Protein AF-A0A388T8H1-F1 (afdb_monomer)

Structure (mmCIF, N/CA/C/O backbone):
data_AF-A0A388T8H1-F1
#
_entry.id   AF-A0A388T8H1-F1
#
loop_
_atom_site.group_PDB
_atom_site.id
_atom_site.type_symbol
_atom_site.label_atom_id
_atom_site.label_alt_id
_atom_site.label_comp_id
_atom_site.label_asym_id
_atom_site.label_entity_id
_atom_site.label_seq_id
_atom_site.pdbx_PDB_ins_code
_atom_site.Cartn_x
_atom_site.Cartn_y
_atom_site.Cartn_z
_atom_site.occupancy
_atom_site.B_iso_or_equiv
_atom_site.auth_seq_id
_atom_site.auth_comp_id
_atom_site.auth_asym_id
_atom_site.auth_atom_id
_atom_site.pdbx_PDB_model_num
ATOM 1 N N . MET A 1 1 ? 10.779 12.209 -87.177 1.00 34.69 1 MET A N 1
ATOM 2 C CA . MET A 1 1 ? 11.789 13.194 -86.723 1.00 34.69 1 MET A CA 1
ATOM 3 C C . MET A 1 1 ? 11.288 13.786 -85.402 1.00 34.69 1 MET A C 1
ATOM 5 O O . MET A 1 1 ? 10.236 14.394 -85.428 1.00 34.69 1 MET A O 1
ATO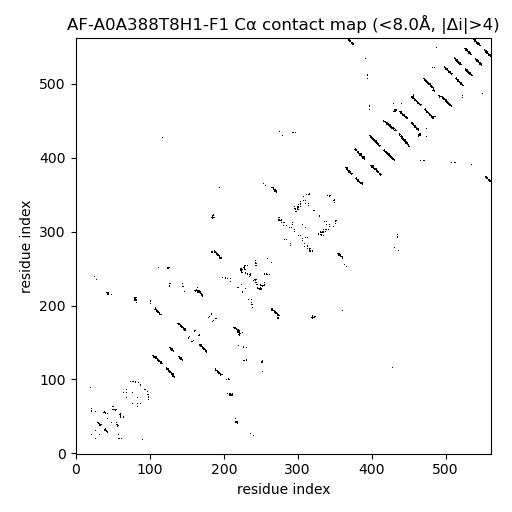M 9 N N . ILE A 1 2 ? 11.777 13.328 -84.233 1.00 32.75 2 ILE A N 1
ATOM 10 C CA . ILE A 1 2 ? 12.895 13.930 -83.448 1.00 32.75 2 ILE A CA 1
ATOM 11 C C . ILE A 1 2 ? 12.396 15.250 -82.798 1.00 32.75 2 ILE A C 1
ATOM 13 O O . ILE A 1 2 ? 12.097 16.163 -83.545 1.00 32.75 2 ILE A O 1
ATOM 17 N N . LYS A 1 3 ? 12.249 15.467 -81.476 1.00 34.34 3 LYS A N 1
ATOM 18 C CA . LYS A 1 3 ? 13.078 15.120 -80.301 1.00 34.34 3 LYS A CA 1
ATOM 19 C C . LYS A 1 3 ? 12.311 15.401 -78.977 1.00 34.34 3 LYS A C 1
ATOM 21 O O . LYS A 1 3 ? 11.650 16.422 -78.870 1.00 34.34 3 LYS A O 1
ATOM 26 N N . LYS A 1 4 ? 12.498 14.507 -77.993 1.00 38.97 4 LYS A N 1
ATOM 27 C CA . LYS A 1 4 ? 12.669 14.684 -76.525 1.00 38.97 4 LYS A CA 1
ATOM 28 C C . LYS A 1 4 ? 12.276 16.026 -75.871 1.00 38.97 4 LYS A C 1
ATOM 30 O O . LYS A 1 4 ? 12.909 17.019 -76.192 1.00 38.97 4 LYS A O 1
ATOM 35 N N . VAL A 1 5 ? 11.488 15.964 -74.785 1.00 34.62 5 VAL A N 1
ATOM 36 C CA . VAL A 1 5 ? 11.959 16.192 -73.393 1.00 34.62 5 VAL A CA 1
ATOM 37 C C . VAL A 1 5 ? 11.102 15.353 -72.430 1.00 34.62 5 VAL A C 1
ATOM 39 O O . VAL A 1 5 ? 9.900 15.557 -72.305 1.00 34.62 5 VAL A O 1
ATOM 42 N N . LEU A 1 6 ? 11.753 14.387 -71.777 1.00 33.75 6 LEU A N 1
ATOM 43 C CA . LEU A 1 6 ? 11.274 13.650 -70.608 1.00 33.75 6 LEU A CA 1
ATOM 44 C C . LEU A 1 6 ? 11.559 14.518 -69.372 1.00 33.75 6 LEU A C 1
ATOM 46 O O . LEU A 1 6 ? 12.721 14.829 -69.116 1.00 33.75 6 LEU A O 1
ATOM 50 N N . GLY A 1 7 ? 10.531 14.873 -68.606 1.00 30.88 7 GLY A N 1
ATOM 51 C CA . GLY A 1 7 ? 10.666 15.335 -67.226 1.00 30.88 7 GLY A CA 1
ATOM 52 C C . GLY A 1 7 ? 10.281 14.189 -66.300 1.00 30.88 7 GLY A C 1
ATOM 53 O O . GLY A 1 7 ? 9.100 13.960 -66.063 1.00 30.88 7 GLY A O 1
ATOM 54 N N . VAL A 1 8 ? 11.272 13.429 -65.835 1.00 34.78 8 VAL A N 1
ATOM 55 C CA . VAL A 1 8 ? 11.090 12.415 -64.792 1.00 34.78 8 VAL A CA 1
ATOM 56 C C . VAL A 1 8 ? 10.895 13.156 -63.472 1.00 34.78 8 VAL A C 1
ATOM 58 O O . VAL A 1 8 ? 11.839 13.724 -62.929 1.00 34.78 8 VAL A O 1
ATOM 61 N N . LEU A 1 9 ? 9.663 13.155 -62.967 1.00 33.41 9 LEU A N 1
ATOM 62 C CA . LEU A 1 9 ? 9.372 13.416 -61.563 1.00 33.41 9 LEU A CA 1
ATOM 63 C C . LEU A 1 9 ? 9.931 12.235 -60.763 1.00 33.41 9 LEU A C 1
ATOM 65 O O . LEU A 1 9 ? 9.296 11.192 -60.622 1.00 33.41 9 LEU A O 1
ATOM 69 N N . LEU A 1 10 ? 11.164 12.394 -60.285 1.00 32.91 10 LEU A N 1
ATOM 70 C CA . LEU A 1 10 ? 11.691 11.613 -59.176 1.00 32.91 10 LEU A CA 1
ATOM 71 C C . LEU A 1 10 ? 10.841 11.969 -57.952 1.00 32.91 10 LEU A C 1
ATOM 73 O O . LEU A 1 10 ? 11.050 12.992 -57.303 1.00 32.91 10 LEU A O 1
ATOM 77 N N . LEU A 1 11 ? 9.852 11.124 -57.665 1.00 33.97 11 LEU A N 1
ATOM 78 C CA . LEU A 1 11 ? 9.272 10.989 -56.335 1.00 33.97 11 LEU A CA 1
ATOM 79 C C . LEU A 1 11 ? 10.392 10.497 -55.412 1.00 33.97 11 LEU A C 1
ATOM 81 O O . LEU A 1 11 ? 10.571 9.302 -55.195 1.00 33.97 11 LEU A O 1
ATOM 85 N N . LEU A 1 12 ? 11.182 11.439 -54.902 1.00 32.88 12 LEU A N 1
ATOM 86 C CA . LEU A 1 12 ? 11.924 11.262 -53.665 1.00 32.88 12 LEU A CA 1
ATOM 87 C C . LEU A 1 12 ? 10.876 11.123 -52.562 1.00 32.88 12 LEU A C 1
ATOM 89 O O . LEU A 1 12 ? 10.413 12.102 -51.980 1.00 32.88 12 LEU A O 1
ATOM 93 N N . SER A 1 13 ? 10.482 9.882 -52.296 1.00 31.69 13 SER A N 1
ATOM 94 C CA . SER A 1 13 ? 10.004 9.476 -50.987 1.00 31.69 13 SER A CA 1
ATOM 95 C C . SER A 1 13 ? 11.140 9.741 -50.001 1.00 31.69 13 SER A C 1
ATOM 97 O O . SER A 1 13 ? 11.982 8.879 -49.753 1.00 31.69 13 SER A O 1
ATOM 99 N N . ILE A 1 14 ? 11.194 10.967 -49.482 1.00 36.44 14 ILE A N 1
ATOM 100 C CA . ILE A 1 14 ? 11.886 11.273 -48.236 1.00 36.44 14 ILE A CA 1
ATOM 101 C C . ILE A 1 14 ? 11.075 10.535 -47.173 1.00 36.44 14 ILE A C 1
ATOM 103 O O . ILE A 1 14 ? 10.123 11.065 -46.605 1.00 36.44 14 ILE A O 1
ATOM 107 N N . GLY A 1 15 ? 11.390 9.254 -46.982 1.00 34.88 15 GLY A N 1
ATOM 108 C CA . GLY A 1 15 ? 11.069 8.590 -45.737 1.00 34.88 15 GLY A CA 1
ATOM 109 C C . GLY A 1 15 ? 11.783 9.395 -44.666 1.00 34.88 15 GLY A C 1
ATOM 110 O O . GLY A 1 15 ? 13.010 9.464 -44.671 1.00 34.88 15 GLY A O 1
ATOM 111 N N . PHE A 1 16 ? 11.028 10.074 -43.808 1.00 39.09 16 PHE A N 1
ATOM 112 C CA . PHE A 1 16 ? 11.575 10.525 -42.541 1.00 39.09 16 PHE A CA 1
ATOM 113 C C . PHE A 1 16 ? 12.152 9.271 -41.884 1.00 39.09 16 PHE A C 1
ATOM 115 O O . PHE A 1 16 ? 11.393 8.370 -41.528 1.00 39.09 16 PHE A O 1
ATOM 122 N N . ALA A 1 17 ? 13.480 9.165 -41.821 1.00 42.38 17 ALA A N 1
ATOM 123 C CA . ALA A 1 17 ? 14.118 8.178 -40.975 1.00 42.38 17 ALA A CA 1
ATOM 124 C C . ALA A 1 17 ? 13.603 8.483 -39.569 1.00 42.38 17 ALA A C 1
ATOM 126 O O . ALA A 1 17 ? 13.869 9.550 -39.020 1.00 42.38 17 ALA A O 1
ATOM 127 N N . GLN A 1 18 ? 12.728 7.625 -39.054 1.00 54.91 18 GLN A N 1
ATOM 128 C CA . GLN A 1 18 ? 12.356 7.706 -37.658 1.00 54.91 18 GLN A CA 1
ATOM 129 C C . GLN A 1 18 ? 13.629 7.359 -36.903 1.00 54.91 18 GLN A C 1
ATOM 131 O O . GLN A 1 18 ? 14.135 6.248 -37.030 1.00 54.91 18 GLN A O 1
ATOM 136 N N . ASP A 1 19 ? 14.165 8.327 -36.172 1.00 78.00 19 ASP A N 1
ATOM 137 C CA . ASP A 1 19 ? 15.279 8.115 -35.264 1.00 78.00 19 ASP A CA 1
ATOM 138 C C . ASP A 1 19 ? 14.849 7.066 -34.221 1.00 78.00 19 ASP A C 1
ATOM 140 O O . ASP A 1 19 ? 14.201 7.391 -33.222 1.00 78.00 19 ASP A O 1
ATOM 144 N N . TYR A 1 20 ? 15.142 5.783 -34.475 1.00 90.31 20 TYR A N 1
ATOM 145 C CA . TYR A 1 20 ? 14.679 4.650 -33.659 1.00 90.31 20 TYR A CA 1
ATOM 146 C C . TYR A 1 20 ? 15.120 4.765 -32.195 1.00 90.31 20 TYR A C 1
ATOM 148 O O . TYR A 1 20 ? 14.454 4.232 -31.305 1.00 90.31 20 TYR A O 1
ATOM 156 N N . TRP A 1 21 ? 16.205 5.501 -31.950 1.00 92.00 21 TRP A N 1
ATOM 157 C CA . TRP A 1 21 ? 16.749 5.834 -30.637 1.00 92.00 21 TRP A CA 1
ATOM 158 C C . TRP A 1 21 ? 15.950 6.895 -29.859 1.00 92.00 21 TRP A C 1
ATOM 160 O O . TRP A 1 21 ? 16.191 7.088 -28.670 1.00 92.00 21 TRP A O 1
ATOM 170 N N . PHE A 1 22 ? 14.974 7.569 -30.471 1.00 93.19 22 PHE A N 1
ATOM 171 C CA . PHE A 1 22 ? 14.019 8.442 -29.772 1.00 93.19 22 PHE A CA 1
ATOM 172 C C . PHE A 1 22 ? 12.587 7.898 -29.786 1.00 93.19 22 PHE A C 1
ATOM 174 O O . PHE A 1 22 ? 11.655 8.598 -29.381 1.00 93.19 22 PHE A O 1
ATOM 181 N N . SER A 1 23 ? 12.389 6.651 -30.223 1.00 94.06 23 SER A N 1
ATOM 182 C CA . SER A 1 23 ? 11.078 6.012 -30.146 1.00 94.06 23 SER A CA 1
ATOM 183 C C . SER A 1 23 ? 10.658 5.805 -28.685 1.00 94.06 23 SER A C 1
ATOM 185 O O . SER A 1 23 ? 11.487 5.589 -27.797 1.00 94.06 23 SER A O 1
ATOM 187 N N . ALA A 1 24 ? 9.349 5.835 -28.423 1.00 93.25 24 ALA A N 1
ATOM 188 C CA . ALA A 1 24 ? 8.826 5.593 -27.082 1.00 93.25 24 ALA A CA 1
ATOM 189 C C . ALA A 1 24 ? 9.205 4.197 -26.556 1.00 93.25 24 ALA A C 1
ATOM 191 O O . ALA A 1 24 ? 9.534 4.062 -25.381 1.00 93.25 24 ALA A O 1
ATOM 192 N N . GLU A 1 25 ? 9.199 3.174 -27.414 1.00 94.25 25 GLU A N 1
ATOM 193 C CA . GLU A 1 25 ? 9.575 1.802 -27.050 1.00 94.25 25 GLU A CA 1
ATOM 194 C C . GLU A 1 25 ? 11.032 1.727 -26.571 1.00 94.25 25 GLU A C 1
ATOM 196 O O . GLU A 1 25 ? 11.299 1.196 -25.492 1.00 94.25 25 GLU A O 1
ATOM 201 N N . TRP A 1 26 ? 11.960 2.330 -27.325 1.00 96.44 26 TRP A N 1
ATOM 202 C CA . TRP A 1 26 ? 13.381 2.361 -26.971 1.00 96.44 26 TRP A CA 1
ATOM 203 C C . TRP A 1 26 ? 13.637 3.138 -25.682 1.00 96.44 26 TRP A C 1
ATOM 205 O O . TRP A 1 26 ? 14.342 2.681 -24.780 1.00 96.44 26 TRP A O 1
ATOM 215 N N . LEU A 1 27 ? 13.007 4.308 -25.558 1.00 95.88 27 LEU A N 1
ATOM 216 C CA . LEU A 1 27 ? 13.164 5.134 -24.370 1.00 95.88 27 LEU A CA 1
ATOM 217 C C . LEU A 1 27 ? 12.626 4.431 -23.114 1.00 95.88 27 LEU A C 1
ATOM 219 O O . LEU A 1 27 ? 13.221 4.536 -22.042 1.00 95.88 27 LEU A O 1
ATOM 223 N N . ARG A 1 28 ? 11.524 3.680 -23.238 1.00 95.25 28 ARG A N 1
ATOM 224 C CA . ARG A 1 28 ? 10.903 2.957 -22.122 1.00 95.25 28 ARG A CA 1
ATOM 225 C C . ARG A 1 28 ? 11.708 1.736 -21.687 1.00 95.25 28 ARG A C 1
ATOM 227 O O . ARG A 1 28 ? 11.902 1.588 -20.483 1.00 95.25 28 ARG A O 1
ATOM 234 N N . VAL A 1 29 ? 12.191 0.893 -22.611 1.00 96.00 29 VAL A N 1
ATOM 235 C CA . VAL A 1 29 ? 12.931 -0.340 -22.248 1.00 96.00 29 VAL A CA 1
ATOM 236 C C . VAL A 1 29 ? 14.234 -0.030 -21.501 1.00 96.00 29 VAL A C 1
ATOM 238 O O . VAL A 1 29 ? 14.636 -0.763 -20.599 1.00 96.00 29 VAL A O 1
ATOM 241 N N . LEU A 1 30 ? 14.833 1.128 -21.791 1.00 96.19 30 LEU A N 1
ATOM 242 C CA . LEU A 1 30 ? 16.016 1.651 -21.105 1.00 96.19 30 LEU A CA 1
ATOM 243 C C . LEU A 1 30 ? 15.692 2.596 -19.939 1.00 96.19 30 LEU A C 1
ATOM 245 O O . LEU A 1 30 ? 16.609 3.154 -19.341 1.00 96.19 30 LEU A O 1
ATOM 249 N N . TYR A 1 31 ? 14.418 2.771 -19.574 1.00 95.00 31 TYR A N 1
ATOM 250 C CA . TYR A 1 31 ? 13.971 3.631 -18.470 1.00 95.00 31 TYR A CA 1
ATOM 251 C C . TYR A 1 31 ? 14.485 5.080 -18.561 1.00 95.00 31 TYR A C 1
ATOM 253 O O . TYR A 1 31 ? 14.798 5.695 -17.537 1.00 95.00 31 TYR A O 1
ATOM 261 N N . TYR A 1 32 ? 14.577 5.637 -19.770 1.00 95.06 32 TYR A N 1
ATOM 262 C CA . TYR A 1 32 ? 14.886 7.051 -19.954 1.00 95.06 32 TYR A CA 1
ATOM 263 C C . TYR A 1 32 ? 13.740 7.942 -19.487 1.00 95.06 32 TYR A C 1
ATOM 265 O O . TYR A 1 32 ? 12.559 7.688 -19.737 1.00 95.06 32 TYR A O 1
ATOM 273 N N . GLU A 1 33 ? 14.128 9.035 -18.845 1.00 91.81 33 GLU A N 1
ATOM 274 C CA . GLU A 1 33 ? 13.284 10.172 -18.522 1.00 91.81 33 GLU A CA 1
ATOM 275 C C . GLU A 1 33 ? 13.833 11.414 -19.217 1.00 91.81 33 GLU A C 1
ATOM 277 O O . GLU A 1 33 ? 15.043 11.555 -19.423 1.00 91.81 33 GLU A O 1
ATOM 282 N N . LYS A 1 34 ? 12.941 12.326 -19.599 1.00 91.00 34 LYS A N 1
ATOM 283 C CA . LYS A 1 34 ? 13.340 13.581 -20.239 1.00 91.00 34 LYS A CA 1
ATOM 284 C C . LYS A 1 34 ? 14.030 14.484 -19.212 1.00 91.00 34 LYS A C 1
ATOM 286 O O . LYS A 1 34 ? 13.491 14.730 -18.136 1.00 91.00 34 LYS A O 1
ATOM 291 N N . THR A 1 35 ? 15.196 15.024 -19.553 1.00 87.81 35 THR A N 1
ATOM 292 C CA . THR A 1 35 ? 15.985 15.910 -18.683 1.00 87.81 35 THR A CA 1
ATOM 293 C C . THR A 1 35 ? 16.454 17.134 -19.454 1.00 87.81 35 THR A C 1
ATOM 295 O O . THR A 1 35 ? 17.293 17.002 -20.342 1.00 87.81 35 THR A O 1
ATOM 298 N N . GLY A 1 36 ? 15.959 18.330 -19.118 1.00 84.94 36 GLY A N 1
ATOM 299 C CA . GLY A 1 36 ? 16.353 19.567 -19.806 1.00 84.94 36 GLY A CA 1
ATOM 300 C C . GLY A 1 36 ? 16.234 19.438 -21.331 1.00 84.94 36 GLY A C 1
ATOM 301 O O . GLY A 1 36 ? 15.127 19.345 -21.859 1.00 84.94 36 GLY A O 1
ATOM 302 N N . SER A 1 37 ? 17.376 19.396 -22.025 1.00 81.31 37 SER A N 1
ATOM 303 C CA . SER A 1 37 ? 17.489 19.256 -23.484 1.00 81.31 37 SER A CA 1
ATOM 304 C C . SER A 1 37 ? 17.699 17.822 -24.006 1.00 81.31 37 SER A C 1
ATOM 306 O O . SER A 1 37 ? 17.912 17.658 -25.203 1.00 81.31 37 SER A O 1
ATOM 308 N N . GLY A 1 38 ? 17.654 16.788 -23.162 1.00 90.69 38 GLY A N 1
ATOM 309 C CA . GLY A 1 38 ? 17.929 15.402 -23.561 1.00 90.69 38 GLY A CA 1
ATOM 310 C C . GLY A 1 38 ? 17.194 14.362 -22.717 1.00 90.69 38 GLY A C 1
ATOM 311 O O . GLY A 1 38 ? 16.099 14.619 -22.211 1.00 90.69 38 GLY A O 1
ATOM 312 N N . TYR A 1 39 ? 17.809 13.190 -22.562 1.00 94.00 39 TYR A N 1
ATOM 313 C CA . TYR A 1 39 ? 17.268 12.064 -21.805 1.00 94.00 39 TYR A CA 1
ATOM 314 C C . TYR A 1 39 ? 18.311 11.495 -20.848 1.00 94.00 39 TYR A C 1
ATOM 316 O O . TYR A 1 39 ? 19.503 11.491 -21.143 1.00 94.00 39 TYR A O 1
ATOM 324 N N . LYS A 1 40 ? 17.856 10.968 -19.712 1.00 94.62 40 LYS A N 1
ATOM 325 C CA . LYS A 1 40 ? 18.703 10.227 -18.779 1.00 94.62 40 LYS A CA 1
ATOM 326 C C . LYS A 1 40 ? 17.960 9.020 -18.235 1.00 94.62 40 LYS A C 1
ATOM 328 O O . LYS A 1 40 ? 16.816 9.139 -17.805 1.00 94.62 40 LYS A O 1
ATOM 333 N N . SER A 1 41 ? 18.610 7.866 -18.260 1.00 94.88 41 SER A N 1
ATOM 334 C CA . SER A 1 41 ? 18.047 6.645 -17.704 1.00 94.88 41 SER A CA 1
ATOM 335 C C . SER A 1 41 ? 18.112 6.638 -16.182 1.00 94.88 41 SER A C 1
ATOM 337 O O . SER A 1 41 ? 19.083 7.097 -15.574 1.00 94.88 41 SER A O 1
ATOM 339 N N . LEU A 1 42 ? 17.063 6.088 -15.573 1.00 92.81 42 LEU A N 1
ATOM 340 C CA . LEU A 1 42 ? 16.991 5.853 -14.134 1.00 92.81 42 LEU A CA 1
ATOM 341 C C . LEU A 1 42 ? 17.815 4.642 -13.680 1.00 92.81 42 LEU A C 1
ATOM 343 O O . LEU A 1 42 ? 18.094 4.520 -12.489 1.00 92.81 42 LEU A O 1
ATOM 347 N N . ALA A 1 43 ? 18.203 3.747 -14.590 1.00 92.62 43 ALA A N 1
ATOM 348 C CA . ALA A 1 43 ? 19.043 2.608 -14.244 1.00 92.62 43 ALA A CA 1
ATOM 349 C C . ALA A 1 43 ? 20.442 3.089 -13.817 1.00 92.62 43 ALA A C 1
ATOM 351 O O . ALA A 1 43 ? 21.077 3.893 -14.503 1.00 92.62 43 ALA A O 1
ATOM 352 N N . SER A 1 44 ? 20.923 2.604 -12.670 1.00 77.12 44 SER A N 1
ATOM 353 C CA . SER A 1 44 ? 22.155 3.058 -12.008 1.00 77.12 44 SER A CA 1
ATOM 354 C C . SER A 1 44 ? 23.190 1.947 -11.752 1.00 77.12 44 SER A C 1
ATOM 356 O O . SER A 1 44 ? 24.133 2.148 -10.992 1.00 77.12 44 SER A O 1
ATOM 358 N N . GLY A 1 45 ? 23.059 0.784 -12.401 1.00 68.00 45 GLY A N 1
ATOM 359 C CA . GLY A 1 45 ? 23.961 -0.367 -12.237 1.00 68.00 45 GLY A CA 1
ATOM 360 C C . GLY A 1 45 ? 25.029 -0.514 -13.327 1.00 68.00 45 GLY A C 1
ATOM 361 O O . GLY A 1 45 ? 24.801 -0.191 -14.495 1.00 68.00 45 GLY A O 1
ATOM 362 N N . THR A 1 46 ? 26.189 -1.072 -12.962 1.00 71.06 46 THR A N 1
ATOM 363 C CA . THR A 1 46 ? 27.201 -1.493 -13.937 1.00 71.06 46 THR A CA 1
ATOM 364 C C . THR A 1 46 ? 26.640 -2.606 -14.823 1.00 71.06 46 THR A C 1
ATOM 366 O O . THR A 1 46 ? 26.065 -3.582 -14.348 1.00 71.06 46 THR A O 1
ATOM 369 N N . GLY A 1 47 ? 26.792 -2.451 -16.138 1.00 84.44 47 GLY A N 1
ATOM 370 C CA . GLY A 1 47 ? 26.388 -3.464 -17.108 1.00 84.44 47 GLY A CA 1
ATOM 371 C C . GLY A 1 47 ? 24.924 -3.429 -17.551 1.00 84.44 47 GLY A C 1
ATOM 372 O O . GLY A 1 47 ? 24.529 -4.381 -18.214 1.00 84.44 47 GLY A O 1
ATOM 373 N N . PHE A 1 48 ? 24.128 -2.398 -17.241 1.00 92.75 48 PHE A N 1
ATOM 374 C CA . PHE A 1 48 ? 22.825 -2.201 -17.907 1.00 92.75 48 PHE A CA 1
ATOM 375 C C . PHE A 1 48 ? 22.956 -1.614 -19.321 1.00 92.75 48 PHE A C 1
ATOM 377 O O . PHE A 1 48 ? 22.126 -1.908 -20.179 1.00 92.75 48 PHE A O 1
ATOM 384 N N . PHE A 1 49 ? 23.999 -0.808 -19.536 1.00 95.00 49 PHE A N 1
ATOM 385 C CA . PHE A 1 49 ? 24.316 -0.171 -20.812 1.00 95.00 49 PHE A CA 1
ATOM 386 C C . PHE A 1 49 ? 25.507 -0.854 -21.479 1.00 95.00 49 PHE A C 1
ATOM 388 O O . PHE A 1 49 ? 26.452 -1.266 -20.796 1.00 95.00 49 PHE A O 1
ATOM 395 N N . VAL A 1 50 ? 25.462 -0.948 -22.803 1.00 95.25 50 VAL A N 1
ATOM 396 C CA . VAL A 1 50 ? 26.565 -1.380 -23.662 1.00 95.25 50 VAL A CA 1
ATOM 397 C C . VAL A 1 50 ? 27.506 -0.210 -23.942 1.00 95.25 50 VAL A C 1
ATOM 399 O O . VAL A 1 50 ? 28.727 -0.367 -23.870 1.00 95.25 50 VAL A O 1
ATOM 402 N N . SER A 1 51 ? 26.957 0.969 -24.233 1.00 95.50 51 SER A N 1
ATOM 403 C CA . SER A 1 51 ? 27.733 2.181 -24.468 1.00 95.50 51 SER A CA 1
ATOM 404 C C . SER A 1 51 ? 28.154 2.828 -23.144 1.00 95.50 51 SER A C 1
ATOM 406 O O . SER A 1 51 ? 27.325 2.989 -22.242 1.00 95.50 51 SER A O 1
ATOM 408 N N . PRO A 1 52 ? 29.404 3.312 -23.011 1.00 93.69 52 PRO A N 1
ATOM 409 C CA . PRO A 1 52 ? 29.808 4.118 -21.858 1.00 93.69 52 PRO A CA 1
ATOM 410 C C . PRO A 1 52 ? 28.987 5.410 -21.693 1.00 93.69 52 PRO A C 1
ATOM 412 O O . PRO A 1 52 ? 28.892 5.933 -20.584 1.00 93.69 52 PRO A O 1
ATOM 415 N N . GLN A 1 53 ? 28.389 5.924 -22.775 1.00 93.50 53 GLN A N 1
ATOM 416 C CA . GLN A 1 53 ? 27.493 7.089 -22.764 1.00 93.50 53 GLN A CA 1
ATOM 417 C C . GLN A 1 53 ? 26.013 6.697 -22.669 1.00 93.50 53 GLN A C 1
ATOM 419 O O . GLN A 1 53 ? 25.158 7.580 -22.578 1.00 93.50 53 GLN A O 1
ATOM 424 N N . GLY A 1 54 ? 25.705 5.396 -22.645 1.00 94.81 54 GLY A N 1
ATOM 425 C CA . GLY A 1 54 ? 24.347 4.884 -22.769 1.00 94.81 54 GLY A CA 1
ATOM 426 C C . GLY A 1 54 ? 23.398 5.459 -21.727 1.00 94.81 54 GLY A C 1
ATOM 427 O O . GLY A 1 54 ? 22.284 5.823 -22.057 1.00 94.81 54 GLY A O 1
ATOM 428 N N . GLN A 1 55 ? 23.832 5.713 -20.492 1.00 94.69 55 GLN A N 1
ATOM 429 C CA . GLN A 1 55 ? 22.936 6.288 -19.480 1.00 94.69 55 GLN A CA 1
ATOM 430 C C . GLN A 1 55 ? 22.337 7.660 -19.862 1.00 94.69 55 GLN A C 1
ATOM 432 O O . GLN A 1 55 ? 21.247 7.996 -19.397 1.00 94.69 55 GLN A O 1
ATOM 437 N N . SER A 1 56 ? 23.020 8.456 -20.688 1.00 94.62 56 SER A N 1
ATOM 438 C CA . SER A 1 56 ? 22.617 9.825 -21.059 1.00 94.62 56 SER A CA 1
ATOM 439 C C . SER A 1 56 ? 22.415 10.048 -22.559 1.00 94.62 56 SER A C 1
ATOM 441 O O . SER A 1 56 ? 21.989 11.130 -22.955 1.00 94.62 56 SER A O 1
ATOM 443 N N . ASP A 1 57 ? 22.740 9.063 -23.394 1.00 94.88 57 ASP A N 1
ATOM 444 C CA . ASP A 1 57 ? 22.660 9.171 -24.848 1.00 94.88 57 ASP A CA 1
ATOM 445 C C . ASP A 1 57 ? 21.952 7.937 -25.437 1.00 94.88 57 ASP A C 1
ATOM 447 O O . ASP A 1 57 ? 22.587 6.899 -25.659 1.00 94.88 57 ASP A O 1
ATOM 451 N N . PRO A 1 58 ? 20.628 8.036 -25.683 1.00 96.19 58 PRO A N 1
ATOM 452 C CA . PRO A 1 58 ? 19.852 6.958 -26.290 1.00 96.19 58 PRO A CA 1
ATOM 453 C C . PRO A 1 58 ? 20.367 6.510 -27.659 1.00 96.19 58 PRO A C 1
ATOM 455 O O . PRO A 1 58 ? 20.197 5.340 -28.003 1.00 96.19 58 PRO A O 1
ATOM 458 N N . ALA A 1 59 ? 20.976 7.414 -28.435 1.00 96.25 59 ALA A N 1
ATOM 459 C CA . ALA A 1 59 ? 21.502 7.106 -29.761 1.00 96.25 59 ALA A CA 1
ATOM 460 C C . ALA A 1 59 ? 22.808 6.319 -29.655 1.00 96.25 59 ALA A C 1
ATOM 462 O O . ALA A 1 59 ? 22.955 5.282 -30.300 1.00 96.25 59 ALA A O 1
ATOM 463 N N . ALA A 1 60 ? 23.722 6.751 -28.781 1.00 96.44 60 ALA A N 1
ATOM 464 C CA . ALA A 1 60 ? 24.969 6.029 -28.545 1.00 96.44 60 ALA A CA 1
ATOM 465 C C . ALA A 1 60 ? 24.729 4.602 -28.024 1.00 96.44 60 ALA A C 1
ATOM 467 O O . ALA A 1 60 ? 25.469 3.692 -28.394 1.00 96.44 60 ALA A O 1
ATOM 468 N N . GLU A 1 61 ? 23.710 4.397 -27.181 1.00 97.38 61 GLU A N 1
ATOM 469 C CA . GLU A 1 61 ? 23.324 3.054 -26.735 1.00 97.38 61 GLU A CA 1
ATOM 470 C C . GLU A 1 61 ? 22.778 2.211 -27.890 1.00 97.38 61 GLU A C 1
ATOM 472 O O . GLU A 1 61 ? 23.219 1.080 -28.086 1.00 97.38 61 GLU A O 1
ATOM 477 N N . TYR A 1 62 ? 21.867 2.771 -28.691 1.00 97.88 62 TYR A N 1
ATOM 478 C CA . TYR A 1 62 ? 21.230 2.050 -29.793 1.00 97.88 62 TYR A CA 1
ATOM 479 C C . TYR A 1 62 ? 22.244 1.569 -30.829 1.00 97.88 62 TYR A C 1
ATOM 481 O O . TYR A 1 62 ? 22.231 0.402 -31.211 1.00 97.88 62 TYR A O 1
ATOM 489 N N . GLU A 1 63 ? 23.158 2.446 -31.245 1.00 97.00 63 GLU A N 1
ATOM 490 C CA . GLU A 1 63 ? 24.196 2.118 -32.226 1.00 97.00 63 GLU A CA 1
ATOM 491 C C . GLU A 1 63 ? 25.176 1.059 -31.698 1.00 97.00 63 GLU A C 1
ATOM 493 O O . GLU A 1 63 ? 25.585 0.153 -32.431 1.00 97.00 63 GLU A O 1
ATOM 498 N N . ALA A 1 64 ? 25.525 1.123 -30.408 1.00 97.56 64 ALA A N 1
ATOM 499 C CA . ALA A 1 64 ? 26.389 0.127 -29.783 1.00 97.56 64 ALA A CA 1
ATOM 500 C C . ALA A 1 64 ? 25.712 -1.253 -29.715 1.00 97.56 64 ALA A C 1
ATOM 502 O O . ALA A 1 64 ? 26.334 -2.267 -30.047 1.00 97.56 64 ALA A O 1
ATOM 503 N N . GLU A 1 65 ? 24.433 -1.305 -29.335 1.00 97.88 65 GLU A N 1
ATOM 504 C CA . GLU A 1 65 ? 23.655 -2.544 -29.325 1.00 97.88 65 GLU A CA 1
ATOM 505 C C . GLU A 1 65 ? 23.432 -3.090 -30.749 1.00 97.88 65 GLU A C 1
ATOM 507 O O . GLU A 1 65 ? 23.601 -4.289 -30.987 1.00 97.88 65 GLU A O 1
ATOM 512 N N . LEU A 1 66 ? 23.148 -2.227 -31.732 1.00 97.56 66 LEU A N 1
ATOM 513 C CA . LEU A 1 66 ? 23.000 -2.604 -33.142 1.00 97.56 66 LEU A CA 1
ATOM 514 C C . LEU A 1 66 ? 24.280 -3.242 -33.702 1.00 97.56 66 LEU A C 1
ATOM 516 O O . LEU A 1 66 ? 24.215 -4.276 -34.377 1.00 97.56 66 LEU A O 1
ATOM 520 N N . ALA A 1 67 ? 25.453 -2.692 -33.375 1.00 97.88 67 ALA A N 1
ATOM 521 C CA . ALA A 1 67 ? 26.734 -3.278 -33.761 1.00 97.88 67 ALA A CA 1
ATOM 522 C C . ALA A 1 67 ? 26.910 -4.704 -33.204 1.00 97.88 67 ALA A C 1
ATOM 524 O O . ALA A 1 67 ? 27.361 -5.597 -33.927 1.00 97.88 67 ALA A O 1
ATOM 525 N N . LEU A 1 68 ? 26.504 -4.952 -31.954 1.00 97.94 68 LEU A N 1
ATOM 526 C CA . LEU A 1 68 ? 26.542 -6.288 -31.346 1.00 97.94 68 LEU A CA 1
ATOM 527 C C . LEU A 1 68 ? 25.548 -7.257 -31.994 1.00 97.94 68 LEU A C 1
ATOM 529 O O . LEU A 1 68 ? 25.866 -8.437 -32.170 1.00 97.94 68 LEU A O 1
ATOM 533 N N . VAL A 1 69 ? 24.369 -6.773 -32.394 1.00 97.19 69 VAL A N 1
ATOM 534 C CA . VAL A 1 69 ? 23.392 -7.575 -33.142 1.00 97.19 69 VAL A CA 1
ATOM 535 C C . VAL A 1 69 ? 23.960 -8.007 -34.496 1.00 97.19 69 VAL A C 1
ATOM 537 O O . VAL A 1 69 ? 23.839 -9.184 -34.848 1.00 97.19 69 VAL A O 1
ATOM 540 N N . HIS A 1 70 ? 24.627 -7.105 -35.223 1.00 97.19 70 HIS A N 1
ATOM 541 C CA . HIS A 1 70 ? 25.298 -7.427 -36.488 1.00 97.19 70 HIS A CA 1
ATOM 542 C C . HIS A 1 70 ? 26.459 -8.415 -36.329 1.00 97.19 70 HIS A C 1
ATOM 544 O O . HIS A 1 70 ? 26.701 -9.220 -37.225 1.00 97.19 70 HIS A O 1
ATOM 550 N N . GLN A 1 71 ? 27.142 -8.390 -35.185 1.00 97.06 71 GLN A N 1
ATOM 551 C CA . GLN A 1 71 ? 28.202 -9.343 -34.838 1.00 97.06 71 GLN A CA 1
ATOM 552 C C . GLN A 1 71 ? 27.672 -10.702 -34.350 1.00 97.06 71 GLN A C 1
ATOM 554 O O . GLN A 1 71 ? 28.467 -11.557 -33.967 1.00 97.06 71 GLN A O 1
ATOM 559 N N . ASP A 1 72 ? 26.349 -10.911 -34.335 1.00 95.06 72 ASP A N 1
ATOM 560 C CA . ASP A 1 72 ? 25.704 -12.118 -33.802 1.00 95.06 72 ASP A CA 1
ATOM 561 C C . ASP A 1 72 ? 26.118 -12.424 -32.344 1.00 95.06 72 ASP A C 1
ATOM 563 O O . ASP A 1 72 ? 26.209 -13.579 -31.922 1.00 95.06 72 ASP A O 1
ATOM 567 N N . ASN A 1 73 ? 26.375 -11.378 -31.547 1.00 96.88 73 ASN A N 1
ATOM 568 C CA . ASN A 1 73 ? 26.888 -11.526 -30.188 1.00 96.88 73 ASN A CA 1
ATOM 569 C C . ASN A 1 73 ? 25.857 -12.225 -29.280 1.00 96.88 73 ASN A C 1
ATOM 571 O O . ASN A 1 73 ? 24.808 -11.672 -28.949 1.00 96.88 73 ASN A O 1
ATOM 575 N N . THR A 1 74 ? 26.163 -13.453 -28.858 1.00 94.75 74 THR A N 1
ATOM 576 C CA . THR A 1 74 ? 25.243 -14.285 -28.062 1.00 94.75 74 THR A CA 1
ATOM 577 C C . THR A 1 74 ? 25.079 -13.784 -26.624 1.00 94.75 74 THR A C 1
ATOM 579 O O . THR A 1 74 ? 23.995 -13.909 -26.055 1.00 94.75 74 THR A O 1
ATOM 582 N N . GLU A 1 75 ? 26.121 -13.192 -26.034 1.00 94.56 75 GLU A N 1
ATOM 583 C CA . GLU A 1 75 ? 26.061 -12.642 -24.676 1.00 94.56 75 GLU A CA 1
ATOM 584 C C . GLU A 1 75 ? 25.054 -11.489 -24.602 1.00 94.56 75 GLU A C 1
ATOM 586 O O . GLU A 1 75 ? 24.163 -11.506 -23.752 1.00 94.56 75 GLU A O 1
ATOM 591 N N . PHE A 1 76 ? 25.128 -10.551 -25.551 1.00 95.19 76 PHE A N 1
ATOM 592 C CA . PHE A 1 76 ? 24.177 -9.450 -25.681 1.00 95.19 76 PHE A CA 1
ATOM 593 C C . PHE A 1 76 ? 22.742 -9.960 -25.834 1.00 95.19 76 PHE A C 1
ATOM 595 O O . PHE A 1 76 ? 21.868 -9.572 -25.065 1.00 95.19 76 PHE A O 1
ATOM 602 N N . LYS A 1 77 ? 22.503 -10.886 -26.770 1.00 95.50 77 LYS A N 1
ATOM 603 C CA . LYS A 1 77 ? 21.159 -11.422 -27.043 1.00 95.50 77 LYS A CA 1
ATOM 604 C C . LYS A 1 77 ? 20.540 -12.129 -25.838 1.00 95.50 77 LYS A C 1
ATOM 606 O O . LYS A 1 77 ? 19.334 -12.047 -25.639 1.00 95.50 77 LYS A O 1
ATOM 611 N N . ASN A 1 78 ? 21.351 -12.814 -25.032 1.00 94.00 78 ASN A N 1
ATOM 612 C CA . ASN A 1 78 ? 20.883 -13.494 -23.823 1.00 94.00 78 ASN A CA 1
ATOM 613 C C . ASN A 1 78 ? 20.632 -12.535 -22.661 1.00 94.00 78 ASN A C 1
ATOM 615 O O . ASN A 1 78 ? 19.741 -12.785 -21.852 1.00 94.00 78 ASN A O 1
ATOM 619 N N . LYS A 1 79 ? 21.421 -11.463 -22.569 1.00 93.56 79 LYS A N 1
ATOM 620 C CA . LYS A 1 79 ? 21.310 -10.463 -21.508 1.00 93.56 79 LYS A CA 1
ATOM 621 C C . LYS A 1 79 ? 20.186 -9.459 -21.764 1.00 93.56 79 LYS A C 1
ATOM 623 O O . LYS A 1 79 ? 19.470 -9.111 -20.831 1.00 93.56 79 LYS A O 1
ATOM 628 N N . PHE A 1 80 ? 20.022 -9.038 -23.016 1.00 96.38 80 PHE A N 1
ATOM 629 C CA . PHE A 1 80 ? 19.031 -8.057 -23.456 1.00 96.38 80 PHE A CA 1
ATOM 630 C C . PHE A 1 80 ? 18.146 -8.605 -24.593 1.00 96.38 80 PHE A C 1
ATOM 632 O O . PHE A 1 80 ? 18.165 -8.094 -25.719 1.00 96.38 80 PHE A O 1
ATOM 639 N N . PRO A 1 81 ? 17.392 -9.697 -24.354 1.00 97.31 81 PRO A N 1
ATOM 640 C CA . PRO A 1 81 ? 16.612 -10.346 -25.402 1.00 97.31 81 PRO A CA 1
ATOM 641 C C . PRO A 1 81 ? 15.440 -9.516 -25.943 1.00 97.31 81 PRO A C 1
ATOM 643 O O . PRO A 1 81 ? 15.068 -9.711 -27.104 1.00 97.31 81 PRO A O 1
ATOM 646 N N . LEU A 1 82 ? 14.850 -8.614 -25.150 1.00 97.56 82 LEU A N 1
ATOM 647 C CA . LEU A 1 82 ? 13.775 -7.731 -25.605 1.00 97.56 82 LEU A CA 1
ATOM 648 C C . LEU A 1 82 ? 14.333 -6.590 -26.463 1.00 97.56 82 LEU A C 1
ATOM 650 O O . LEU A 1 82 ? 13.799 -6.331 -27.541 1.00 97.56 82 LEU A O 1
ATOM 654 N N . ARG A 1 83 ? 15.443 -5.962 -26.059 1.00 97.38 83 ARG A N 1
ATOM 655 C CA . ARG A 1 83 ? 16.145 -4.973 -26.891 1.00 97.38 83 ARG A CA 1
ATOM 656 C C . ARG A 1 83 ? 16.643 -5.590 -28.182 1.00 97.38 83 ARG A C 1
ATOM 658 O O . ARG A 1 83 ? 16.449 -5.005 -29.242 1.00 97.38 83 ARG A O 1
ATOM 665 N N . TYR A 1 84 ? 17.184 -6.809 -28.135 1.00 97.94 84 TYR A N 1
ATOM 666 C CA . TYR A 1 84 ? 17.534 -7.543 -29.348 1.00 97.94 84 TYR A CA 1
ATOM 667 C C . TYR A 1 84 ? 16.312 -7.759 -30.255 1.00 97.94 84 TYR A C 1
ATOM 669 O O . TYR A 1 84 ? 16.395 -7.482 -31.454 1.00 97.94 84 TYR A O 1
ATOM 677 N N . LYS A 1 85 ? 15.172 -8.208 -29.704 1.00 97.12 85 LYS A N 1
ATOM 678 C CA . LYS A 1 85 ? 13.913 -8.346 -30.460 1.00 97.12 85 LYS A CA 1
ATOM 679 C C . LYS A 1 85 ? 13.525 -7.019 -31.123 1.00 97.12 85 LYS A C 1
ATOM 681 O O . LYS A 1 85 ? 13.224 -7.003 -32.317 1.00 97.12 85 LYS A O 1
ATOM 686 N N . TYR A 1 86 ? 13.585 -5.915 -30.378 1.00 96.38 86 TYR A N 1
ATOM 687 C CA . TYR A 1 86 ? 13.290 -4.570 -30.873 1.00 96.38 86 TYR A CA 1
ATOM 688 C C . TYR A 1 86 ? 14.243 -4.141 -31.999 1.00 96.38 86 TYR A C 1
ATOM 690 O O . TYR A 1 86 ? 13.783 -3.802 -33.088 1.00 96.38 86 TYR A O 1
ATOM 698 N N . ILE A 1 87 ? 15.559 -4.212 -31.786 1.00 97.12 87 ILE A N 1
ATOM 699 C CA . ILE A 1 87 ? 16.578 -3.818 -32.772 1.00 97.12 87 ILE A CA 1
ATOM 700 C C . ILE A 1 87 ? 16.450 -4.648 -34.049 1.00 97.12 87 ILE A C 1
ATOM 702 O O . ILE A 1 87 ? 16.503 -4.093 -35.149 1.00 97.12 87 ILE A O 1
ATOM 706 N N . ALA A 1 88 ? 16.237 -5.962 -33.923 1.00 97.12 88 ALA A N 1
ATOM 707 C CA . ALA A 1 88 ? 16.047 -6.831 -35.077 1.00 97.12 88 ALA A CA 1
ATOM 708 C C . ALA A 1 88 ? 14.809 -6.426 -35.890 1.00 97.12 88 ALA A C 1
ATOM 710 O O . ALA A 1 88 ? 14.890 -6.339 -37.114 1.00 97.12 88 ALA A O 1
ATOM 711 N N . ARG A 1 89 ? 13.694 -6.111 -35.214 1.00 95.56 89 ARG A N 1
ATOM 712 C CA . ARG A 1 89 ? 12.462 -5.629 -35.853 1.00 95.56 89 ARG A CA 1
ATOM 713 C C . ARG A 1 89 ? 12.677 -4.306 -36.589 1.00 95.56 89 ARG A C 1
ATOM 715 O O . ARG A 1 89 ? 12.333 -4.223 -37.762 1.00 95.56 89 ARG A O 1
ATOM 722 N N . GLN A 1 90 ? 13.251 -3.294 -35.933 1.00 95.06 90 GLN A N 1
ATOM 723 C CA . GLN A 1 90 ? 13.400 -1.957 -36.529 1.00 95.06 90 GLN A CA 1
ATOM 724 C C . GLN A 1 90 ? 14.341 -1.942 -37.742 1.00 95.06 90 GLN A C 1
ATOM 726 O O . GLN A 1 90 ? 14.117 -1.193 -38.688 1.00 95.06 90 GLN A O 1
ATOM 731 N N . ASN A 1 91 ? 15.360 -2.805 -37.751 1.00 94.81 91 ASN A N 1
ATOM 732 C CA . ASN A 1 91 ? 16.366 -2.861 -38.817 1.00 94.81 91 ASN A CA 1
ATOM 733 C C . ASN A 1 91 ? 16.098 -3.958 -39.861 1.00 94.81 91 ASN A C 1
ATOM 735 O O . ASN A 1 91 ? 16.968 -4.246 -40.682 1.00 94.81 91 ASN A O 1
ATOM 739 N N . ASN A 1 92 ? 14.917 -4.590 -39.843 1.00 94.81 92 ASN A N 1
ATOM 740 C CA . ASN A 1 92 ? 14.553 -5.699 -40.738 1.00 94.81 92 ASN A CA 1
ATOM 741 C C . ASN A 1 92 ? 15.571 -6.862 -40.725 1.00 94.81 92 ASN A C 1
ATOM 743 O O . ASN A 1 92 ? 15.870 -7.464 -41.759 1.00 94.81 92 ASN A O 1
ATOM 747 N N . LEU A 1 93 ? 16.121 -7.179 -39.551 1.00 95.31 93 LEU A N 1
ATOM 748 C CA . LEU A 1 93 ? 17.069 -8.275 -39.355 1.00 95.31 93 LEU A CA 1
ATOM 749 C C . LEU A 1 93 ? 16.335 -9.562 -38.960 1.00 95.31 93 LEU A C 1
ATOM 751 O O . LEU A 1 93 ? 15.275 -9.538 -38.335 1.00 95.31 93 LEU A O 1
ATOM 755 N N . ALA A 1 94 ? 16.933 -10.715 -39.264 1.00 94.19 94 ALA A N 1
ATOM 756 C CA . ALA A 1 94 ? 16.393 -12.000 -38.831 1.00 94.19 94 ALA A CA 1
ATOM 757 C C . ALA A 1 94 ? 16.459 -12.133 -37.295 1.00 94.19 94 ALA A C 1
ATOM 759 O O . ALA A 1 94 ? 17.543 -12.219 -36.708 1.00 94.19 94 ALA A O 1
ATOM 760 N N . TYR A 1 95 ? 15.295 -12.187 -36.645 1.00 94.44 95 TYR A N 1
ATOM 761 C CA . TYR A 1 95 ? 15.188 -12.431 -35.208 1.00 94.44 95 TYR A CA 1
ATOM 762 C C . TYR A 1 95 ? 15.275 -13.930 -34.897 1.00 94.44 95 TYR A C 1
ATOM 764 O O . TYR A 1 95 ? 14.512 -14.735 -35.432 1.00 94.44 95 TYR A O 1
ATOM 772 N N . LYS A 1 96 ? 16.209 -14.306 -34.018 1.00 93.44 96 LYS A N 1
ATOM 773 C CA . LYS A 1 96 ? 16.393 -15.679 -33.529 1.00 93.44 96 LYS A CA 1
ATOM 774 C C . LYS A 1 96 ? 16.341 -15.668 -31.997 1.00 93.44 96 LYS A C 1
ATOM 776 O O . LYS A 1 96 ? 17.350 -15.310 -31.396 1.00 93.44 96 LYS A O 1
ATOM 781 N N . PRO A 1 97 ? 15.211 -16.022 -31.358 1.00 91.81 97 PRO A N 1
ATOM 782 C CA . PRO A 1 97 ? 15.106 -16.028 -29.900 1.00 91.81 97 PRO A CA 1
ATOM 783 C C . PRO A 1 97 ? 16.232 -16.849 -29.259 1.00 91.81 97 PRO A C 1
ATOM 785 O O . PRO A 1 97 ? 16.426 -18.010 -29.619 1.00 91.81 97 PRO A O 1
ATOM 788 N N . THR A 1 98 ? 16.969 -16.255 -28.321 1.00 89.69 98 THR A N 1
ATOM 789 C CA . THR A 1 98 ? 18.059 -16.940 -27.602 1.00 89.69 98 THR A CA 1
ATOM 790 C C . THR A 1 98 ? 17.737 -17.172 -26.125 1.00 89.69 98 THR A C 1
ATOM 792 O O . THR A 1 98 ? 18.241 -18.118 -25.523 1.00 89.69 98 THR A O 1
ATOM 795 N N . ALA A 1 99 ? 16.862 -16.348 -25.543 1.00 90.44 99 ALA A N 1
ATOM 796 C CA . ALA A 1 99 ? 16.413 -16.484 -24.166 1.00 90.44 99 ALA A CA 1
ATOM 797 C C . ALA A 1 99 ? 15.293 -17.527 -24.031 1.00 90.44 99 ALA A C 1
ATOM 799 O O . ALA A 1 99 ? 14.327 -17.534 -24.795 1.00 90.44 99 ALA A O 1
ATOM 800 N N . ALA A 1 100 ? 15.400 -18.388 -23.017 1.00 88.69 100 ALA A N 1
ATOM 801 C CA . ALA A 1 100 ? 14.358 -19.348 -22.679 1.00 88.69 100 ALA A CA 1
ATOM 802 C C . ALA A 1 100 ? 13.251 -18.674 -21.852 1.00 88.69 100 ALA A C 1
ATOM 804 O O . ALA A 1 100 ? 13.495 -18.205 -20.739 1.00 88.69 100 ALA A O 1
ATOM 805 N N . ILE A 1 101 ? 12.029 -18.671 -22.384 1.00 91.25 101 ILE A N 1
ATOM 806 C CA . ILE A 1 101 ? 10.816 -18.232 -21.682 1.00 91.25 101 ILE A CA 1
ATOM 807 C C . ILE A 1 101 ? 9.999 -19.439 -21.209 1.00 91.25 101 ILE A C 1
ATOM 809 O O . ILE A 1 101 ? 10.147 -20.551 -21.721 1.00 91.25 101 ILE A O 1
ATOM 813 N N . SER A 1 102 ? 9.134 -19.234 -20.218 1.00 89.94 102 SER A N 1
ATOM 814 C CA . SER A 1 102 ? 8.241 -20.280 -19.727 1.00 89.94 102 SER A CA 1
ATOM 815 C C . SER A 1 102 ? 6.980 -20.361 -20.583 1.00 89.94 102 SER A C 1
ATOM 817 O O . SER A 1 102 ? 6.230 -19.393 -20.701 1.00 89.94 102 SER A O 1
ATOM 819 N N . ASN A 1 103 ? 6.695 -21.556 -21.101 1.00 89.38 103 ASN A N 1
ATOM 820 C CA . ASN A 1 103 ? 5.443 -21.867 -21.802 1.00 89.38 103 ASN A CA 1
ATOM 821 C C . ASN A 1 103 ? 4.300 -22.259 -20.845 1.00 89.38 103 ASN A C 1
ATOM 823 O O . ASN A 1 103 ? 3.199 -22.613 -21.282 1.00 89.38 103 ASN A O 1
ATOM 827 N N . ASP A 1 104 ? 4.578 -22.265 -19.541 1.00 91.31 104 ASP A N 1
ATOM 828 C CA . ASP A 1 104 ? 3.656 -22.708 -18.495 1.00 91.31 104 ASP A CA 1
ATOM 829 C C . ASP A 1 104 ? 2.910 -21.552 -17.819 1.00 91.31 104 ASP A C 1
ATOM 831 O O . ASP A 1 104 ? 2.000 -21.771 -17.025 1.00 91.31 104 ASP A O 1
ATOM 835 N N . ILE A 1 105 ? 3.276 -20.309 -18.139 1.00 92.25 105 ILE A N 1
ATOM 836 C CA . ILE A 1 105 ? 2.557 -19.133 -17.649 1.00 92.25 105 ILE A CA 1
ATOM 837 C C . ILE A 1 105 ? 1.243 -19.033 -18.423 1.00 92.25 105 ILE A C 1
ATOM 839 O O . ILE A 1 105 ? 1.236 -18.899 -19.646 1.00 92.25 105 ILE A O 1
ATOM 843 N N . ALA A 1 106 ? 0.137 -19.144 -17.696 1.00 89.31 106 ALA A N 1
ATOM 844 C CA . ALA A 1 106 ? -1.217 -19.034 -18.212 1.00 89.31 106 ALA A CA 1
ATOM 845 C C . ALA A 1 106 ? -1.721 -17.588 -18.184 1.00 89.31 106 ALA A C 1
ATOM 847 O O . ALA A 1 106 ? -2.435 -17.183 -19.097 1.00 89.31 106 ALA A O 1
ATOM 848 N N . ASN A 1 107 ? -1.368 -16.829 -17.142 1.00 91.19 107 ASN A N 1
ATOM 849 C CA . ASN A 1 107 ? -1.854 -15.467 -16.947 1.00 91.19 107 ASN A CA 1
ATOM 850 C C . ASN A 1 107 ? -0.855 -14.601 -16.159 1.00 91.19 107 ASN A C 1
ATOM 852 O O . ASN A 1 107 ? 0.036 -15.118 -15.480 1.00 91.19 107 ASN A O 1
ATOM 856 N N . VAL A 1 108 ? -1.031 -13.281 -16.217 1.00 94.69 108 VAL A N 1
ATOM 857 C CA . VAL A 1 108 ? -0.339 -12.319 -15.353 1.00 94.69 108 VAL A CA 1
ATOM 858 C C . VAL A 1 108 ? -1.369 -11.638 -14.472 1.00 94.69 108 VAL A C 1
ATOM 860 O O . VAL A 1 108 ? -2.331 -11.054 -14.957 1.00 94.69 108 VAL A O 1
ATOM 863 N N . VAL A 1 109 ? -1.156 -11.714 -13.166 1.00 95.38 109 VAL A N 1
ATOM 864 C CA . VAL A 1 109 ? -2.072 -11.171 -12.166 1.00 95.38 109 VAL A CA 1
ATOM 865 C C . VAL A 1 109 ? -1.360 -10.061 -11.414 1.00 95.38 109 VAL A C 1
ATOM 867 O O . VAL A 1 109 ? -0.305 -10.293 -10.825 1.00 95.38 109 VAL A O 1
ATOM 870 N N . LEU A 1 110 ? -1.917 -8.857 -11.402 1.00 96.12 110 LEU A N 1
ATOM 871 C CA . LEU A 1 110 ? -1.478 -7.796 -10.510 1.00 96.12 110 LEU A CA 1
ATOM 872 C C . LEU A 1 110 ? -2.042 -8.060 -9.116 1.00 96.12 110 LEU A C 1
ATOM 874 O O . LEU A 1 110 ? -3.252 -8.096 -8.925 1.00 96.12 110 LEU A O 1
ATOM 878 N N . ALA A 1 111 ? -1.169 -8.239 -8.136 1.00 95.00 111 ALA A N 1
ATOM 879 C CA . ALA A 1 111 ? -1.543 -8.406 -6.744 1.00 95.00 111 ALA A CA 1
ATOM 880 C C . ALA A 1 111 ? -1.229 -7.138 -5.945 1.00 95.00 111 ALA A C 1
ATOM 882 O O . ALA A 1 111 ? -0.136 -6.574 -6.043 1.00 95.00 111 ALA A O 1
ATOM 883 N N . TYR A 1 112 ? -2.181 -6.749 -5.108 1.00 94.06 112 TYR A N 1
ATOM 884 C CA . TYR A 1 112 ? -2.131 -5.609 -4.212 1.00 94.06 112 TYR A CA 1
ATOM 885 C C . TYR A 1 112 ? -2.461 -6.059 -2.787 1.00 94.06 112 TYR A C 1
ATOM 887 O O . TYR A 1 112 ? -3.633 -6.123 -2.409 1.00 94.06 112 TYR A O 1
ATOM 895 N N . PRO A 1 113 ? -1.455 -6.403 -1.960 1.00 89.88 113 PRO A N 1
ATOM 896 C CA . PRO A 1 113 ? -1.652 -6.458 -0.523 1.00 89.88 113 PRO A CA 1
ATOM 897 C C . PRO A 1 113 ? -2.042 -5.069 -0.051 1.00 89.88 113 PRO A C 1
ATOM 899 O O . PRO A 1 113 ? -1.257 -4.118 -0.169 1.00 89.88 113 PRO A O 1
ATOM 902 N N . ASN A 1 114 ? -3.254 -4.960 0.477 1.00 81.00 114 ASN A N 1
ATOM 903 C CA . ASN A 1 114 ? -3.823 -3.680 0.844 1.00 81.00 114 ASN A CA 1
ATOM 904 C C . ASN A 1 114 ? -3.046 -3.049 2.017 1.00 81.00 114 ASN A C 1
ATOM 906 O O . ASN A 1 114 ? -2.085 -3.610 2.554 1.00 81.00 114 ASN A O 1
ATOM 910 N N . ARG A 1 115 ? -3.444 -1.835 2.365 1.00 77.69 115 ARG A N 1
ATOM 911 C CA . ARG A 1 115 ? -2.896 -0.988 3.425 1.00 77.69 115 ARG A CA 1
ATOM 912 C C . ARG A 1 115 ? -2.615 -1.736 4.747 1.00 77.69 115 ARG A C 1
ATOM 914 O O . ARG A 1 115 ? -3.522 -2.300 5.346 1.00 77.69 115 ARG A O 1
ATOM 921 N N . TYR A 1 116 ? -1.378 -1.671 5.257 1.00 75.31 116 TYR A N 1
ATOM 922 C CA . TYR A 1 116 ? -1.014 -2.236 6.569 1.00 75.31 116 TYR A CA 1
ATOM 923 C C . TYR A 1 116 ? -0.676 -1.145 7.585 1.00 75.31 116 TYR A C 1
ATOM 925 O O . TYR A 1 116 ? 0.442 -0.635 7.629 1.00 75.31 116 TYR A O 1
ATOM 933 N N . MET A 1 117 ? -1.656 -0.797 8.419 1.00 73.38 117 MET A N 1
ATOM 934 C CA . MET A 1 117 ? -1.556 0.320 9.365 1.00 73.38 117 MET A CA 1
ATOM 935 C C . MET A 1 117 ? -0.508 0.109 10.463 1.00 73.38 117 MET A C 1
ATOM 937 O O . MET A 1 117 ? 0.055 1.075 10.965 1.00 73.38 117 MET A O 1
ATOM 941 N N . SER A 1 118 ? -0.183 -1.134 10.824 1.00 67.19 118 SER A N 1
ATOM 942 C CA . SER A 1 118 ? 0.792 -1.408 11.890 1.00 67.19 118 SER A CA 1
ATOM 943 C C . SER A 1 118 ? 2.249 -1.155 11.476 1.00 67.19 118 SER A C 1
ATOM 945 O O . SER A 1 118 ? 3.140 -1.255 12.317 1.00 67.19 118 SER A O 1
ATOM 947 N N . ASN A 1 119 ? 2.520 -0.851 10.200 1.00 68.19 119 ASN A N 1
ATOM 948 C CA . ASN A 1 119 ? 3.854 -0.495 9.722 1.00 68.19 119 ASN A CA 1
ATOM 949 C C . ASN A 1 119 ? 3.791 0.709 8.761 1.00 68.19 119 ASN A C 1
ATOM 951 O O . ASN A 1 119 ? 3.373 0.537 7.612 1.00 68.19 119 ASN A O 1
ATOM 955 N N . PRO A 1 120 ? 4.292 1.894 9.165 1.00 64.12 120 PRO A N 1
ATOM 956 C CA . PRO A 1 120 ? 4.301 3.091 8.322 1.00 64.12 120 PRO A CA 1
ATOM 957 C C . PRO A 1 120 ? 4.930 2.873 6.939 1.00 64.12 120 PRO A C 1
ATOM 959 O O . PRO A 1 120 ? 4.418 3.377 5.943 1.00 64.12 120 PRO A O 1
ATOM 962 N N . ALA A 1 121 ? 5.986 2.055 6.844 1.00 64.12 121 ALA A N 1
ATOM 963 C CA . ALA A 1 121 ? 6.676 1.774 5.582 1.00 64.12 121 ALA A CA 1
ATOM 964 C C . ALA A 1 121 ? 5.851 0.915 4.597 1.00 64.12 121 ALA A C 1
ATOM 966 O O . ALA A 1 121 ? 6.247 0.740 3.449 1.00 64.12 121 ALA A O 1
ATOM 967 N N . SER A 1 122 ? 4.725 0.341 5.033 1.00 71.50 122 SER A N 1
ATOM 968 C CA . SER A 1 122 ? 3.812 -0.477 4.214 1.00 71.50 122 SER A CA 1
ATOM 969 C C . SER A 1 122 ? 2.360 0.008 4.266 1.00 71.50 122 SER A C 1
ATOM 971 O O . SER A 1 122 ? 1.460 -0.677 3.771 1.00 71.50 122 SER A O 1
ATOM 973 N N . MET A 1 123 ? 2.128 1.195 4.831 1.00 75.31 123 MET A N 1
ATOM 974 C CA . MET A 1 123 ? 0.797 1.747 5.083 1.00 75.31 123 MET A CA 1
ATOM 975 C C . MET A 1 123 ? -0.037 1.914 3.807 1.00 75.31 123 MET A C 1
ATOM 977 O O . MET A 1 123 ? -1.252 1.766 3.859 1.00 75.31 123 MET A O 1
ATOM 981 N N . PHE A 1 124 ? 0.597 2.150 2.655 1.00 78.56 124 PHE A N 1
ATOM 982 C CA . PHE A 1 124 ? -0.085 2.374 1.370 1.00 78.56 124 PHE A CA 1
ATOM 983 C C . PHE A 1 124 ? -0.246 1.128 0.496 1.00 78.56 124 PHE A C 1
ATOM 985 O O . PHE A 1 124 ? -0.879 1.181 -0.561 1.00 78.56 124 PHE A O 1
ATOM 992 N N . GLY A 1 125 ? 0.301 -0.004 0.930 1.00 83.25 125 GLY A N 1
ATOM 993 C CA . GLY A 1 125 ? 0.289 -1.224 0.140 1.00 83.25 125 GLY A CA 1
ATOM 994 C C . GLY A 1 125 ? 1.587 -1.497 -0.621 1.00 83.25 125 GLY A C 1
ATOM 995 O O . GLY A 1 125 ? 2.544 -0.732 -0.538 1.00 83.25 125 GLY A O 1
ATOM 996 N N . HIS A 1 126 ? 1.605 -2.601 -1.366 1.00 88.62 126 HIS A N 1
ATOM 997 C CA . HIS A 1 126 ? 2.660 -2.945 -2.331 1.00 88.62 126 HIS A CA 1
ATOM 998 C C . HIS A 1 126 ? 2.017 -3.465 -3.609 1.00 88.62 126 HIS A C 1
ATOM 1000 O O . HIS A 1 126 ? 0.894 -3.948 -3.562 1.00 88.62 126 HIS A O 1
ATOM 1006 N N . LEU A 1 127 ? 2.730 -3.431 -4.729 1.00 92.88 127 LEU A N 1
ATOM 1007 C CA . LEU A 1 127 ? 2.311 -4.135 -5.940 1.00 92.88 127 LEU A CA 1
ATOM 1008 C C . LEU A 1 127 ? 3.305 -5.229 -6.290 1.00 92.88 127 LEU A C 1
ATOM 1010 O O . LEU A 1 127 ? 4.508 -5.095 -6.053 1.00 92.88 127 LEU A O 1
ATOM 1014 N N . PHE A 1 128 ? 2.796 -6.302 -6.882 1.00 94.19 128 PHE A N 1
ATOM 1015 C CA . PHE A 1 128 ? 3.615 -7.301 -7.553 1.00 94.19 128 PHE A CA 1
ATOM 1016 C C . PHE A 1 128 ? 2.821 -8.045 -8.618 1.00 94.19 128 PHE A C 1
ATOM 1018 O O . PHE A 1 128 ? 1.614 -8.228 -8.494 1.00 94.19 128 PHE A O 1
ATOM 1025 N N . PHE A 1 129 ? 3.510 -8.517 -9.651 1.00 95.44 129 PHE A N 1
ATOM 1026 C CA . PHE A 1 129 ? 2.931 -9.428 -10.629 1.00 95.44 129 PHE A CA 1
ATOM 1027 C C . PHE A 1 129 ? 3.060 -10.859 -10.136 1.00 95.44 129 PHE A C 1
ATOM 1029 O O . PHE A 1 129 ? 4.119 -11.257 -9.658 1.00 95.44 129 PHE A O 1
ATOM 1036 N N . VAL A 1 130 ? 2.015 -11.656 -10.299 1.00 95.44 130 VAL A N 1
ATOM 1037 C CA . VAL A 1 130 ? 2.050 -13.109 -10.177 1.00 95.44 130 VAL A CA 1
ATOM 1038 C C . VAL A 1 130 ? 1.963 -13.677 -11.586 1.00 95.44 130 VAL A C 1
ATOM 1040 O O . VAL A 1 130 ? 1.009 -13.416 -12.313 1.00 95.44 130 VAL A O 1
ATOM 1043 N N . LEU A 1 131 ? 2.981 -14.438 -11.974 1.00 94.25 131 LEU A N 1
ATOM 1044 C CA . LEU A 1 131 ? 3.016 -15.168 -13.236 1.00 94.25 131 LEU A CA 1
ATOM 1045 C C 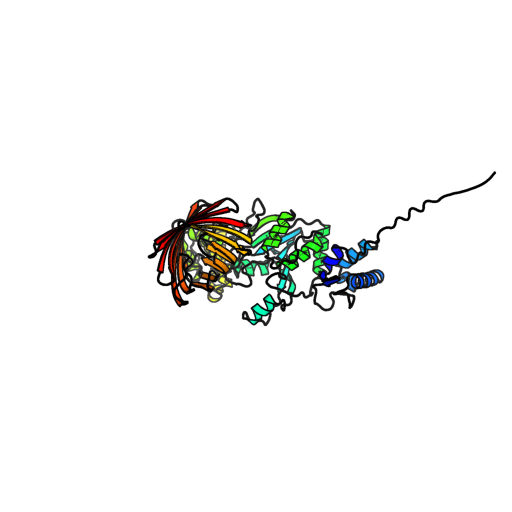. LEU A 1 131 ? 2.303 -16.499 -13.012 1.00 94.25 131 LEU A C 1
ATOM 1047 O O . LEU A 1 131 ? 2.939 -17.488 -12.636 1.00 94.25 131 LEU A O 1
ATOM 1051 N N . GLU A 1 132 ? 0.977 -16.470 -13.138 1.00 93.25 132 GLU A N 1
ATOM 1052 C CA . GLU A 1 132 ? 0.110 -17.595 -12.816 1.00 93.25 132 GLU A CA 1
ATOM 1053 C C . GLU A 1 132 ? 0.369 -18.757 -13.772 1.00 93.25 132 GLU A C 1
ATOM 1055 O O . GLU A 1 132 ? 0.314 -18.603 -14.993 1.00 93.25 132 GLU A O 1
ATOM 1060 N N . THR A 1 133 ? 0.687 -19.920 -13.210 1.00 93.44 133 THR A N 1
ATOM 1061 C CA . THR A 1 133 ? 0.975 -21.134 -13.985 1.00 93.44 133 THR A CA 1
ATOM 1062 C C . THR A 1 133 ? -0.303 -21.889 -14.341 1.00 93.44 133 THR A C 1
ATOM 1064 O O . THR A 1 133 ? -1.339 -21.706 -13.698 1.00 93.44 133 THR A O 1
ATOM 1067 N N . LYS A 1 134 ? -0.242 -22.794 -15.324 1.00 90.12 134 LYS A N 1
ATOM 1068 C CA . LYS A 1 134 ? -1.381 -23.658 -15.696 1.00 90.12 134 LYS A CA 1
ATOM 1069 C C . LYS A 1 134 ? -1.806 -24.617 -14.575 1.00 90.12 134 LYS A C 1
ATOM 1071 O O . LYS A 1 134 ? -2.943 -25.079 -14.571 1.00 90.12 134 LYS A O 1
ATOM 1076 N N . GLN A 1 135 ? -0.917 -24.909 -13.628 1.00 88.75 135 GLN A N 1
ATOM 1077 C CA . GLN A 1 135 ? -1.159 -25.731 -12.437 1.00 88.75 135 GLN A CA 1
ATOM 1078 C C . GLN A 1 135 ? -1.835 -24.922 -11.317 1.00 88.75 135 GLN A C 1
ATOM 1080 O O . GLN A 1 135 ? -2.407 -25.499 -10.390 1.00 88.75 135 GLN A O 1
ATOM 1085 N N . GLY A 1 136 ? -1.820 -23.591 -11.432 1.00 86.50 136 GLY A N 1
ATOM 1086 C CA . GLY A 1 136 ? -2.521 -22.649 -10.573 1.00 86.50 136 GLY A CA 1
ATOM 1087 C C . GLY A 1 136 ? -1.599 -21.699 -9.808 1.00 86.50 136 GLY A C 1
ATOM 1088 O O . GLY A 1 136 ? -0.366 -21.770 -9.836 1.00 86.50 136 GLY A O 1
ATOM 1089 N N . MET A 1 137 ? -2.228 -20.785 -9.071 1.00 86.44 137 MET A N 1
ATOM 1090 C CA . MET A 1 137 ? -1.542 -19.678 -8.409 1.00 86.44 137 MET A CA 1
ATOM 1091 C C . MET A 1 137 ? -0.465 -20.099 -7.391 1.00 86.44 137 MET A C 1
ATOM 1093 O O . MET A 1 137 ? 0.549 -19.422 -7.260 1.00 86.44 137 MET A O 1
ATOM 1097 N N . LEU A 1 138 ? -0.633 -21.213 -6.667 1.00 86.12 138 LEU A N 1
ATOM 1098 C CA . LEU A 1 138 ? 0.306 -21.611 -5.601 1.00 86.12 138 LEU A CA 1
ATOM 1099 C C . LEU A 1 138 ? 1.713 -21.964 -6.105 1.00 86.12 138 LEU A C 1
ATOM 1101 O O . LEU A 1 138 ? 2.686 -21.639 -5.422 1.00 86.12 138 LEU A O 1
ATOM 1105 N N . ASP A 1 139 ? 1.816 -22.537 -7.304 1.00 87.88 139 ASP A N 1
ATOM 1106 C CA . ASP A 1 139 ? 3.090 -22.909 -7.938 1.00 87.88 139 ASP A CA 1
ATOM 1107 C C . ASP A 1 139 ? 3.709 -21.747 -8.733 1.00 87.88 139 ASP A C 1
ATOM 1109 O O . ASP A 1 139 ? 4.744 -21.875 -9.390 1.00 87.88 139 ASP A O 1
ATOM 1113 N N . SER A 1 140 ? 3.086 -20.572 -8.650 1.00 93.06 140 SER A N 1
ATOM 1114 C CA . SER A 1 140 ? 3.479 -19.396 -9.413 1.00 93.06 140 SER A CA 1
ATOM 1115 C C . SER A 1 140 ? 4.691 -18.691 -8.824 1.00 93.06 140 SER A C 1
ATOM 1117 O O . SER A 1 140 ? 5.044 -18.808 -7.643 1.00 93.06 140 SER A O 1
ATOM 1119 N N . ARG A 1 141 ? 5.331 -17.892 -9.672 1.00 92.50 141 ARG A N 1
ATOM 1120 C CA . ARG A 1 141 ? 6.408 -16.983 -9.275 1.00 92.50 141 ARG A CA 1
ATOM 1121 C C . ARG A 1 141 ? 5.867 -15.566 -9.301 1.00 92.50 141 ARG A C 1
ATOM 1123 O O . ARG A 1 141 ? 5.024 -15.249 -10.136 1.00 92.50 141 ARG A O 1
ATOM 1130 N N . LEU A 1 142 ? 6.359 -14.729 -8.402 1.00 92.19 142 LEU A N 1
ATOM 1131 C CA . LEU A 1 142 ? 6.047 -13.309 -8.413 1.00 92.19 142 LEU A CA 1
ATOM 1132 C C . LEU A 1 142 ? 7.235 -12.482 -8.882 1.00 92.19 142 LEU A C 1
ATOM 1134 O O . LEU A 1 142 ? 8.387 -12.894 -8.725 1.00 92.19 142 LEU A O 1
ATOM 1138 N N . LEU A 1 143 ? 6.921 -11.310 -9.413 1.00 92.50 143 LEU A N 1
ATOM 1139 C CA . LEU A 1 143 ? 7.843 -10.246 -9.762 1.00 92.50 143 LEU A CA 1
ATOM 1140 C C . LEU A 1 143 ? 7.425 -8.984 -9.015 1.00 92.50 143 LEU A C 1
ATOM 1142 O O . LEU A 1 143 ? 6.279 -8.555 -9.113 1.00 92.50 143 LEU A O 1
ATOM 1146 N N . HIS A 1 144 ? 8.355 -8.375 -8.293 1.00 92.12 144 HIS A N 1
ATOM 1147 C CA . HIS A 1 144 ? 8.111 -7.118 -7.593 1.00 92.12 144 HIS A CA 1
ATOM 1148 C C . HIS A 1 144 ? 9.335 -6.212 -7.636 1.00 92.12 144 HIS A C 1
ATOM 1150 O O . HIS A 1 144 ? 10.429 -6.661 -7.974 1.00 92.12 144 HIS A O 1
ATOM 1156 N N . PHE A 1 145 ? 9.145 -4.947 -7.283 1.00 92.62 145 PHE A N 1
ATOM 1157 C CA . PHE A 1 145 ? 10.228 -3.986 -7.139 1.00 92.62 145 PHE A CA 1
ATOM 1158 C C . PHE A 1 145 ? 10.370 -3.598 -5.668 1.00 92.62 145 PHE A C 1
ATOM 1160 O O . PHE A 1 145 ? 9.385 -3.214 -5.037 1.00 92.62 145 PHE A O 1
ATOM 1167 N N . ALA A 1 146 ? 11.575 -3.722 -5.117 1.00 90.38 146 ALA A N 1
ATOM 1168 C CA . ALA A 1 146 ? 11.830 -3.531 -3.693 1.00 90.38 146 ALA A CA 1
ATOM 1169 C C . ALA A 1 146 ? 13.097 -2.709 -3.451 1.00 90.38 146 ALA A C 1
ATOM 1171 O O . ALA A 1 146 ? 14.035 -2.753 -4.243 1.00 90.38 146 ALA A O 1
ATOM 1172 N N . ALA A 1 147 ? 13.123 -1.986 -2.333 1.00 90.12 147 ALA A N 1
ATOM 1173 C CA . ALA A 1 147 ? 14.317 -1.314 -1.834 1.00 90.12 147 ALA A CA 1
ATOM 1174 C C . ALA A 1 147 ? 15.230 -2.301 -1.087 1.00 90.12 147 ALA A C 1
ATOM 1176 O O . ALA A 1 147 ? 14.758 -3.112 -0.287 1.00 90.12 147 ALA A O 1
ATOM 1177 N N . ASP A 1 148 ? 16.543 -2.195 -1.278 1.00 88.94 148 ASP A N 1
ATOM 1178 C CA . ASP A 1 148 ? 17.530 -2.821 -0.405 1.00 88.94 148 ASP A CA 1
ATOM 1179 C C . ASP A 1 148 ? 17.709 -1.982 0.860 1.00 88.94 148 ASP A C 1
ATOM 1181 O O . ASP A 1 148 ? 18.425 -0.980 0.879 1.00 88.94 148 ASP A O 1
ATOM 1185 N N . THR A 1 149 ? 17.040 -2.396 1.932 1.00 85.56 149 THR A N 1
ATOM 1186 C CA . THR A 1 149 ? 17.109 -1.723 3.233 1.00 85.56 149 THR A CA 1
ATOM 1187 C C . THR A 1 149 ? 18.044 -2.422 4.217 1.00 85.56 149 THR A C 1
ATOM 1189 O O . THR A 1 149 ? 18.050 -2.086 5.405 1.00 85.56 149 THR A O 1
ATOM 1192 N N . ARG A 1 150 ? 18.816 -3.427 3.776 1.00 86.44 150 ARG A N 1
ATOM 1193 C CA . ARG A 1 150 ? 19.683 -4.203 4.672 1.00 86.44 150 ARG A CA 1
ATOM 1194 C C . ARG A 1 150 ? 20.688 -3.284 5.365 1.00 86.44 150 ARG A C 1
ATOM 1196 O O . ARG A 1 150 ? 21.294 -2.413 4.750 1.00 86.44 150 ARG A O 1
ATOM 1203 N N . GLY A 1 151 ? 20.841 -3.471 6.674 1.00 82.38 151 GLY A N 1
ATOM 1204 C CA . GLY A 1 151 ? 21.767 -2.683 7.488 1.00 82.38 151 GLY A CA 1
ATOM 1205 C C . GLY A 1 151 ? 21.330 -1.242 7.778 1.00 82.38 151 GLY A C 1
ATOM 1206 O O . GLY A 1 151 ? 22.089 -0.531 8.424 1.00 82.38 151 GLY A O 1
ATOM 1207 N N . THR A 1 152 ? 20.134 -0.805 7.357 1.00 83.19 152 THR A N 1
ATOM 1208 C CA . THR A 1 152 ? 19.598 0.519 7.720 1.00 83.19 152 THR A CA 1
ATOM 1209 C C . THR A 1 152 ? 18.489 0.361 8.774 1.00 83.19 152 THR A C 1
ATOM 1211 O O . THR A 1 152 ? 17.414 -0.142 8.442 1.00 83.19 152 THR A O 1
ATOM 1214 N N . PRO A 1 153 ? 18.718 0.743 10.045 1.00 82.88 153 PRO A N 1
ATOM 1215 C CA . PRO A 1 153 ? 17.706 0.648 11.100 1.00 82.88 153 PRO A CA 1
ATOM 1216 C C . PRO A 1 153 ? 16.560 1.642 10.868 1.00 82.88 153 PRO A C 1
ATOM 1218 O O . PRO A 1 153 ? 16.781 2.704 10.302 1.00 82.88 153 PRO A O 1
ATOM 1221 N N . MET A 1 154 ? 15.349 1.329 11.344 1.00 80.56 154 MET A N 1
ATOM 1222 C CA . MET A 1 154 ? 14.153 2.180 11.214 1.00 80.56 154 MET A CA 1
ATOM 1223 C C . MET A 1 154 ? 14.252 3.435 12.107 1.00 80.56 154 MET A C 1
ATOM 1225 O O . MET A 1 154 ? 13.655 3.506 13.179 1.00 80.56 154 MET A O 1
ATOM 1229 N N . ASN A 1 155 ? 15.057 4.411 11.692 1.00 82.94 155 ASN A N 1
ATOM 1230 C CA . ASN A 1 155 ? 15.308 5.667 12.398 1.00 82.94 155 ASN A CA 1
ATOM 1231 C C . ASN A 1 155 ? 15.341 6.857 11.410 1.00 82.94 155 ASN A C 1
ATOM 1233 O O . ASN A 1 155 ? 14.918 6.741 10.259 1.00 82.94 155 ASN A O 1
ATOM 1237 N N . LEU A 1 156 ? 15.860 8.011 11.844 1.00 83.88 156 LEU A N 1
ATOM 1238 C CA . LEU A 1 156 ? 15.963 9.205 10.997 1.00 83.88 156 LEU A CA 1
ATOM 1239 C C . LEU A 1 156 ? 16.778 8.973 9.709 1.00 83.88 156 LEU A C 1
ATOM 1241 O O . LEU A 1 156 ? 16.451 9.549 8.675 1.00 83.88 156 LEU A O 1
ATOM 1245 N N . GLU A 1 157 ? 17.795 8.106 9.738 1.00 85.31 157 GLU A N 1
ATOM 1246 C CA . GLU A 1 157 ? 18.580 7.743 8.552 1.00 85.31 157 GLU A CA 1
ATOM 1247 C C . GLU A 1 157 ? 17.716 7.023 7.510 1.00 85.31 157 GLU A C 1
ATOM 1249 O O . GLU A 1 157 ? 17.806 7.317 6.319 1.00 85.31 157 GLU A O 1
ATOM 1254 N N . TYR A 1 158 ? 16.840 6.119 7.957 1.00 85.25 158 TYR A N 1
ATOM 1255 C CA . TYR A 1 158 ? 15.896 5.413 7.091 1.00 85.25 158 TYR A CA 1
ATOM 1256 C C . TYR A 1 158 ? 14.932 6.379 6.404 1.00 85.25 158 TYR A C 1
ATOM 1258 O O . TYR A 1 158 ? 14.754 6.315 5.187 1.00 85.25 158 TYR A O 1
ATOM 1266 N N . ALA A 1 159 ? 14.359 7.314 7.167 1.00 81.75 159 ALA A N 1
ATOM 1267 C CA . ALA A 1 159 ? 13.481 8.347 6.624 1.00 81.75 159 ALA A CA 1
ATOM 1268 C C . ALA A 1 159 ? 14.221 9.241 5.616 1.00 81.75 159 ALA A C 1
ATOM 1270 O O . ALA A 1 159 ? 13.734 9.457 4.508 1.00 81.75 159 ALA A O 1
ATOM 1271 N N . TYR A 1 160 ? 15.429 9.701 5.956 1.00 83.56 160 TYR A N 1
ATOM 1272 C CA . TYR A 1 160 ? 16.251 10.516 5.062 1.00 83.56 160 TYR A CA 1
ATOM 1273 C C . TYR A 1 160 ? 16.576 9.783 3.755 1.00 83.56 160 TYR A C 1
ATOM 1275 O O . TYR A 1 160 ? 16.358 10.332 2.674 1.00 83.56 160 TYR A O 1
ATOM 1283 N N . LYS A 1 161 ? 17.043 8.530 3.827 1.00 83.06 161 LYS A N 1
ATOM 1284 C CA . LYS A 1 161 ? 17.354 7.720 2.639 1.00 83.06 161 LYS A CA 1
ATOM 1285 C C . LYS A 1 161 ? 16.120 7.488 1.767 1.00 83.06 161 LYS A C 1
ATOM 1287 O O . LYS A 1 161 ? 16.216 7.610 0.549 1.00 83.06 161 LYS A O 1
ATOM 1292 N N . GLY A 1 162 ? 14.970 7.216 2.384 1.00 79.88 162 GLY A N 1
ATOM 1293 C CA . GLY A 1 162 ? 13.699 7.020 1.686 1.00 79.88 162 GLY A CA 1
ATOM 1294 C C . GLY A 1 162 ? 13.184 8.271 0.975 1.00 79.88 162 GLY A C 1
ATOM 1295 O O . GLY A 1 162 ? 12.650 8.170 -0.128 1.00 79.88 162 GLY A O 1
ATOM 1296 N N . LEU A 1 163 ? 13.375 9.454 1.564 1.00 81.50 163 LEU A N 1
ATOM 1297 C CA . LEU A 1 163 ? 12.961 10.732 0.971 1.00 81.50 163 LEU A CA 1
ATOM 1298 C C . LEU A 1 163 ? 13.938 11.248 -0.097 1.00 81.50 163 LEU A C 1
ATOM 1300 O O . LEU A 1 163 ? 13.517 11.913 -1.038 1.00 81.50 163 LEU A O 1
ATOM 1304 N N . THR A 1 164 ? 15.232 10.949 0.035 1.00 83.62 164 THR A N 1
ATOM 1305 C CA . THR A 1 164 ? 16.283 11.449 -0.877 1.00 83.62 164 THR A CA 1
ATOM 1306 C C . THR A 1 164 ? 16.604 10.519 -2.046 1.00 83.62 164 THR A C 1
ATOM 1308 O O . THR A 1 164 ? 17.286 10.941 -2.979 1.00 83.62 164 THR A O 1
ATOM 1311 N N . GLY A 1 165 ? 16.086 9.287 -2.040 1.00 83.88 165 GLY A N 1
ATOM 1312 C CA . GLY A 1 165 ? 16.325 8.314 -3.110 1.00 83.88 165 GLY A CA 1
ATOM 1313 C C . GLY A 1 165 ? 17.583 7.471 -2.928 1.00 83.88 165 GLY A C 1
ATOM 1314 O O . GLY A 1 165 ? 18.025 6.814 -3.868 1.00 83.88 165 GLY A O 1
ATOM 1315 N N . ASN A 1 166 ? 18.186 7.498 -1.737 1.00 86.69 166 ASN A N 1
ATOM 1316 C CA . ASN A 1 166 ? 19.479 6.868 -1.463 1.00 86.69 166 ASN A CA 1
ATOM 1317 C C . ASN A 1 166 ? 19.374 5.364 -1.154 1.00 86.69 166 ASN A C 1
ATOM 1319 O O . ASN A 1 166 ? 20.378 4.737 -0.809 1.00 86.69 166 ASN A O 1
ATOM 1323 N N . PHE A 1 167 ? 18.184 4.772 -1.266 1.00 90.12 167 PHE A N 1
ATOM 1324 C CA . PHE A 1 167 ? 18.035 3.321 -1.311 1.00 90.12 167 PHE A CA 1
ATOM 1325 C C . PHE A 1 167 ? 18.232 2.808 -2.740 1.00 90.12 167 PHE A C 1
ATOM 1327 O O . PHE A 1 167 ? 17.774 3.417 -3.705 1.00 90.12 167 PHE A O 1
ATOM 1334 N N . SER A 1 168 ? 18.892 1.658 -2.873 1.00 90.81 168 SER A N 1
ATOM 1335 C CA . SER A 1 168 ? 18.979 0.937 -4.145 1.00 90.81 168 SER A CA 1
ATOM 1336 C C . SER A 1 168 ? 17.733 0.069 -4.308 1.00 90.81 168 SER A C 1
ATOM 1338 O O . SER A 1 168 ? 17.462 -0.794 -3.477 1.00 90.81 168 SER A O 1
ATOM 1340 N N . GLY A 1 169 ? 16.947 0.330 -5.344 1.00 92.56 169 GLY A N 1
ATOM 1341 C CA . GLY A 1 169 ? 15.785 -0.453 -5.739 1.00 92.56 169 GLY A CA 1
ATOM 1342 C C . GLY A 1 169 ? 16.124 -1.465 -6.827 1.00 92.56 169 GLY A C 1
ATOM 1343 O O . GLY A 1 169 ? 16.948 -1.188 -7.697 1.00 92.56 169 GLY A O 1
ATOM 1344 N N . TYR A 1 170 ? 15.483 -2.630 -6.799 1.00 92.88 170 TYR A N 1
ATOM 1345 C CA . TYR A 1 170 ? 15.708 -3.696 -7.775 1.00 92.88 170 TYR A CA 1
ATOM 1346 C C . TYR A 1 170 ? 14.440 -4.515 -8.022 1.00 92.88 170 TYR A C 1
ATOM 1348 O O . TYR A 1 170 ? 13.575 -4.648 -7.150 1.00 92.88 170 TYR A O 1
ATOM 1356 N N . PHE A 1 171 ? 14.346 -5.105 -9.216 1.00 93.12 171 PHE A N 1
ATOM 1357 C CA . PHE A 1 171 ? 13.339 -6.118 -9.512 1.00 93.12 171 PHE A CA 1
ATOM 1358 C C . PHE A 1 171 ? 13.768 -7.462 -8.923 1.00 93.12 171 PHE A C 1
ATOM 1360 O O . PHE A 1 171 ? 14.839 -7.981 -9.243 1.00 93.12 171 PHE A O 1
ATOM 1367 N N . ALA A 1 172 ? 12.919 -8.045 -8.082 1.00 89.94 172 ALA A N 1
ATOM 1368 C CA . ALA A 1 172 ? 13.159 -9.340 -7.461 1.00 89.94 172 ALA A CA 1
ATOM 1369 C C . ALA A 1 172 ? 12.112 -10.372 -7.877 1.00 89.94 172 ALA A C 1
ATOM 1371 O O . ALA A 1 172 ? 10.979 -10.049 -8.244 1.00 89.94 172 ALA A O 1
ATOM 1372 N N . LYS A 1 173 ? 12.514 -11.642 -7.791 1.00 89.50 173 LYS A N 1
ATOM 1373 C CA . LYS A 1 173 ? 11.648 -12.787 -8.047 1.00 89.50 173 LYS A CA 1
ATOM 1374 C C . LYS A 1 173 ? 11.614 -13.708 -6.858 1.00 89.50 173 LYS A C 1
ATOM 1376 O O . LYS A 1 173 ? 12.644 -14.171 -6.376 1.00 89.50 173 LYS A O 1
ATOM 1381 N N . GLU A 1 174 ? 10.400 -14.028 -6.454 1.00 90.38 174 GLU A N 1
ATOM 1382 C CA . GLU A 1 174 ? 10.136 -14.906 -5.329 1.00 90.38 174 GLU A CA 1
ATOM 1383 C C . GLU A 1 174 ? 9.077 -15.943 -5.699 1.00 90.38 174 GLU A C 1
ATOM 1385 O O . GLU A 1 174 ? 8.393 -15.837 -6.721 1.00 90.38 174 GLU A O 1
ATOM 1390 N N . THR A 1 175 ? 8.941 -16.977 -4.874 1.00 91.69 175 THR A N 1
ATOM 1391 C CA . THR A 1 175 ? 7.841 -17.928 -5.023 1.00 91.69 175 THR A CA 1
ATOM 1392 C C . THR A 1 175 ? 6.585 -17.364 -4.376 1.00 91.69 175 THR A C 1
ATOM 1394 O O . THR A 1 175 ? 6.626 -16.910 -3.228 1.00 91.69 175 THR A O 1
ATOM 1397 N N . TYR A 1 176 ? 5.462 -17.430 -5.092 1.00 91.88 176 TYR A N 1
ATOM 1398 C CA . TYR A 1 176 ? 4.201 -16.845 -4.650 1.00 91.88 176 TYR A CA 1
ATOM 1399 C C . TYR A 1 176 ? 3.756 -17.368 -3.281 1.00 91.88 176 TYR A C 1
ATOM 1401 O O . TYR A 1 176 ? 3.467 -16.565 -2.395 1.00 91.88 176 TYR A O 1
ATOM 1409 N N . TYR A 1 177 ? 3.772 -18.692 -3.066 1.00 88.44 177 TYR A N 1
ATOM 1410 C CA . TYR A 1 177 ? 3.306 -19.281 -1.805 1.00 88.44 177 TYR A CA 1
ATOM 1411 C C . TYR A 1 177 ? 4.071 -18.757 -0.576 1.00 88.44 177 TYR A C 1
ATOM 1413 O O . TYR A 1 177 ? 3.490 -18.645 0.503 1.00 88.44 177 TYR A O 1
ATOM 1421 N N . ARG A 1 178 ? 5.368 -18.440 -0.723 1.00 88.56 178 ARG A N 1
ATOM 1422 C CA . ARG A 1 178 ? 6.194 -17.926 0.376 1.00 88.56 178 ARG A CA 1
ATOM 1423 C C . ARG A 1 178 ? 5.788 -16.498 0.704 1.00 88.56 178 ARG A C 1
ATOM 1425 O O . ARG A 1 178 ? 5.489 -16.196 1.851 1.00 88.56 178 ARG A O 1
ATOM 1432 N N . LYS A 1 179 ? 5.692 -15.650 -0.319 1.00 89.38 179 LYS A N 1
ATOM 1433 C CA . LYS A 1 179 ? 5.382 -14.236 -0.120 1.00 89.38 179 LYS A CA 1
ATOM 1434 C C . LYS A 1 179 ? 3.961 -14.005 0.375 1.00 89.38 179 LYS A C 1
ATOM 1436 O O . LYS A 1 179 ? 3.737 -13.175 1.248 1.00 89.38 179 LYS A O 1
ATOM 1441 N N . ILE A 1 180 ? 2.993 -14.758 -0.148 1.00 87.00 180 ILE A N 1
ATOM 1442 C CA . ILE A 1 180 ? 1.611 -14.632 0.316 1.00 87.00 180 ILE A CA 1
ATOM 1443 C C . ILE A 1 180 ? 1.443 -15.128 1.753 1.00 87.00 180 ILE A C 1
ATOM 1445 O O . ILE A 1 180 ? 0.563 -14.640 2.460 1.00 87.00 180 ILE A O 1
ATOM 1449 N N . LYS A 1 181 ? 2.293 -16.065 2.203 1.00 85.19 181 LYS A N 1
ATOM 1450 C CA . LYS A 1 181 ? 2.334 -16.467 3.608 1.00 85.19 181 LYS A CA 1
ATOM 1451 C C . LYS A 1 181 ? 2.739 -15.287 4.491 1.00 85.19 181 LYS A C 1
ATOM 1453 O O . LYS A 1 181 ? 2.063 -15.050 5.486 1.00 85.19 181 LYS A O 1
ATOM 1458 N N . ASP A 1 182 ? 3.766 -14.533 4.103 1.00 84.62 182 ASP A N 1
ATOM 1459 C CA . ASP A 1 182 ? 4.195 -13.346 4.849 1.00 84.62 182 ASP A CA 1
ATOM 1460 C C . ASP A 1 182 ? 3.066 -12.307 4.922 1.00 84.62 182 ASP A C 1
ATOM 1462 O O . ASP A 1 182 ? 2.697 -11.864 6.007 1.00 84.62 182 ASP A O 1
ATOM 1466 N N . TYR A 1 183 ? 2.428 -11.986 3.793 1.00 86.12 183 TYR A N 1
ATOM 1467 C CA . TYR A 1 183 ? 1.364 -10.979 3.780 1.00 86.12 183 TYR A CA 1
ATOM 1468 C C . TYR A 1 183 ? 0.109 -11.394 4.554 1.00 86.12 183 TYR A C 1
ATOM 1470 O O . TYR A 1 183 ? -0.408 -10.605 5.335 1.00 86.12 183 TYR A O 1
ATOM 1478 N N . ASN A 1 184 ? -0.395 -12.615 4.371 1.00 83.38 184 ASN A N 1
ATOM 1479 C CA . ASN A 1 184 ? -1.681 -13.014 4.950 1.00 83.38 184 ASN A CA 1
ATOM 1480 C C . ASN A 1 184 ? -1.556 -13.598 6.369 1.00 83.38 184 ASN A C 1
ATOM 1482 O O . ASN A 1 184 ? -2.473 -13.438 7.169 1.00 83.38 184 ASN A O 1
ATOM 1486 N N . TYR A 1 185 ? -0.433 -14.253 6.695 1.00 81.00 185 TYR A N 1
ATOM 1487 C CA . TYR A 1 185 ? -0.235 -14.945 7.978 1.00 81.00 185 TYR A CA 1
ATOM 1488 C C . TYR A 1 185 ? 0.839 -14.327 8.881 1.00 81.00 185 TYR A C 1
ATOM 1490 O O . TYR A 1 185 ? 0.978 -14.782 10.012 1.00 81.00 185 TYR A O 1
ATOM 1498 N N . THR A 1 186 ? 1.559 -13.294 8.439 1.00 81.44 186 THR A N 1
ATOM 1499 C CA . THR A 1 186 ? 2.459 -12.523 9.315 1.00 81.44 186 THR A CA 1
ATOM 1500 C C . THR A 1 186 ? 1.993 -11.075 9.428 1.00 81.44 186 THR A C 1
ATOM 1502 O O . THR A 1 186 ? 1.819 -10.577 10.536 1.00 81.44 186 THR A O 1
ATOM 1505 N N . GLU A 1 187 ? 1.734 -10.417 8.298 1.00 83.38 187 GLU A N 1
ATOM 1506 C CA . GLU A 1 187 ? 1.261 -9.026 8.261 1.00 83.38 187 GLU A CA 1
ATOM 1507 C C . GLU A 1 187 ? -0.267 -8.901 8.354 1.00 83.38 187 GLU A C 1
ATOM 1509 O O . GLU A 1 187 ? -0.766 -7.799 8.539 1.00 83.38 187 GLU A O 1
ATOM 1514 N N . ASP A 1 188 ? -1.009 -10.008 8.245 1.00 83.50 188 ASP A N 1
ATOM 1515 C CA . ASP A 1 188 ? -2.476 -10.039 8.341 1.00 83.50 188 ASP A CA 1
ATOM 1516 C C . ASP A 1 188 ? -3.194 -9.101 7.358 1.00 83.50 188 ASP A C 1
ATOM 1518 O O . ASP A 1 188 ? -4.118 -8.356 7.686 1.00 83.50 188 ASP A O 1
ATOM 1522 N N . ARG A 1 189 ? -2.757 -9.150 6.103 1.00 84.81 189 ARG A N 1
ATOM 1523 C CA . ARG A 1 189 ? -3.264 -8.288 5.038 1.00 84.81 189 ARG A CA 1
ATOM 1524 C C . ARG A 1 189 ? -4.249 -9.021 4.151 1.00 84.81 189 ARG A C 1
ATOM 1526 O O . ARG A 1 189 ? -4.073 -10.200 3.815 1.00 84.81 189 ARG A O 1
ATOM 1533 N N . GLU A 1 190 ? -5.266 -8.278 3.741 1.00 88.12 190 GLU A N 1
ATOM 1534 C CA . GLU A 1 190 ? -6.057 -8.631 2.574 1.00 88.12 190 GLU A CA 1
ATOM 1535 C C . GLU A 1 190 ? -5.225 -8.386 1.315 1.00 88.12 190 GLU A C 1
ATOM 1537 O O . GLU A 1 190 ? -4.443 -7.434 1.238 1.00 88.12 190 GLU A O 1
ATOM 1542 N N . VAL A 1 191 ? -5.373 -9.266 0.332 1.00 91.94 191 VAL A N 1
ATOM 1543 C CA . VAL A 1 191 ? -4.703 -9.139 -0.960 1.00 91.94 191 VAL A CA 1
ATOM 1544 C C . VAL A 1 191 ? -5.752 -9.134 -2.053 1.00 91.94 191 VAL A C 1
ATOM 1546 O O . VAL A 1 191 ? -6.490 -10.109 -2.207 1.00 91.94 191 VAL A O 1
ATOM 1549 N N . LEU A 1 192 ? -5.797 -8.034 -2.798 1.00 93.50 192 LEU A N 1
ATOM 1550 C CA . LEU A 1 192 ? -6.589 -7.907 -4.012 1.00 93.50 192 LEU A CA 1
ATOM 1551 C C . LEU A 1 192 ? -5.753 -8.390 -5.195 1.00 93.50 192 LEU A C 1
ATOM 1553 O O . LEU A 1 192 ? -4.542 -8.179 -5.244 1.00 93.50 192 LEU A O 1
ATOM 1557 N N . TYR A 1 193 ? -6.390 -9.062 -6.135 1.00 94.62 193 TYR A N 1
ATOM 1558 C CA . TYR A 1 193 ? -5.784 -9.599 -7.337 1.00 94.62 193 TYR A CA 1
ATOM 1559 C C . TYR A 1 193 ? -6.605 -9.156 -8.537 1.00 94.62 193 TYR A C 1
ATOM 1561 O O . TYR A 1 193 ? -7.830 -9.249 -8.518 1.00 94.62 193 TYR A O 1
ATOM 1569 N N . TYR A 1 194 ? -5.913 -8.738 -9.584 1.00 95.38 194 TYR A N 1
ATOM 1570 C CA . TYR A 1 194 ? -6.497 -8.279 -10.831 1.00 95.38 194 TYR A CA 1
ATOM 1571 C C . TYR A 1 194 ? -5.812 -9.019 -11.968 1.00 95.38 194 TYR A C 1
ATOM 1573 O O . TYR A 1 194 ? -4.587 -8.964 -12.089 1.00 95.38 194 TYR A O 1
ATOM 1581 N N . ASP A 1 195 ? -6.571 -9.734 -12.787 1.00 94.06 195 ASP A N 1
ATOM 1582 C CA . ASP A 1 195 ? -6.002 -10.357 -13.976 1.00 94.06 195 ASP A CA 1
ATOM 1583 C C . ASP A 1 195 ? -5.692 -9.246 -14.991 1.00 94.06 195 ASP A C 1
ATOM 1585 O O . ASP A 1 195 ? -6.510 -8.354 -15.209 1.00 94.06 195 ASP A O 1
ATOM 1589 N N . ILE A 1 196 ? -4.503 -9.267 -15.594 1.00 94.44 196 ILE A N 1
ATOM 1590 C CA . ILE A 1 196 ? -4.103 -8.270 -16.592 1.00 94.44 196 ILE A CA 1
ATOM 1591 C C . ILE A 1 196 ? -4.327 -8.855 -17.984 1.00 94.44 196 ILE A C 1
ATOM 1593 O O . ILE A 1 196 ? -3.811 -9.925 -18.312 1.00 94.44 196 ILE A O 1
ATOM 1597 N N . THR A 1 197 ? -5.052 -8.132 -18.830 1.00 92.38 197 THR A N 1
ATOM 1598 C CA . THR A 1 197 ? -5.255 -8.511 -20.228 1.00 92.38 197 THR A CA 1
ATOM 1599 C C . THR A 1 197 ? -3.984 -8.240 -21.030 1.00 92.38 197 THR A C 1
ATOM 1601 O O . THR A 1 197 ? -3.662 -7.092 -21.322 1.00 92.38 197 THR A O 1
ATOM 1604 N N . LEU A 1 198 ? -3.269 -9.304 -21.408 1.00 93.56 198 LEU A N 1
ATOM 1605 C CA . LEU A 1 198 ? -2.086 -9.242 -22.271 1.00 93.56 198 LEU A CA 1
ATOM 1606 C C . LEU A 1 198 ? -2.261 -10.141 -23.498 1.00 93.56 198 LEU A C 1
ATOM 1608 O O . LEU A 1 198 ? -2.760 -11.264 -23.400 1.00 93.56 198 LEU A O 1
ATOM 1612 N N . THR A 1 199 ? -1.792 -9.681 -24.657 1.00 94.62 199 THR A N 1
ATOM 1613 C CA . THR A 1 199 ? -1.675 -10.542 -25.842 1.00 94.62 199 THR A CA 1
ATOM 1614 C C . THR A 1 199 ? -0.554 -11.579 -25.653 1.00 94.62 199 THR A C 1
ATOM 1616 O O . THR A 1 199 ? 0.348 -11.378 -24.835 1.00 94.62 199 THR A O 1
ATOM 1619 N N . PRO A 1 200 ? -0.530 -12.682 -26.428 1.00 93.44 200 PRO A N 1
ATOM 1620 C CA . PRO A 1 200 ? 0.573 -13.648 -26.368 1.00 93.44 200 PRO A CA 1
ATOM 1621 C C . PRO A 1 200 ? 1.953 -13.028 -26.642 1.00 93.44 200 PRO A C 1
ATOM 1623 O O . PRO A 1 200 ? 2.958 -13.454 -26.067 1.00 93.44 200 PRO A O 1
ATOM 1626 N N . GLU A 1 201 ? 2.004 -12.004 -27.500 1.00 93.88 201 GLU A N 1
ATOM 1627 C CA . GLU A 1 201 ? 3.229 -11.252 -27.764 1.00 93.88 201 GLU A CA 1
ATOM 1628 C C . GLU A 1 201 ? 3.637 -10.409 -26.552 1.00 93.88 201 GLU A C 1
ATOM 1630 O O . GLU A 1 201 ? 4.785 -10.489 -26.125 1.00 93.88 201 GLU A O 1
ATOM 1635 N N . GLN A 1 202 ? 2.701 -9.689 -25.930 1.00 95.94 202 GLN A N 1
ATOM 1636 C CA . GLN A 1 202 ? 2.974 -8.908 -24.720 1.00 95.94 202 GLN A CA 1
ATOM 1637 C C . GLN A 1 202 ? 3.389 -9.800 -23.542 1.00 95.94 202 GLN A C 1
ATOM 1639 O O . GLN A 1 202 ? 4.299 -9.454 -22.796 1.00 95.94 202 GLN A O 1
ATOM 1644 N N . LEU A 1 203 ? 2.793 -10.986 -23.384 1.00 95.19 203 LEU A N 1
ATOM 1645 C CA . LEU A 1 203 ? 3.228 -11.960 -22.378 1.00 95.19 203 LEU A CA 1
ATOM 1646 C C . LEU A 1 203 ? 4.663 -12.446 -22.636 1.00 95.19 203 LEU A C 1
ATOM 1648 O O . LEU A 1 203 ? 5.427 -12.675 -21.696 1.00 95.19 203 LEU A O 1
ATOM 1652 N N . THR A 1 204 ? 5.037 -12.609 -23.905 1.00 94.56 204 THR A N 1
ATOM 1653 C CA . THR A 1 204 ? 6.417 -12.924 -24.286 1.00 94.56 204 THR A CA 1
ATOM 1654 C C . THR A 1 204 ? 7.339 -11.764 -23.926 1.00 94.56 204 THR A C 1
ATOM 1656 O O . THR A 1 204 ? 8.334 -11.974 -23.234 1.00 94.56 204 THR A O 1
ATOM 1659 N N . ASP A 1 205 ? 6.975 -10.539 -24.300 1.00 96.00 205 ASP A N 1
ATOM 1660 C CA . ASP A 1 205 ? 7.781 -9.342 -24.052 1.00 96.00 205 ASP A CA 1
ATOM 1661 C C . ASP A 1 205 ? 7.924 -9.045 -22.560 1.00 96.00 205 ASP A C 1
ATOM 1663 O O . ASP A 1 205 ? 9.008 -8.684 -22.117 1.00 96.00 205 ASP A O 1
ATOM 1667 N N . LEU A 1 206 ? 6.901 -9.329 -21.752 1.00 95.81 206 LEU A N 1
ATOM 1668 C CA . LEU A 1 206 ? 6.979 -9.290 -20.293 1.00 95.81 206 LEU A CA 1
ATOM 1669 C C . LEU A 1 206 ? 8.059 -10.226 -19.748 1.00 95.81 206 LEU A C 1
ATOM 1671 O O . LEU A 1 206 ? 8.839 -9.842 -18.875 1.00 95.81 206 LEU A O 1
ATOM 1675 N N . GLN A 1 207 ? 8.114 -11.461 -20.250 1.00 94.94 207 GLN A N 1
ATOM 1676 C CA . GLN A 1 207 ? 9.115 -12.433 -19.815 1.00 94.94 207 GLN A CA 1
ATOM 1677 C C . GLN A 1 207 ? 10.522 -12.048 -20.274 1.00 94.94 207 GLN A C 1
ATOM 1679 O O . GLN A 1 207 ? 11.465 -12.198 -19.496 1.00 94.94 207 GLN A O 1
ATOM 1684 N N . LEU A 1 208 ? 10.666 -11.539 -21.501 1.00 95.94 208 LEU A N 1
ATOM 1685 C CA . LEU A 1 208 ? 11.948 -11.068 -22.023 1.00 95.94 208 LEU A CA 1
ATOM 1686 C C . LEU A 1 208 ? 12.435 -9.830 -21.265 1.00 95.94 208 LEU A C 1
ATOM 1688 O O . LEU A 1 208 ? 13.572 -9.824 -20.802 1.00 95.94 208 LEU A O 1
ATOM 1692 N N . HIS A 1 209 ? 11.567 -8.836 -21.056 1.00 96.12 209 HIS A N 1
ATOM 1693 C CA . HIS A 1 209 ? 11.882 -7.631 -20.284 1.00 96.12 209 HIS A CA 1
ATOM 1694 C C . HIS A 1 209 ? 12.315 -7.983 -18.870 1.00 96.12 209 HIS A C 1
ATOM 1696 O O . HIS A 1 209 ? 13.304 -7.468 -18.352 1.00 96.12 209 HIS A O 1
ATOM 1702 N N . TYR A 1 210 ? 11.601 -8.928 -18.254 1.00 92.69 210 TYR A N 1
ATOM 1703 C CA . TYR A 1 210 ? 11.947 -9.403 -16.929 1.00 92.69 210 TYR A CA 1
ATOM 1704 C C . TYR A 1 210 ? 13.379 -9.948 -16.858 1.00 92.69 210 TYR A C 1
ATOM 1706 O O . TYR A 1 210 ? 14.022 -9.743 -15.835 1.00 92.69 210 TYR A O 1
ATOM 1714 N N . ILE A 1 211 ? 13.890 -10.615 -17.900 1.00 92.94 211 ILE A N 1
ATOM 1715 C CA . ILE A 1 211 ? 15.285 -11.088 -17.951 1.00 92.94 211 ILE A CA 1
ATOM 1716 C C . ILE A 1 211 ? 16.265 -9.905 -17.958 1.00 92.94 211 ILE A C 1
ATOM 1718 O O . ILE A 1 211 ? 17.252 -9.948 -17.227 1.00 92.94 211 ILE A O 1
ATOM 1722 N N . GLU A 1 212 ? 15.972 -8.841 -18.709 1.00 93.69 212 GLU A N 1
ATOM 1723 C CA . GLU A 1 212 ? 16.867 -7.680 -18.857 1.00 93.69 212 GLU A CA 1
ATOM 1724 C C . GLU A 1 212 ? 17.055 -6.877 -17.574 1.00 93.69 212 GLU A C 1
ATOM 1726 O O . GLU A 1 212 ? 18.123 -6.319 -17.325 1.00 93.69 212 GLU A O 1
ATOM 1731 N N . VAL A 1 213 ? 15.995 -6.785 -16.770 1.00 92.06 213 VAL A N 1
ATOM 1732 C CA . VAL A 1 213 ? 15.985 -5.952 -15.562 1.00 92.06 213 VAL A CA 1
ATOM 1733 C C . VAL A 1 213 ? 16.459 -6.702 -14.316 1.00 92.06 213 VAL A C 1
ATOM 1735 O O . VAL A 1 213 ? 16.498 -6.126 -13.225 1.00 92.06 213 VAL A O 1
ATOM 1738 N N . GLN A 1 214 ? 16.848 -7.977 -14.445 1.00 84.44 214 GLN A N 1
ATOM 1739 C CA . GLN A 1 214 ? 17.430 -8.726 -13.329 1.00 84.44 214 GLN A CA 1
ATOM 1740 C C . GLN A 1 214 ? 18.785 -8.133 -12.947 1.00 84.44 214 GLN A C 1
ATOM 1742 O O . GLN A 1 214 ? 19.646 -7.914 -13.794 1.00 84.44 214 GLN A O 1
ATOM 1747 N N . ASN A 1 215 ? 19.003 -7.946 -11.643 1.00 81.94 215 ASN A N 1
ATOM 1748 C CA . ASN A 1 215 ? 20.251 -7.410 -11.082 1.00 81.94 215 ASN A CA 1
ATOM 1749 C C . ASN A 1 215 ? 20.571 -5.966 -11.505 1.00 81.94 215 ASN A C 1
ATOM 1751 O O . ASN A 1 215 ? 21.716 -5.529 -11.390 1.00 81.94 215 ASN A O 1
ATOM 1755 N N . ILE A 1 216 ? 19.568 -5.216 -11.965 1.00 90.06 216 ILE A N 1
ATOM 1756 C CA . ILE A 1 216 ? 19.703 -3.792 -12.264 1.00 90.06 216 ILE A CA 1
ATOM 1757 C C . ILE A 1 216 ? 19.242 -2.984 -11.056 1.00 90.06 216 ILE A C 1
ATOM 1759 O O . ILE A 1 216 ? 18.165 -3.222 -10.506 1.00 90.06 216 ILE A O 1
ATOM 1763 N N . SER A 1 217 ? 20.079 -2.031 -10.648 1.00 91.06 217 SER A N 1
ATOM 1764 C CA . SER A 1 217 ? 19.766 -1.083 -9.582 1.00 91.06 217 SER A CA 1
ATOM 1765 C C . SER A 1 217 ? 19.118 0.169 -10.160 1.00 91.06 217 SER A C 1
ATOM 1767 O O . SER A 1 217 ? 19.523 0.662 -11.212 1.00 91.06 217 SER A O 1
ATOM 1769 N N . PHE A 1 218 ? 18.171 0.716 -9.414 1.00 92.81 218 PHE A N 1
ATOM 1770 C CA . PHE A 1 218 ? 17.522 1.997 -9.652 1.00 92.81 218 PHE A CA 1
ATOM 1771 C C . PHE A 1 218 ? 17.503 2.799 -8.342 1.00 92.81 218 PHE A C 1
ATOM 1773 O O . PHE A 1 218 ? 17.529 2.199 -7.268 1.00 92.81 218 PHE A O 1
ATOM 1780 N N . PRO A 1 219 ? 17.464 4.139 -8.364 1.00 90.38 219 PRO A N 1
ATOM 1781 C CA . PRO A 1 219 ? 17.236 4.913 -7.147 1.00 90.38 219 PRO A CA 1
ATOM 1782 C C . PRO A 1 219 ? 15.804 4.684 -6.636 1.00 90.38 219 PRO A C 1
ATOM 1784 O O . PRO A 1 219 ? 14.851 4.755 -7.414 1.00 90.38 219 PRO A O 1
ATOM 1787 N N . TYR A 1 220 ? 15.651 4.408 -5.339 1.00 91.12 220 TYR A N 1
ATOM 1788 C CA . TYR A 1 220 ? 14.358 4.133 -4.709 1.00 91.12 220 TYR A CA 1
ATOM 1789 C C . TYR A 1 220 ? 13.937 5.285 -3.797 1.00 91.12 220 TYR A C 1
ATOM 1791 O O . TYR A 1 220 ? 14.582 5.547 -2.779 1.00 91.12 220 TYR A O 1
ATOM 1799 N N . TYR A 1 221 ? 12.807 5.911 -4.124 1.00 88.69 221 TYR A N 1
ATOM 1800 C CA . TYR A 1 221 ? 12.177 6.977 -3.342 1.00 88.69 221 TYR A CA 1
ATOM 1801 C C . TYR A 1 221 ? 10.863 6.470 -2.756 1.00 88.69 221 TYR A C 1
ATOM 1803 O O . TYR A 1 221 ? 10.114 5.789 -3.444 1.00 88.69 221 TYR A O 1
ATOM 1811 N N . PHE A 1 222 ? 10.533 6.821 -1.513 1.00 85.62 222 PHE A N 1
ATOM 1812 C CA . PHE A 1 222 ? 9.277 6.378 -0.889 1.00 85.62 222 PHE A CA 1
ATOM 1813 C C . PHE A 1 222 ? 8.045 7.019 -1.530 1.00 85.62 222 PHE A C 1
ATOM 1815 O O . PHE A 1 222 ? 7.009 6.367 -1.648 1.00 85.62 222 PHE A O 1
ATOM 1822 N N . MET A 1 223 ? 8.176 8.268 -1.977 1.00 84.38 223 MET A N 1
ATOM 1823 C CA . MET A 1 223 ? 7.056 9.059 -2.477 1.00 84.38 223 MET A CA 1
ATOM 1824 C C . MET A 1 223 ? 6.684 8.722 -3.919 1.00 84.38 223 MET A C 1
ATOM 1826 O O . MET A 1 223 ? 5.517 8.470 -4.184 1.00 84.38 223 MET A O 1
ATOM 1830 N N . ASP A 1 224 ? 7.644 8.711 -4.843 1.00 84.12 224 ASP A N 1
ATOM 1831 C CA . ASP A 1 224 ? 7.363 8.709 -6.284 1.00 84.12 224 ASP A CA 1
ATOM 1832 C C . ASP A 1 224 ? 8.140 7.649 -7.079 1.00 84.12 224 ASP A C 1
ATOM 1834 O O . ASP A 1 224 ? 7.590 7.055 -7.993 1.00 84.12 224 ASP A O 1
ATOM 1838 N N . GLY A 1 225 ? 9.396 7.373 -6.735 1.00 88.06 225 GLY A N 1
ATOM 1839 C CA . GLY A 1 225 ? 10.240 6.326 -7.321 1.00 88.06 225 GLY A CA 1
ATOM 1840 C C . GLY A 1 225 ? 10.181 5.006 -6.551 1.00 88.06 225 GLY A C 1
ATOM 1841 O O . GLY A 1 225 ? 11.227 4.442 -6.228 1.00 88.06 225 GLY A O 1
ATOM 1842 N N . ASN A 1 226 ? 8.975 4.550 -6.209 1.00 91.06 226 ASN A N 1
ATOM 1843 C CA . ASN A 1 226 ? 8.727 3.346 -5.409 1.00 91.06 226 ASN A CA 1
ATOM 1844 C C . ASN A 1 226 ? 8.263 2.154 -6.278 1.00 91.06 226 ASN A C 1
ATOM 1846 O O . ASN A 1 226 ? 8.316 2.192 -7.512 1.00 91.06 226 ASN A O 1
ATOM 1850 N N . CYS A 1 227 ? 7.792 1.079 -5.632 1.00 92.00 227 CYS A N 1
ATOM 1851 C CA . CYS A 1 227 ? 7.276 -0.114 -6.312 1.00 92.00 227 CYS A CA 1
ATOM 1852 C C . CYS A 1 227 ? 6.166 0.174 -7.334 1.00 92.00 227 CYS A C 1
ATOM 1854 O O . CYS A 1 227 ? 6.162 -0.447 -8.396 1.00 92.00 227 CYS A O 1
ATOM 1856 N N . ALA A 1 228 ? 5.274 1.129 -7.055 1.00 93.19 228 ALA A N 1
ATOM 1857 C CA . ALA A 1 228 ? 4.185 1.492 -7.951 1.00 93.19 228 ALA A CA 1
ATOM 1858 C C . ALA A 1 228 ? 4.733 2.062 -9.266 1.00 93.19 228 ALA A C 1
ATOM 1860 O O . ALA A 1 228 ? 4.340 1.636 -10.351 1.00 93.19 228 ALA A O 1
ATOM 1861 N N . TYR A 1 229 ? 5.719 2.954 -9.174 1.00 94.06 229 TYR A N 1
ATOM 1862 C CA . TYR A 1 229 ? 6.293 3.608 -10.344 1.00 94.06 229 TYR A CA 1
ATOM 1863 C C . TYR A 1 229 ? 7.066 2.637 -11.227 1.00 94.06 229 TYR A C 1
ATOM 1865 O O . TYR A 1 229 ? 6.840 2.595 -12.435 1.00 94.06 229 TYR A O 1
ATOM 1873 N N . PHE A 1 230 ? 7.936 1.809 -10.646 1.00 94.44 230 PHE A N 1
ATOM 1874 C CA . PHE A 1 230 ? 8.742 0.884 -11.442 1.00 94.44 230 PHE A CA 1
ATOM 1875 C C . PHE A 1 230 ? 7.929 -0.268 -12.034 1.00 94.44 230 PHE A C 1
ATOM 1877 O O . PHE A 1 230 ? 8.216 -0.672 -13.161 1.00 94.44 230 PHE A O 1
ATOM 1884 N N . LEU A 1 231 ? 6.890 -0.759 -11.349 1.00 94.81 231 LEU A N 1
ATOM 1885 C CA . LEU A 1 231 ? 5.974 -1.740 -11.938 1.00 94.81 231 LEU A CA 1
ATOM 1886 C C . LEU A 1 231 ? 5.081 -1.115 -13.016 1.00 94.81 231 LEU A C 1
ATOM 1888 O O . LEU A 1 231 ? 4.871 -1.739 -14.052 1.00 94.81 231 LEU A O 1
ATOM 1892 N N . GLY A 1 232 ? 4.638 0.132 -12.836 1.00 94.88 232 GLY A N 1
ATOM 1893 C CA . GLY A 1 232 ? 3.953 0.890 -13.883 1.00 94.88 232 GLY A CA 1
ATOM 1894 C C . GLY A 1 232 ? 4.826 1.097 -15.123 1.00 94.88 232 GLY A C 1
ATOM 1895 O O . GLY A 1 232 ? 4.424 0.749 -16.226 1.00 94.88 232 GLY A O 1
ATOM 1896 N N . LYS A 1 233 ? 6.071 1.566 -14.954 1.00 94.75 233 LYS A N 1
ATOM 1897 C CA . LYS A 1 233 ? 7.042 1.720 -16.056 1.00 94.75 233 LYS A CA 1
ATOM 1898 C C . LYS A 1 233 ? 7.356 0.386 -16.730 1.00 94.75 233 LYS A C 1
ATOM 1900 O O . LYS A 1 233 ? 7.489 0.346 -17.948 1.00 94.75 233 LYS A O 1
ATOM 1905 N N . PHE A 1 234 ? 7.448 -0.698 -15.958 1.00 95.94 234 PHE A N 1
ATOM 1906 C CA . PHE A 1 234 ? 7.597 -2.048 -16.495 1.00 95.94 234 PHE A CA 1
ATOM 1907 C C . PHE A 1 234 ? 6.404 -2.421 -17.390 1.00 95.94 234 PHE A C 1
ATOM 1909 O O . PHE A 1 234 ? 6.611 -2.937 -18.484 1.00 95.94 234 PHE A O 1
ATOM 1916 N N . LEU A 1 235 ? 5.168 -2.105 -16.987 1.00 95.19 235 LEU A N 1
ATOM 1917 C CA . LEU A 1 235 ? 3.997 -2.318 -17.841 1.00 95.19 235 LEU A CA 1
ATOM 1918 C C . LEU A 1 235 ? 3.991 -1.407 -19.065 1.00 95.19 235 LEU A C 1
ATOM 1920 O O . LEU A 1 235 ? 3.686 -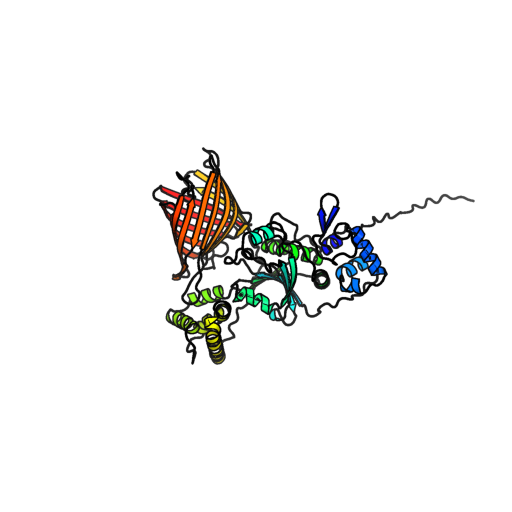1.910 -20.133 1.00 95.19 235 LEU A O 1
ATOM 1924 N N . ASN A 1 236 ? 4.411 -0.140 -18.971 1.00 94.88 236 ASN A N 1
ATOM 1925 C CA . ASN A 1 236 ? 4.525 0.734 -20.150 1.00 94.88 236 ASN A CA 1
ATOM 1926 C C . ASN A 1 236 ? 5.448 0.140 -21.234 1.00 94.88 236 ASN A C 1
ATOM 1928 O O . ASN A 1 236 ? 5.232 0.374 -22.424 1.00 94.88 236 ASN A O 1
ATOM 1932 N N . VAL A 1 237 ? 6.493 -0.603 -20.837 1.00 95.69 237 VAL A N 1
ATOM 1933 C CA . VAL A 1 237 ? 7.370 -1.332 -21.774 1.00 95.69 237 VAL A CA 1
ATOM 1934 C C . VAL A 1 237 ? 6.610 -2.465 -22.460 1.00 95.69 237 VAL A C 1
ATOM 1936 O O . VAL A 1 237 ? 6.731 -2.638 -23.666 1.00 95.69 237 VAL A O 1
ATOM 1939 N N . VAL A 1 238 ? 5.824 -3.223 -21.695 1.00 95.12 238 VAL A N 1
ATOM 1940 C CA . VAL A 1 238 ? 5.119 -4.419 -22.172 1.00 95.12 238 VAL A CA 1
ATOM 1941 C C . VAL A 1 238 ? 3.887 -4.076 -23.004 1.00 95.12 238 VAL A C 1
ATOM 1943 O O . VAL A 1 238 ? 3.652 -4.688 -24.040 1.00 95.12 238 VAL A O 1
ATOM 1946 N N . THR A 1 239 ? 3.072 -3.128 -22.551 1.00 93.12 239 THR A N 1
ATOM 1947 C CA . THR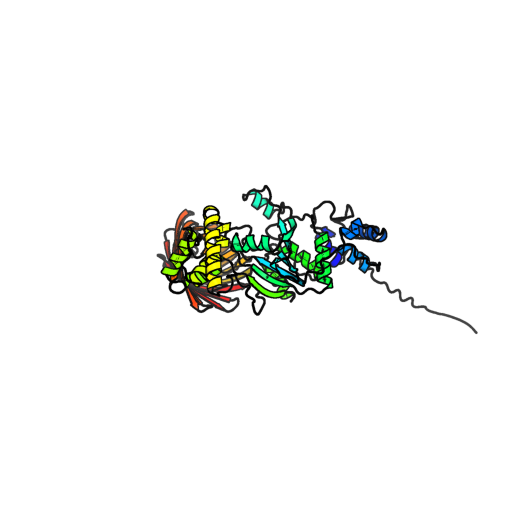 A 1 239 ? 1.788 -2.801 -23.177 1.00 93.12 239 THR A CA 1
ATOM 1948 C C . THR A 1 239 ? 1.940 -1.799 -24.314 1.00 93.12 239 THR A C 1
ATOM 1950 O O . THR A 1 239 ? 1.096 -1.767 -25.202 1.00 93.12 239 THR A O 1
ATOM 1953 N N . GLY A 1 240 ? 3.001 -0.984 -24.297 1.00 90.81 240 GLY A N 1
ATOM 1954 C CA . GLY A 1 240 ? 3.149 0.167 -25.188 1.00 90.81 240 GLY A CA 1
ATOM 1955 C C . GLY A 1 240 ? 2.292 1.373 -24.779 1.00 90.81 240 GLY A C 1
ATOM 1956 O O . GLY A 1 240 ? 2.415 2.441 -25.387 1.00 90.81 240 GLY A O 1
ATOM 1957 N N . GLU A 1 241 ? 1.495 1.246 -23.720 1.00 88.81 241 GLU A N 1
ATOM 1958 C CA . GLU A 1 241 ? 0.670 2.315 -23.161 1.00 88.81 241 GLU A CA 1
ATOM 1959 C C . GLU A 1 241 ? 1.485 3.205 -22.215 1.00 88.81 241 GLU A C 1
ATOM 1961 O O . GLU A 1 241 ? 2.545 2.828 -21.711 1.00 88.81 241 GLU A O 1
ATOM 1966 N N . ASP A 1 242 ? 1.002 4.419 -21.972 1.00 87.38 242 ASP A N 1
ATOM 1967 C CA . ASP A 1 242 ? 1.617 5.348 -21.021 1.00 87.38 242 ASP A CA 1
ATOM 1968 C C . ASP A 1 242 ? 0.854 5.366 -19.692 1.00 87.38 242 ASP A C 1
ATOM 1970 O O . ASP A 1 242 ? 0.316 6.393 -19.291 1.00 87.38 242 ASP A O 1
ATOM 1974 N N . ILE A 1 243 ? 0.802 4.204 -19.034 1.00 86.25 243 ILE A N 1
ATOM 1975 C CA . ILE A 1 243 ? -0.004 3.955 -17.828 1.00 86.25 243 ILE A CA 1
ATOM 1976 C C . ILE A 1 243 ? 0.471 4.841 -16.673 1.00 86.25 243 ILE A C 1
ATOM 1978 O O . ILE A 1 243 ? -0.333 5.448 -15.978 1.00 86.25 243 ILE A O 1
ATOM 1982 N N . ILE A 1 244 ? 1.790 4.920 -16.453 1.00 87.88 244 ILE A N 1
ATOM 1983 C CA . ILE A 1 244 ? 2.376 5.703 -15.355 1.00 87.88 244 ILE A CA 1
ATOM 1984 C C . ILE A 1 244 ? 3.413 6.715 -15.842 1.00 87.88 244 ILE A C 1
ATOM 1986 O O . ILE A 1 244 ? 4.371 6.378 -16.540 1.00 87.88 244 ILE A O 1
ATOM 1990 N N . ARG A 1 245 ? 3.281 7.944 -15.329 1.00 81.62 245 ARG A N 1
ATOM 1991 C CA . ARG A 1 245 ? 4.296 9.004 -15.359 1.00 81.62 245 ARG A CA 1
ATOM 1992 C C . ARG A 1 245 ? 4.698 9.400 -13.943 1.00 81.62 245 ARG A C 1
ATOM 1994 O O . ARG A 1 245 ? 3.926 9.232 -13.000 1.00 81.62 245 ARG A O 1
ATOM 2001 N N . ARG A 1 246 ? 5.903 9.955 -13.790 1.00 79.19 246 ARG A N 1
ATOM 2002 C CA . ARG A 1 246 ? 6.392 10.416 -12.486 1.00 79.19 246 ARG A CA 1
ATOM 2003 C C . ARG A 1 246 ? 5.544 11.598 -11.993 1.00 79.19 246 ARG A C 1
ATOM 2005 O O . ARG A 1 246 ? 5.444 12.616 -12.675 1.00 79.19 246 ARG A O 1
ATOM 2012 N N . LYS A 1 247 ? 4.940 11.442 -10.815 1.00 84.44 247 LYS A N 1
ATOM 2013 C CA . LYS A 1 247 ? 4.172 12.458 -10.072 1.00 84.44 247 LYS A CA 1
ATOM 2014 C C . LYS A 1 247 ? 4.959 12.849 -8.805 1.00 84.44 247 LYS A C 1
ATOM 2016 O O . LYS A 1 247 ? 5.995 12.256 -8.530 1.00 84.44 247 LYS A O 1
ATOM 2021 N N . ILE A 1 248 ? 4.490 13.840 -8.037 1.00 85.25 248 ILE A N 1
ATOM 2022 C CA . ILE A 1 248 ? 5.117 14.233 -6.749 1.00 85.25 248 ILE A CA 1
ATOM 2023 C C . ILE A 1 248 ? 5.052 13.082 -5.730 1.00 85.25 248 ILE A C 1
ATOM 2025 O O . ILE A 1 248 ? 5.951 12.910 -4.910 1.00 85.25 248 ILE A O 1
ATOM 2029 N N . TYR A 1 249 ? 3.986 12.288 -5.804 1.00 87.88 249 TYR A N 1
ATOM 2030 C CA . TYR A 1 249 ? 3.817 11.029 -5.098 1.00 87.88 249 TYR A CA 1
ATOM 2031 C C . TYR A 1 249 ? 3.066 10.051 -6.004 1.00 87.88 249 TYR A C 1
ATOM 2033 O O . TYR A 1 249 ? 2.344 10.477 -6.908 1.00 87.88 249 TYR A O 1
ATOM 2041 N N . LEU A 1 250 ? 3.247 8.754 -5.777 1.00 90.50 250 LEU A N 1
ATOM 2042 C CA . LEU A 1 250 ? 2.542 7.699 -6.487 1.00 90.50 250 LEU A CA 1
ATOM 2043 C C . LEU A 1 250 ? 2.240 6.545 -5.536 1.00 90.50 250 LEU A C 1
ATOM 2045 O O . LEU A 1 250 ? 3.145 5.964 -4.930 1.00 90.50 250 LEU A O 1
ATOM 2049 N N . LEU A 1 251 ? 0.962 6.204 -5.423 1.00 91.44 251 LEU A N 1
ATOM 2050 C CA . LEU A 1 251 ? 0.482 5.103 -4.607 1.00 91.44 251 LEU A CA 1
ATOM 2051 C C . LEU A 1 251 ? 0.291 3.845 -5.468 1.00 91.44 251 LEU A C 1
ATOM 2053 O O . LEU A 1 251 ? -0.064 3.936 -6.642 1.00 91.44 251 LEU A O 1
ATOM 2057 N N . PRO A 1 252 ? 0.441 2.642 -4.887 1.00 92.88 252 PRO A N 1
ATOM 2058 C CA . PRO A 1 252 ? 0.022 1.388 -5.515 1.00 92.88 252 PRO A CA 1
ATOM 2059 C C . PRO A 1 252 ? -1.382 1.422 -6.141 1.00 92.88 252 PRO A C 1
ATOM 2061 O O . PRO A 1 252 ? -1.589 0.927 -7.245 1.00 92.88 252 PRO A O 1
ATOM 2064 N N . ALA A 1 253 ? -2.338 2.039 -5.444 1.00 92.19 253 ALA A N 1
ATOM 2065 C CA . ALA A 1 253 ? -3.715 2.176 -5.904 1.00 92.19 253 ALA A CA 1
ATOM 2066 C C . ALA A 1 253 ? -3.837 3.010 -7.191 1.00 92.19 253 ALA A C 1
ATOM 2068 O O . ALA A 1 253 ? -4.690 2.709 -8.021 1.00 92.19 253 ALA A O 1
ATOM 2069 N N . ASP A 1 254 ? -2.944 3.981 -7.412 1.00 92.62 254 ASP A N 1
ATOM 2070 C CA . ASP A 1 254 ? -2.956 4.788 -8.634 1.00 92.62 254 ASP A CA 1
ATOM 2071 C C . ASP A 1 254 ? -2.667 3.917 -9.862 1.00 92.62 254 ASP A C 1
ATOM 2073 O O . ASP A 1 254 ? -3.335 4.052 -10.877 1.00 92.62 254 ASP A O 1
ATOM 2077 N N . VAL A 1 255 ? -1.740 2.957 -9.768 1.00 93.88 255 VAL A N 1
ATOM 2078 C CA . VAL A 1 255 ? -1.444 2.026 -10.876 1.00 93.88 255 VAL A CA 1
ATOM 2079 C C . VAL A 1 255 ? -2.648 1.148 -11.195 1.00 93.88 255 VAL A C 1
ATOM 2081 O O . VAL A 1 255 ? -2.938 0.912 -12.363 1.00 93.88 255 VAL A O 1
ATOM 2084 N N . ILE A 1 256 ? -3.356 0.671 -10.170 1.00 94.19 256 ILE A N 1
ATOM 2085 C CA . ILE A 1 256 ? -4.568 -0.140 -10.345 1.00 94.19 256 ILE A CA 1
ATOM 2086 C C . ILE A 1 256 ? -5.638 0.685 -11.064 1.00 94.19 256 ILE A C 1
ATOM 2088 O O . ILE A 1 256 ? -6.203 0.225 -12.053 1.00 94.19 256 ILE A O 1
ATOM 2092 N N . ASN A 1 257 ? -5.871 1.917 -10.607 1.00 93.44 257 ASN A N 1
ATOM 2093 C CA . ASN A 1 257 ? -6.861 2.810 -11.199 1.00 93.44 257 ASN A CA 1
ATOM 2094 C C . ASN A 1 257 ? -6.524 3.172 -12.654 1.00 93.44 257 ASN A C 1
ATOM 2096 O O . ASN A 1 257 ? -7.415 3.143 -13.498 1.00 93.44 257 ASN A O 1
ATOM 2100 N N . GLU A 1 258 ? -5.259 3.472 -12.963 1.00 93.56 258 GLU A N 1
ATOM 2101 C CA . GLU A 1 258 ? -4.819 3.785 -14.331 1.00 93.56 258 GLU A CA 1
ATOM 2102 C C . GLU A 1 258 ? -4.959 2.550 -15.240 1.00 93.56 258 GLU A C 1
ATOM 2104 O O . GLU A 1 258 ? -5.500 2.646 -16.337 1.00 93.56 258 GLU A O 1
ATOM 2109 N N . LEU A 1 259 ? -4.587 1.350 -14.775 1.00 93.81 259 LEU A N 1
ATOM 2110 C CA . LEU A 1 259 ? -4.811 0.116 -15.541 1.00 93.81 259 LEU A CA 1
ATOM 2111 C C . LEU A 1 259 ? -6.298 -0.169 -15.781 1.00 93.81 259 LEU A C 1
ATOM 2113 O O . LEU A 1 259 ? -6.663 -0.612 -16.869 1.00 93.81 259 LEU A O 1
ATOM 2117 N N . GLY A 1 260 ? -7.152 0.091 -14.789 1.00 92.88 260 GLY A N 1
ATOM 2118 C CA . GLY A 1 260 ? -8.603 0.003 -14.941 1.00 92.88 260 GLY A CA 1
ATOM 2119 C C . GLY A 1 260 ? -9.139 1.001 -15.971 1.00 92.88 260 GLY A C 1
ATOM 2120 O O . GLY A 1 260 ? -9.944 0.625 -16.817 1.00 92.88 260 GLY A O 1
ATOM 2121 N N . ALA A 1 261 ? -8.648 2.245 -15.959 1.00 92.12 261 ALA A N 1
ATOM 2122 C CA . ALA A 1 261 ? -9.028 3.285 -16.920 1.00 92.12 261 ALA A CA 1
ATOM 2123 C C . ALA A 1 261 ? -8.593 2.968 -18.363 1.00 92.12 261 ALA A C 1
ATOM 2125 O O . ALA A 1 261 ? -9.258 3.385 -19.308 1.00 92.12 261 ALA A O 1
ATOM 2126 N N . HIS A 1 262 ? -7.508 2.208 -18.529 1.00 91.62 262 HIS A N 1
ATOM 2127 C CA . HIS A 1 262 ? -7.055 1.667 -19.813 1.00 91.62 262 HIS A CA 1
ATOM 2128 C C . HIS A 1 262 ? -7.730 0.332 -20.198 1.00 91.62 262 HIS A C 1
ATOM 2130 O O . HIS A 1 262 ? -7.328 -0.282 -21.183 1.00 91.62 262 HIS A O 1
ATOM 2136 N N . GLU A 1 263 ? -8.721 -0.143 -19.431 1.00 91.88 263 GLU A N 1
ATOM 2137 C CA . GLU A 1 263 ? -9.423 -1.423 -19.648 1.00 91.88 263 GLU A CA 1
ATOM 2138 C C . GLU A 1 263 ? -8.485 -2.652 -19.658 1.00 91.88 263 GLU A C 1
ATOM 2140 O O . GLU A 1 263 ? -8.769 -3.689 -20.259 1.00 91.88 263 GLU A O 1
ATOM 2145 N N . LEU A 1 264 ? -7.345 -2.554 -18.963 1.00 93.19 264 LEU A N 1
ATOM 2146 C CA . LEU A 1 264 ? -6.334 -3.614 -18.898 1.00 93.19 264 LEU A CA 1
ATOM 2147 C C . LEU A 1 264 ? -6.553 -4.591 -17.741 1.00 93.19 264 LEU A C 1
ATOM 2149 O O . LEU A 1 264 ? -5.911 -5.640 -17.716 1.00 93.19 264 LEU A O 1
ATOM 2153 N N . LEU A 1 265 ? -7.428 -4.267 -16.787 1.00 93.62 265 LEU A N 1
ATOM 2154 C CA . LEU A 1 265 ? -7.766 -5.149 -15.672 1.00 93.62 265 LEU A CA 1
ATOM 2155 C C . LEU A 1 265 ? -9.059 -5.904 -15.953 1.00 93.62 265 LEU A C 1
ATOM 2157 O O . LEU A 1 265 ? -10.073 -5.317 -16.320 1.00 93.62 265 LEU A O 1
ATOM 2161 N N . VAL A 1 266 ? -9.036 -7.209 -15.709 1.00 87.19 266 VAL A N 1
ATOM 2162 C CA . VAL A 1 266 ? -10.218 -8.066 -15.723 1.00 87.19 266 VAL A CA 1
ATOM 2163 C C . VAL A 1 266 ? -10.287 -8.840 -14.415 1.00 87.19 266 VAL A C 1
ATOM 2165 O O . VAL A 1 266 ? -9.261 -9.201 -13.850 1.00 87.19 266 VAL A O 1
ATOM 2168 N N . LYS A 1 267 ? -11.506 -9.106 -13.937 1.00 87.56 267 LYS A N 1
ATOM 2169 C CA . LYS A 1 267 ? -11.790 -9.953 -12.763 1.00 87.56 267 LYS A CA 1
ATOM 2170 C C . LYS A 1 267 ? -11.006 -9.563 -11.506 1.00 87.56 267 LYS A C 1
ATOM 2172 O O . LYS A 1 267 ? -9.892 -10.026 -11.262 1.00 87.56 267 LYS A O 1
ATOM 2177 N N . GLU A 1 268 ? -11.646 -8.795 -10.639 1.00 93.00 268 GLU A N 1
ATOM 2178 C CA . GLU A 1 268 ? -11.124 -8.571 -9.297 1.00 93.00 268 GLU A CA 1
ATOM 2179 C C . GLU A 1 268 ? -11.375 -9.793 -8.406 1.00 93.00 268 GLU A C 1
ATOM 2181 O O . GLU A 1 268 ? -12.465 -10.372 -8.370 1.00 93.00 268 GLU A O 1
ATOM 2186 N N . ARG A 1 269 ? -10.340 -10.198 -7.674 1.00 92.88 269 ARG A N 1
ATOM 2187 C CA . ARG A 1 269 ? -10.376 -11.297 -6.715 1.00 92.88 269 ARG A CA 1
ATOM 2188 C C . ARG A 1 269 ? -9.775 -10.845 -5.387 1.00 92.88 269 ARG A C 1
ATOM 2190 O O . ARG A 1 269 ? -8.732 -10.208 -5.379 1.00 92.88 269 ARG A O 1
ATOM 2197 N N . ALA A 1 270 ? -10.356 -11.233 -4.259 1.00 90.31 270 ALA A N 1
ATOM 2198 C CA . ALA A 1 270 ? -9.878 -10.856 -2.932 1.00 90.31 270 ALA A CA 1
ATOM 2199 C C . ALA A 1 270 ? -9.564 -12.083 -2.071 1.00 90.31 270 ALA A C 1
ATOM 2201 O O . ALA A 1 270 ? -10.377 -13.001 -1.919 1.00 90.31 270 ALA A O 1
ATOM 2202 N N . ARG A 1 271 ? -8.378 -12.088 -1.458 1.00 89.75 271 ARG A N 1
ATOM 2203 C CA . ARG A 1 271 ? -8.055 -12.946 -0.315 1.00 89.75 271 ARG A CA 1
ATOM 2204 C C . ARG A 1 271 ? -8.119 -12.104 0.949 1.00 89.75 271 ARG A C 1
ATOM 2206 O O . ARG A 1 271 ? -7.194 -11.347 1.226 1.00 89.75 271 ARG A O 1
ATOM 2213 N N . VAL A 1 272 ? -9.181 -12.297 1.720 1.00 87.81 272 VAL A N 1
ATOM 2214 C CA . VAL A 1 272 ? -9.397 -11.644 3.017 1.00 87.81 272 VAL A CA 1
ATOM 2215 C C . VAL A 1 272 ? -8.291 -12.026 4.012 1.00 87.81 272 VAL A C 1
ATOM 2217 O O . VAL A 1 272 ? -7.729 -13.125 3.947 1.00 87.81 272 VAL A O 1
ATOM 2220 N N . SER A 1 273 ? -7.966 -11.127 4.944 1.00 87.69 273 SER A N 1
ATOM 2221 C CA . SER A 1 273 ? -6.992 -11.413 6.002 1.00 87.69 273 SER A CA 1
ATOM 2222 C C . SER A 1 273 ? -7.444 -12.560 6.921 1.00 87.69 273 SER A C 1
ATOM 2224 O O . SER A 1 273 ? -8.638 -12.858 7.058 1.00 87.69 273 SER A O 1
ATOM 2226 N N . ALA A 1 274 ? -6.484 -13.248 7.545 1.00 88.31 274 ALA A N 1
ATOM 2227 C CA . ALA A 1 274 ? -6.765 -14.350 8.464 1.00 88.31 274 ALA A CA 1
ATOM 2228 C C . ALA A 1 274 ? -7.599 -13.887 9.665 1.00 88.31 274 ALA A C 1
ATOM 2230 O O . ALA A 1 274 ? -8.553 -14.567 10.056 1.00 88.31 274 ALA A O 1
ATOM 2231 N N . THR A 1 275 ? -7.276 -12.721 10.226 1.00 89.25 275 THR A N 1
ATOM 2232 C CA . THR A 1 275 ? -7.985 -12.193 11.394 1.00 89.25 275 THR A CA 1
ATOM 2233 C C . THR A 1 275 ? -9.372 -11.665 11.058 1.00 89.25 275 THR A C 1
ATOM 2235 O O . THR A 1 275 ? -10.277 -11.857 11.866 1.00 89.25 275 THR A O 1
ATOM 2238 N N . LYS A 1 276 ? -9.581 -11.056 9.882 1.00 88.06 276 LYS A N 1
ATOM 2239 C CA . LYS A 1 276 ? -10.896 -10.545 9.468 1.00 88.06 276 LYS A CA 1
ATOM 2240 C C . LYS A 1 276 ? -11.880 -11.694 9.286 1.00 88.06 276 LYS A C 1
ATOM 2242 O O 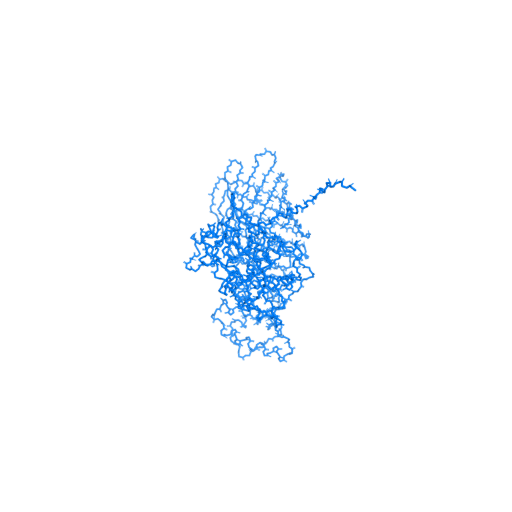. LYS A 1 276 ? -12.914 -11.712 9.949 1.00 88.06 276 LYS A O 1
ATOM 2247 N N . ALA A 1 277 ? -11.498 -12.718 8.518 1.00 89.38 277 ALA A N 1
ATOM 2248 C CA . ALA A 1 277 ? -12.315 -13.923 8.355 1.00 89.38 277 ALA A CA 1
ATOM 2249 C C . ALA A 1 277 ? -12.571 -14.639 9.694 1.00 89.38 277 ALA A C 1
ATOM 2251 O O . ALA A 1 277 ? -13.653 -15.176 9.933 1.00 89.38 277 ALA A O 1
ATOM 2252 N N . PHE A 1 278 ? -11.575 -14.652 10.587 1.00 92.12 278 PHE A N 1
ATOM 2253 C CA . PHE A 1 278 ? -11.750 -15.179 11.934 1.00 92.12 278 PHE A CA 1
ATOM 2254 C C . PHE A 1 278 ? -12.742 -14.359 12.752 1.00 92.12 278 PHE A C 1
ATOM 2256 O O . PHE A 1 278 ? -13.617 -14.956 13.361 1.00 92.12 278 PHE A O 1
ATOM 2263 N N . ASN A 1 279 ? -12.625 -13.031 12.782 1.00 91.00 279 ASN A N 1
ATOM 2264 C CA . ASN A 1 279 ? -13.500 -12.161 13.565 1.00 91.00 279 ASN A CA 1
ATOM 2265 C C . ASN A 1 279 ? -14.947 -12.240 13.077 1.00 91.00 279 ASN A C 1
ATOM 2267 O O . ASN A 1 279 ? -15.846 -12.318 13.908 1.00 91.00 279 ASN A O 1
ATOM 2271 N N . GLU A 1 280 ? -15.176 -12.292 11.762 1.00 88.94 280 GLU A N 1
ATOM 2272 C CA . GLU A 1 280 ? -16.508 -12.496 11.180 1.00 88.94 280 GLU A CA 1
ATOM 2273 C C . GLU A 1 280 ? -17.175 -13.759 11.737 1.00 88.94 280 GLU A C 1
ATOM 2275 O O . GLU A 1 280 ? -18.265 -13.673 12.301 1.00 88.94 280 GLU A O 1
ATOM 2280 N N . LEU A 1 281 ? -16.487 -14.906 11.674 1.00 91.12 281 LEU A N 1
ATOM 2281 C CA . LEU A 1 281 ? -17.004 -16.168 12.208 1.00 91.12 281 LEU A CA 1
ATOM 2282 C C . LEU A 1 281 ? -17.075 -16.164 13.743 1.00 91.12 281 LEU A C 1
ATOM 2284 O O . LEU A 1 281 ? -18.069 -16.582 14.327 1.00 91.12 281 LEU A O 1
ATOM 2288 N N . TYR A 1 282 ? -16.020 -15.695 14.410 1.00 92.75 282 TYR A N 1
ATOM 2289 C CA . TYR A 1 282 ? -15.892 -15.697 15.866 1.00 92.75 282 TYR A CA 1
ATOM 2290 C C . TYR A 1 282 ? -16.969 -14.841 16.524 1.00 92.75 282 TYR A C 1
ATOM 2292 O O . TYR A 1 282 ? -17.453 -15.199 17.593 1.00 92.75 282 TYR A O 1
ATOM 2300 N N . ASN A 1 283 ? -17.368 -13.731 15.904 1.00 91.31 283 ASN A N 1
ATOM 2301 C CA . ASN A 1 283 ? -18.404 -12.856 16.437 1.00 91.31 283 ASN A CA 1
ATOM 2302 C C . ASN A 1 283 ? -19.761 -13.560 16.544 1.00 91.31 283 ASN A C 1
ATOM 2304 O O . ASN A 1 283 ? -20.443 -13.357 17.553 1.00 91.31 283 ASN A O 1
ATOM 2308 N N . ASP A 1 284 ? -20.065 -14.454 15.603 1.00 91.69 284 ASP A N 1
ATOM 2309 C CA . ASP A 1 284 ? -21.323 -15.203 15.532 1.00 91.69 284 ASP A CA 1
ATOM 2310 C C . ASP A 1 284 ? -21.335 -16.456 16.445 1.00 91.69 284 ASP A C 1
ATOM 2312 O O . ASP A 1 284 ? -22.389 -17.042 16.691 1.00 91.69 284 ASP A O 1
ATOM 2316 N N . LEU A 1 285 ? -20.192 -16.831 17.038 1.00 93.25 285 LEU A N 1
ATOM 2317 C CA . LEU A 1 285 ? -20.094 -17.952 17.981 1.00 93.25 285 LEU A CA 1
ATOM 2318 C C . LEU A 1 285 ? -20.736 -17.655 19.350 1.00 93.25 285 LEU A C 1
ATOM 2320 O O . LEU A 1 285 ? -20.596 -16.565 19.925 1.00 93.25 285 LEU A O 1
ATOM 2324 N N . SER A 1 286 ? -21.326 -18.694 19.949 1.00 94.06 286 SER A N 1
ATOM 2325 C CA . SER A 1 286 ? -21.782 -18.680 21.345 1.00 94.06 286 SER A CA 1
ATOM 2326 C C . SER A 1 286 ? -20.617 -18.534 22.334 1.00 94.06 286 SER A C 1
ATOM 2328 O O . SER A 1 286 ? -19.470 -18.875 22.040 1.00 94.06 286 SER A O 1
ATOM 2330 N N . TRP A 1 287 ? -20.903 -18.093 23.564 1.00 92.62 287 TRP A N 1
ATOM 2331 C CA . TRP A 1 287 ? -19.898 -17.998 24.634 1.00 92.62 287 TRP A CA 1
ATOM 2332 C C . TRP A 1 287 ? -19.163 -19.323 24.899 1.00 92.62 287 TRP A C 1
ATOM 2334 O O . TRP A 1 287 ? -17.949 -19.326 25.112 1.00 92.62 287 TRP A O 1
ATOM 2344 N N . ALA A 1 288 ? -19.873 -20.454 24.827 1.00 94.81 288 ALA A N 1
ATOM 2345 C CA . ALA A 1 288 ? -19.285 -21.782 24.992 1.00 94.81 288 ALA A CA 1
ATOM 2346 C C . ALA A 1 288 ? -18.322 -22.135 23.844 1.00 94.81 288 ALA A C 1
ATOM 2348 O O . ALA A 1 288 ? -17.223 -22.632 24.097 1.00 94.81 288 ALA A O 1
ATOM 2349 N N . GLN A 1 289 ? -18.695 -21.834 22.595 1.00 95.94 289 GLN A N 1
ATOM 2350 C CA . GLN A 1 289 ? -17.821 -22.014 21.430 1.00 95.94 289 GLN A CA 1
ATOM 2351 C C . GLN A 1 289 ? -16.592 -21.094 21.520 1.00 95.94 289 GLN A C 1
ATOM 2353 O O . GLN A 1 289 ? -15.466 -21.573 21.413 1.00 95.94 289 GLN A O 1
ATOM 2358 N N . LYS A 1 290 ? -16.768 -19.803 21.838 1.00 95.06 290 LYS A N 1
ATOM 2359 C CA . LYS A 1 290 ? -15.669 -18.834 22.041 1.00 95.06 290 LYS A CA 1
ATOM 2360 C C . LYS A 1 290 ? -14.659 -19.308 23.093 1.00 95.06 290 LYS A C 1
ATOM 2362 O O . LYS A 1 290 ? -13.449 -19.253 22.868 1.00 95.06 290 LYS A O 1
ATOM 2367 N N . SER A 1 291 ? -15.149 -19.837 24.217 1.00 93.94 291 SER A N 1
ATOM 2368 C CA . SER A 1 291 ? -14.307 -20.436 25.260 1.00 93.94 291 SER A CA 1
ATOM 2369 C C . SER A 1 291 ? -13.515 -21.642 24.738 1.00 93.94 291 SER A C 1
ATOM 2371 O O . SER A 1 291 ? -12.307 -21.727 24.963 1.00 93.94 291 SER A O 1
ATOM 2373 N N . LYS A 1 292 ? -14.152 -22.540 23.971 1.00 94.88 292 LYS A N 1
ATOM 2374 C CA . LYS A 1 292 ? -13.467 -23.673 23.327 1.00 94.88 292 LYS A CA 1
ATOM 2375 C C . LYS A 1 292 ? -12.385 -23.217 22.347 1.00 94.88 292 LYS A C 1
ATOM 2377 O O . LYS A 1 292 ? -11.278 -23.738 22.431 1.00 94.88 292 LYS A O 1
ATOM 2382 N N . VAL A 1 293 ? -12.661 -22.233 21.484 1.00 95.50 293 VAL A N 1
ATOM 2383 C CA . VAL A 1 293 ? -11.652 -21.669 20.565 1.00 95.50 293 VAL A CA 1
ATOM 2384 C C . VAL A 1 293 ? -10.446 -21.153 21.352 1.00 95.50 293 VAL A C 1
ATOM 2386 O O . VAL A 1 293 ? -9.313 -21.490 21.023 1.00 95.50 293 VAL A O 1
ATOM 2389 N N . SER A 1 294 ? -10.677 -20.383 22.420 1.00 93.62 294 SER A N 1
ATOM 2390 C CA . SER A 1 294 ? -9.603 -19.851 23.268 1.00 93.62 294 SER A CA 1
ATOM 2391 C C . SER A 1 294 ? -8.746 -20.956 23.898 1.00 93.62 294 SER A C 1
ATOM 2393 O O . SER A 1 294 ? -7.519 -20.860 23.876 1.00 93.62 294 SER A O 1
ATOM 2395 N N . ARG A 1 295 ? -9.361 -22.044 24.390 1.00 92.19 295 ARG A N 1
ATOM 2396 C CA . ARG A 1 295 ? -8.625 -23.197 24.945 1.00 92.19 295 ARG A CA 1
ATOM 2397 C C . ARG A 1 295 ? -7.733 -23.880 23.915 1.00 92.19 295 ARG A C 1
ATOM 2399 O O . ARG A 1 295 ? -6.591 -24.186 24.233 1.00 92.19 295 ARG A O 1
ATOM 2406 N N . LEU A 1 296 ? -8.180 -24.018 22.663 1.00 93.56 296 LEU A N 1
ATOM 2407 C CA . LEU A 1 296 ? -7.360 -24.603 21.589 1.00 93.56 296 LEU A CA 1
ATOM 2408 C C . LEU A 1 296 ? -6.065 -23.821 21.305 1.00 93.56 296 LEU A C 1
ATOM 2410 O O . LEU A 1 296 ? -5.138 -24.371 20.710 1.00 93.56 296 LEU A O 1
ATOM 2414 N N . PHE A 1 297 ? -5.979 -22.561 21.741 1.00 92.94 297 PHE A N 1
ATOM 2415 C CA . PHE A 1 297 ? -4.779 -21.728 21.641 1.00 92.94 297 PHE A CA 1
ATOM 2416 C C . PHE A 1 297 ? -3.926 -21.674 22.909 1.00 92.94 297 PHE A C 1
ATOM 2418 O O . PHE A 1 297 ? -2.866 -21.053 22.877 1.00 92.94 297 PHE A O 1
ATOM 2425 N N . ARG A 1 298 ? -4.368 -22.281 24.014 1.00 89.75 298 ARG A N 1
ATOM 2426 C CA . ARG A 1 298 ? -3.720 -22.167 25.334 1.00 89.75 298 ARG A CA 1
ATOM 2427 C C . ARG A 1 298 ? -3.395 -23.514 25.973 1.00 89.75 298 ARG A C 1
ATOM 2429 O O . ARG A 1 298 ? -2.527 -23.570 26.834 1.00 89.75 298 ARG A O 1
ATOM 2436 N N . GLU A 1 299 ? -4.085 -24.571 25.560 1.00 88.62 299 GLU A N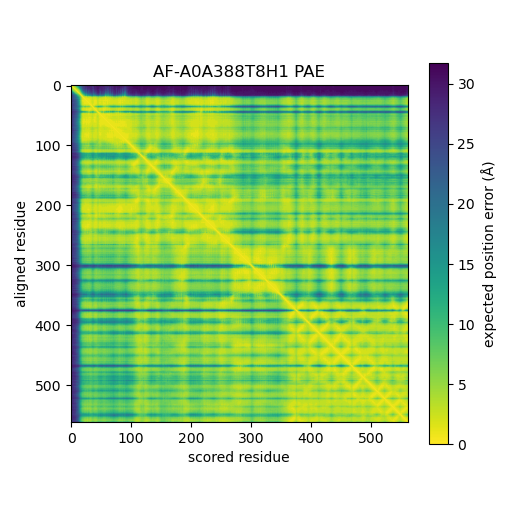 1
ATOM 2437 C CA . GLU A 1 299 ? -3.991 -25.905 26.142 1.00 88.62 299 GLU A CA 1
ATOM 2438 C C . GLU A 1 299 ? -3.646 -26.938 25.051 1.00 88.62 299 GLU A C 1
ATOM 2440 O O . GLU A 1 299 ? -4.225 -26.894 23.955 1.00 88.62 299 GLU A O 1
ATOM 2445 N N . PRO A 1 300 ? -2.715 -27.876 25.309 1.00 81.31 300 PRO A N 1
ATOM 2446 C CA . PRO A 1 300 ? -2.477 -28.994 24.409 1.00 81.31 300 PRO A CA 1
ATOM 2447 C C . PRO A 1 300 ? -3.690 -29.923 24.413 1.00 81.31 300 PRO A C 1
ATOM 2449 O O . PRO A 1 300 ? -4.164 -30.356 25.461 1.00 81.31 300 PRO A O 1
ATOM 2452 N N . GLY A 1 301 ? -4.203 -30.231 23.229 1.00 69.12 301 GLY A N 1
ATOM 2453 C CA . GLY A 1 301 ? -5.263 -31.207 23.054 1.00 69.12 301 GLY A CA 1
ATOM 2454 C C . GLY A 1 301 ? -4.684 -32.615 23.048 1.00 69.12 301 GLY A C 1
ATOM 2455 O O . GLY A 1 301 ? -3.952 -32.984 22.132 1.00 69.12 301 GLY A O 1
ATOM 2456 N N . GLU A 1 302 ? -5.055 -33.426 24.036 1.00 66.44 302 GLU A N 1
ATOM 2457 C CA . GLU A 1 302 ? -4.986 -34.890 23.910 1.00 66.44 302 GLU A CA 1
ATOM 2458 C C . GLU A 1 302 ? -6.109 -35.396 22.986 1.00 66.44 302 GLU A C 1
ATOM 2460 O O . GLU A 1 302 ? -5.917 -36.313 22.194 1.00 66.44 302 GLU A O 1
ATOM 2465 N N . THR A 1 303 ? -7.267 -34.726 23.030 1.00 71.00 303 THR A N 1
ATOM 2466 C CA . THR A 1 303 ? -8.373 -34.830 22.068 1.00 71.00 303 THR A CA 1
ATOM 2467 C C . THR A 1 303 ? -8.967 -33.440 21.832 1.00 71.00 303 THR A C 1
ATOM 2469 O O . THR A 1 303 ? -8.878 -32.564 22.695 1.00 71.00 303 THR A O 1
ATOM 2472 N N . VAL A 1 304 ? -9.593 -33.213 20.672 1.00 76.19 304 VAL A N 1
ATOM 2473 C CA . VAL A 1 304 ? -10.288 -31.948 20.379 1.00 76.19 304 VAL A CA 1
ATOM 2474 C C . VAL A 1 304 ? -11.800 -32.177 20.315 1.00 76.19 304 VAL A C 1
ATOM 2476 O O . VAL A 1 304 ? -12.353 -32.451 19.260 1.00 76.19 304 VAL A O 1
ATOM 2479 N N . ASN A 1 305 ? -12.513 -32.054 21.435 1.00 81.31 305 ASN A N 1
ATOM 2480 C CA . ASN A 1 305 ? -13.978 -32.172 21.432 1.00 81.31 305 ASN A CA 1
ATOM 2481 C C . ASN A 1 305 ? -14.658 -30.811 21.175 1.00 81.31 305 ASN A C 1
ATOM 2483 O O . ASN A 1 305 ? -15.008 -30.064 22.100 1.00 81.31 305 ASN A O 1
ATOM 2487 N N . ALA A 1 306 ? -14.823 -30.475 19.898 1.00 87.62 306 ALA A N 1
ATOM 2488 C CA . ALA A 1 306 ? -15.428 -29.230 19.441 1.00 87.62 306 ALA A CA 1
ATOM 2489 C C . ALA A 1 306 ? -16.286 -29.450 18.187 1.00 87.62 306 ALA A C 1
ATOM 2491 O O . ALA A 1 306 ? -15.985 -30.308 17.361 1.00 87.62 306 ALA A O 1
ATOM 2492 N N . ASP A 1 307 ? -17.350 -28.660 18.054 1.00 91.81 307 ASP A N 1
ATOM 2493 C CA . ASP A 1 307 ? -18.193 -28.623 16.860 1.00 91.81 307 ASP A CA 1
ATOM 2494 C C . ASP A 1 307 ? -17.449 -28.017 15.656 1.00 91.81 307 ASP A C 1
ATOM 2496 O O . ASP A 1 307 ? -16.406 -27.369 15.794 1.00 91.81 307 ASP A O 1
ATOM 2500 N N . ALA A 1 308 ? -18.005 -28.215 14.460 1.00 91.62 308 ALA A N 1
ATOM 2501 C CA . ALA A 1 308 ? -17.362 -27.817 13.213 1.00 91.62 308 ALA A CA 1
ATOM 2502 C C . ALA A 1 308 ? -17.088 -26.305 13.118 1.00 91.62 308 ALA A C 1
ATOM 2504 O O . ALA A 1 308 ? -16.063 -25.917 12.558 1.00 91.62 308 ALA A O 1
ATOM 2505 N N . GLU A 1 309 ? -17.954 -25.446 13.663 1.00 92.06 309 GLU A N 1
ATOM 2506 C CA . GLU A 1 309 ? -17.767 -23.988 13.621 1.00 92.06 309 GLU A CA 1
ATOM 2507 C C . GLU A 1 309 ? -16.633 -23.541 14.543 1.00 92.06 309 GLU A C 1
ATOM 2509 O O . GLU A 1 309 ? -15.763 -22.774 14.124 1.00 92.06 309 GLU A O 1
ATOM 2514 N N . THR A 1 310 ? -16.572 -24.097 15.757 1.00 94.50 310 THR A N 1
ATOM 2515 C CA . THR A 1 310 ? -15.451 -23.890 16.686 1.00 94.50 310 THR A CA 1
ATOM 2516 C C . THR A 1 310 ? -14.119 -24.288 16.041 1.00 94.50 310 THR A C 1
ATOM 2518 O O . THR A 1 310 ? -13.143 -23.534 16.094 1.00 94.50 310 THR A O 1
ATOM 2521 N N . LEU A 1 311 ? -14.072 -25.461 15.400 1.00 94.25 311 LEU A N 1
ATOM 2522 C CA . LEU A 1 311 ? -12.870 -25.950 14.720 1.00 94.25 311 LEU A CA 1
ATOM 2523 C C . LEU A 1 311 ? -12.485 -25.075 13.526 1.00 94.25 311 LEU A C 1
ATOM 2525 O O . LEU A 1 311 ? -11.306 -24.776 13.340 1.00 94.25 311 LEU A O 1
ATOM 2529 N N . ARG A 1 312 ? -13.465 -24.622 12.736 1.00 93.06 312 ARG A N 1
ATOM 2530 C CA . ARG A 1 312 ? -13.245 -23.689 11.622 1.00 93.06 312 ARG A CA 1
ATOM 2531 C C . ARG A 1 312 ? -12.635 -22.378 12.105 1.00 93.06 312 ARG A C 1
ATOM 2533 O O . ARG A 1 312 ? -11.613 -21.970 11.559 1.00 93.06 312 ARG A O 1
ATOM 2540 N N . ALA A 1 313 ? -13.194 -21.766 13.150 1.00 93.88 313 ALA A N 1
ATOM 2541 C CA . ALA A 1 313 ? -12.658 -20.535 13.728 1.00 93.88 313 ALA A CA 1
ATOM 2542 C C . ALA A 1 313 ? -11.210 -20.726 14.205 1.00 93.88 313 ALA A C 1
ATOM 2544 O O . ALA A 1 313 ? -10.326 -19.951 13.845 1.00 93.88 313 ALA A O 1
ATOM 2545 N N . PHE A 1 314 ? -10.929 -21.810 14.931 1.00 94.88 314 PHE A N 1
ATOM 2546 C CA . PHE A 1 314 ? -9.565 -22.145 15.339 1.00 94.88 314 PHE A CA 1
ATOM 2547 C C . PHE A 1 314 ? -8.606 -22.301 14.140 1.00 94.88 314 PHE A C 1
ATOM 2549 O O . PHE A 1 314 ? -7.500 -21.753 14.139 1.00 94.88 314 PHE A O 1
ATOM 2556 N N . LEU A 1 315 ? -9.010 -23.018 13.089 1.00 93.94 315 LEU A N 1
ATOM 2557 C CA . LEU A 1 315 ? -8.160 -23.285 11.925 1.00 93.94 315 LEU A CA 1
ATOM 2558 C C . LEU A 1 315 ? -7.872 -22.042 11.069 1.00 93.94 315 LEU A C 1
ATOM 2560 O O . LEU A 1 315 ? -6.755 -21.938 10.552 1.00 93.94 315 LEU A O 1
ATOM 2564 N N . LEU A 1 316 ? -8.827 -21.109 10.955 1.00 91.75 316 LEU A N 1
ATOM 2565 C CA . LEU A 1 316 ? -8.694 -19.880 10.158 1.00 91.75 316 LEU A CA 1
ATOM 2566 C C . LEU A 1 316 ? -7.531 -18.998 10.624 1.00 91.75 316 LEU A C 1
ATOM 2568 O O . LEU A 1 316 ? -6.771 -18.500 9.798 1.00 91.75 316 LEU A O 1
ATOM 2572 N N . VAL A 1 317 ? -7.367 -18.840 11.939 1.00 92.44 317 VAL A N 1
ATOM 2573 C CA . VAL A 1 317 ? -6.395 -17.896 12.515 1.00 92.44 317 VAL A CA 1
ATOM 2574 C C . VAL A 1 317 ? -5.152 -18.567 13.095 1.00 92.44 317 VAL A C 1
ATOM 2576 O O . VAL A 1 317 ? -4.171 -17.904 13.425 1.00 92.44 317 VAL A O 1
ATOM 2579 N N . SER A 1 318 ? -5.142 -19.894 13.220 1.00 93.31 318 SER A N 1
ATOM 2580 C CA . SER A 1 318 ? -4.033 -20.574 13.897 1.00 93.31 318 SER A CA 1
ATOM 2581 C C . SER A 1 318 ? -2.708 -20.510 13.146 1.00 93.31 318 SER A C 1
ATOM 2583 O O . SER A 1 318 ? -1.672 -20.466 13.799 1.00 93.31 318 SER A O 1
ATOM 2585 N N . GLU A 1 319 ? -2.708 -20.434 11.811 1.00 90.38 319 GLU A N 1
ATOM 2586 C CA . GLU A 1 319 ? -1.467 -20.188 11.060 1.00 90.38 319 GLU A CA 1
ATOM 2587 C C . GLU A 1 319 ? -0.913 -18.789 11.358 1.00 90.38 319 GLU A C 1
ATOM 2589 O O . GLU A 1 319 ? 0.280 -18.646 11.609 1.00 90.38 319 GLU A O 1
ATOM 2594 N N . TYR A 1 320 ? -1.778 -17.774 11.423 1.00 90.56 320 TYR A N 1
ATOM 2595 C CA . TYR A 1 320 ? -1.378 -16.422 11.809 1.00 90.56 320 TYR A CA 1
ATOM 2596 C C . TYR A 1 320 ? -0.762 -16.392 13.216 1.00 90.56 320 TYR A C 1
ATOM 2598 O O . TYR A 1 320 ? 0.330 -15.861 13.419 1.00 90.56 320 TYR A O 1
ATOM 2606 N N . ILE A 1 321 ? -1.398 -17.051 14.189 1.00 91.69 321 ILE A N 1
ATOM 2607 C CA . ILE A 1 321 ? -0.889 -17.109 15.568 1.00 91.69 321 ILE A CA 1
ATOM 2608 C C . ILE A 1 321 ? 0.426 -17.896 15.656 1.00 91.69 321 ILE A C 1
ATOM 2610 O O . ILE A 1 321 ? 1.325 -17.481 16.377 1.00 91.69 321 ILE A O 1
ATOM 2614 N N . ILE A 1 322 ? 0.588 -18.985 14.898 1.00 92.06 322 ILE A N 1
ATOM 2615 C CA . ILE A 1 322 ? 1.851 -19.744 14.842 1.00 92.06 322 ILE A CA 1
ATOM 2616 C C . ILE A 1 322 ? 3.019 -18.864 14.379 1.00 92.06 322 ILE A C 1
ATOM 2618 O O . ILE A 1 322 ? 4.126 -19.015 14.895 1.00 92.06 322 ILE A O 1
ATOM 2622 N N . ASN A 1 323 ? 2.793 -17.985 13.397 1.00 88.81 323 ASN A N 1
ATOM 2623 C CA . ASN A 1 323 ? 3.851 -17.146 12.829 1.00 88.81 323 ASN A CA 1
ATOM 2624 C C . ASN A 1 323 ? 4.102 -15.866 13.653 1.00 88.81 323 ASN A C 1
ATOM 2626 O O . ASN A 1 323 ? 5.204 -15.330 13.595 1.00 88.81 323 ASN A O 1
ATOM 2630 N N . THR A 1 324 ? 3.133 -15.404 14.454 1.00 86.25 324 THR A N 1
ATOM 2631 C CA . THR A 1 324 ? 3.257 -14.177 15.271 1.00 86.25 324 THR A CA 1
ATOM 2632 C C . THR A 1 324 ? 3.537 -14.424 16.757 1.00 86.25 324 THR A C 1
ATOM 2634 O O . THR A 1 324 ? 4.073 -13.547 17.430 1.00 86.25 324 THR A O 1
ATOM 2637 N N . LYS A 1 325 ? 3.206 -15.609 17.288 1.00 85.94 325 LYS A N 1
ATOM 2638 C CA . LYS A 1 325 ? 3.407 -16.012 18.692 1.00 85.94 325 LYS A CA 1
ATOM 2639 C C . LYS A 1 325 ? 4.099 -17.378 18.759 1.00 85.94 325 LYS A C 1
ATOM 2641 O O . LYS A 1 325 ? 3.460 -18.408 18.986 1.00 85.94 325 LYS A O 1
ATOM 2646 N N . SER A 1 326 ? 5.417 -17.384 18.563 1.00 80.56 326 SER A N 1
ATOM 2647 C CA . SER A 1 326 ? 6.231 -18.604 18.425 1.00 80.56 326 SER A CA 1
ATOM 2648 C C . SER A 1 326 ? 6.141 -19.571 19.608 1.00 80.56 326 SER A C 1
ATOM 2650 O O . SER A 1 326 ? 6.230 -20.781 19.402 1.00 80.56 326 SER A O 1
ATOM 2652 N N . ASP A 1 327 ? 5.918 -19.063 20.820 1.00 86.62 327 ASP A N 1
ATOM 2653 C CA . ASP A 1 327 ? 5.974 -19.851 22.059 1.00 86.62 327 ASP A CA 1
ATOM 2654 C C . ASP A 1 327 ? 4.910 -20.957 22.112 1.00 86.62 327 ASP A C 1
ATOM 2656 O O . ASP A 1 327 ? 5.139 -22.030 22.665 1.00 86.62 327 ASP A O 1
ATOM 2660 N N . TYR A 1 328 ? 3.762 -20.738 21.464 1.00 85.75 328 TYR A N 1
ATOM 2661 C CA . TYR A 1 328 ? 2.646 -21.689 21.433 1.00 85.75 328 TYR A CA 1
ATOM 2662 C C . TYR A 1 328 ? 2.605 -22.526 20.147 1.00 85.75 328 TYR A C 1
ATOM 2664 O O . TYR A 1 328 ? 1.718 -23.364 19.972 1.00 85.75 328 TYR A O 1
ATOM 2672 N N . ALA A 1 329 ? 3.552 -22.325 19.224 1.00 91.06 329 ALA A N 1
ATOM 2673 C CA . ALA A 1 329 ? 3.465 -22.865 17.871 1.00 91.06 329 ALA A CA 1
ATOM 2674 C C . ALA A 1 329 ? 3.405 -24.401 17.829 1.00 91.06 329 ALA A C 1
ATOM 2676 O O . ALA A 1 329 ? 2.648 -24.959 17.035 1.00 91.06 329 ALA A O 1
ATOM 2677 N N . GLY A 1 330 ? 4.179 -25.093 18.673 1.00 91.31 330 GLY A N 1
ATOM 2678 C CA . GLY A 1 330 ? 4.181 -26.561 18.734 1.00 91.31 330 GLY A CA 1
ATOM 2679 C C . GLY A 1 330 ? 2.814 -27.127 19.126 1.00 91.31 330 GLY A C 1
ATOM 2680 O O . GLY A 1 330 ? 2.244 -27.943 18.403 1.00 91.31 330 GLY A O 1
ATOM 2681 N N . MET A 1 331 ? 2.252 -26.608 20.217 1.00 92.88 331 MET A N 1
ATOM 2682 C CA . MET A 1 331 ? 0.930 -26.979 20.724 1.00 92.88 331 MET A CA 1
ATOM 2683 C C . MET A 1 331 ? -0.181 -26.676 19.710 1.00 92.88 331 MET A C 1
ATOM 2685 O O . MET A 1 331 ? -1.015 -27.531 19.420 1.00 92.88 331 MET A O 1
ATOM 2689 N N . ILE A 1 332 ? -0.177 -25.482 19.111 1.00 94.00 332 ILE A N 1
ATOM 2690 C CA . ILE A 1 332 ? -1.194 -25.100 18.122 1.00 94.00 332 ILE A CA 1
ATOM 2691 C C . ILE A 1 332 ? -1.114 -26.011 16.890 1.00 94.00 332 ILE A C 1
ATOM 2693 O O . ILE A 1 332 ? -2.149 -26.404 16.354 1.00 94.00 332 ILE A O 1
ATOM 2697 N N . ARG A 1 333 ? 0.090 -26.392 16.440 1.00 93.75 333 ARG A N 1
ATOM 2698 C CA . ARG A 1 333 ? 0.261 -27.349 15.332 1.00 93.75 333 ARG A CA 1
ATOM 2699 C C . ARG A 1 333 ? -0.333 -28.718 15.660 1.00 93.75 333 ARG A C 1
ATOM 2701 O O . ARG A 1 333 ? -1.012 -29.278 14.804 1.00 93.75 333 ARG A O 1
ATOM 2708 N N . GLN A 1 334 ? -0.140 -29.221 16.878 1.00 92.88 334 GLN A N 1
ATOM 2709 C CA . GLN A 1 334 ? -0.767 -30.466 17.328 1.00 92.88 334 GLN A CA 1
ATOM 2710 C C . GLN A 1 334 ? -2.299 -30.357 17.302 1.00 92.88 334 GLN A C 1
ATOM 2712 O O . GLN A 1 334 ? -2.965 -31.172 16.664 1.00 92.88 334 GLN A O 1
ATOM 2717 N N . ASN A 1 335 ? -2.856 -29.296 17.891 1.00 94.44 335 ASN A N 1
ATOM 2718 C CA . ASN A 1 335 ? -4.301 -29.058 17.899 1.00 94.44 335 ASN A CA 1
ATOM 2719 C C . ASN A 1 335 ? -4.874 -28.899 16.481 1.00 94.44 335 ASN A C 1
ATOM 2721 O O . ASN A 1 335 ? -5.984 -29.353 16.215 1.00 94.44 335 ASN A O 1
ATOM 2725 N N . ARG A 1 336 ? -4.119 -28.307 15.541 1.00 93.56 336 ARG A N 1
ATOM 2726 C CA . ARG A 1 336 ? -4.497 -28.217 14.116 1.00 93.56 336 ARG A CA 1
ATOM 2727 C C . ARG A 1 336 ? -4.630 -29.592 13.471 1.00 93.56 336 ARG A C 1
ATOM 2729 O O . ARG A 1 336 ? -5.589 -29.799 12.734 1.00 93.56 336 ARG A O 1
ATOM 2736 N N . ILE A 1 337 ? -3.705 -30.517 13.735 1.00 92.56 337 ILE A N 1
ATOM 2737 C CA . ILE A 1 337 ? -3.763 -31.882 13.185 1.00 92.56 337 ILE A CA 1
ATOM 2738 C C . ILE A 1 337 ? -5.044 -32.578 13.654 1.00 92.56 337 ILE A C 1
ATOM 2740 O O . ILE A 1 337 ? -5.814 -33.052 12.819 1.00 92.56 337 ILE A O 1
ATOM 2744 N N . LEU A 1 338 ? -5.309 -32.549 14.963 1.00 93.25 338 LEU A N 1
ATOM 2745 C CA . LEU A 1 338 ? -6.511 -33.140 15.557 1.00 93.25 338 LEU A CA 1
ATOM 2746 C C . LEU A 1 338 ? -7.795 -32.483 15.024 1.00 93.25 338 LEU A C 1
ATOM 2748 O O . LEU A 1 338 ? -8.749 -33.165 14.663 1.00 93.25 338 LEU A O 1
ATOM 2752 N N . ALA A 1 339 ? -7.812 -31.153 14.895 1.00 93.00 339 ALA A N 1
ATOM 2753 C CA . ALA A 1 339 ? -8.943 -30.424 14.327 1.00 93.00 339 ALA A CA 1
ATOM 2754 C C . ALA A 1 339 ? -9.242 -30.839 12.875 1.00 93.00 339 ALA A C 1
ATOM 2756 O O . ALA A 1 339 ? -10.404 -31.033 12.520 1.00 93.00 339 ALA A O 1
ATOM 2757 N N . TYR A 1 340 ? -8.215 -30.997 12.031 1.00 92.31 340 TYR A N 1
ATOM 2758 C CA . TYR A 1 340 ? -8.403 -31.463 10.654 1.00 92.31 340 TYR A CA 1
ATOM 2759 C C . TYR A 1 340 ? -8.893 -32.910 10.582 1.00 92.31 340 TYR A C 1
ATOM 2761 O O . TYR A 1 340 ? -9.728 -33.202 9.727 1.00 92.31 340 TYR A O 1
ATOM 2769 N N . GLN A 1 341 ? -8.402 -33.795 11.455 1.00 90.62 341 GLN A N 1
ATOM 2770 C CA . GLN A 1 341 ? -8.878 -35.180 11.545 1.00 90.62 341 GLN A CA 1
ATOM 2771 C C . GLN A 1 341 ? -10.374 -35.213 11.872 1.00 90.62 341 GLN A C 1
ATOM 2773 O O . GLN A 1 341 ? -11.148 -35.762 11.093 1.00 90.62 341 GLN A O 1
ATOM 2778 N N . ASN A 1 342 ? -10.796 -34.500 12.918 1.00 91.25 342 ASN A N 1
ATOM 2779 C CA . ASN A 1 342 ? -12.200 -34.449 13.330 1.00 91.25 342 ASN A CA 1
ATOM 2780 C C . ASN A 1 342 ? -13.121 -33.865 12.253 1.00 91.25 342 ASN A C 1
ATOM 2782 O O . ASN A 1 342 ? -14.209 -34.382 12.013 1.00 91.25 342 ASN A O 1
ATOM 2786 N N . LEU A 1 343 ? -12.695 -32.791 11.578 1.00 91.12 343 LEU A N 1
ATOM 2787 C CA . LEU A 1 343 ? -13.468 -32.227 10.469 1.00 91.12 343 LEU A CA 1
ATOM 2788 C C . LEU A 1 343 ? -13.565 -33.200 9.290 1.00 91.12 343 LEU A C 1
ATOM 2790 O O . LEU A 1 343 ? -14.628 -33.306 8.682 1.00 91.12 343 LEU A O 1
ATOM 2794 N N . SER A 1 344 ? -12.483 -33.919 8.982 1.00 88.88 344 SER A N 1
ATOM 2795 C CA . SER A 1 344 ? -12.470 -34.919 7.914 1.00 88.88 344 SER A CA 1
ATOM 2796 C C . SER A 1 344 ? -13.397 -36.094 8.225 1.00 88.88 344 SER A C 1
ATOM 2798 O O . SER A 1 344 ? -14.136 -36.525 7.344 1.00 88.88 344 SER A O 1
ATOM 2800 N N . GLU A 1 345 ? -13.384 -36.597 9.461 1.00 88.50 345 GLU A N 1
ATOM 2801 C CA . GLU A 1 345 ? -14.284 -37.663 9.926 1.00 88.50 345 GLU A CA 1
ATOM 2802 C C . GLU A 1 345 ? -15.754 -37.229 9.879 1.00 88.50 345 GLU A C 1
ATOM 2804 O O . GLU A 1 345 ? -16.624 -38.010 9.502 1.00 88.50 345 GLU A O 1
ATOM 2809 N N . ALA A 1 346 ? -16.028 -35.956 10.171 1.00 86.56 346 ALA A N 1
ATOM 2810 C CA . ALA A 1 346 ? -17.357 -35.360 10.065 1.00 86.56 346 ALA A CA 1
ATOM 2811 C C . ALA A 1 346 ? -17.781 -35.013 8.619 1.00 86.56 346 ALA A C 1
ATOM 2813 O O . ALA A 1 346 ? -18.837 -34.413 8.422 1.00 86.56 346 ALA A O 1
ATOM 2814 N N . GLY A 1 347 ? -16.969 -35.335 7.602 1.00 85.88 347 GLY A N 1
ATOM 2815 C CA . GLY A 1 347 ? -17.263 -35.024 6.198 1.00 85.88 347 GLY A CA 1
ATOM 2816 C C . GLY A 1 347 ? -17.241 -33.526 5.869 1.00 85.88 347 GLY A C 1
ATOM 2817 O O . GLY A 1 347 ? -17.806 -33.099 4.862 1.00 85.88 347 GLY A O 1
ATOM 2818 N N . VAL A 1 348 ? -16.606 -32.706 6.710 1.00 83.56 348 VAL A N 1
ATOM 2819 C CA . VAL A 1 348 ? -16.531 -31.257 6.528 1.00 83.56 348 VAL A CA 1
ATOM 2820 C C . VAL A 1 348 ? -15.354 -30.911 5.604 1.00 83.56 348 VAL A C 1
ATOM 2822 O O . VAL A 1 348 ? -14.224 -31.325 5.871 1.00 83.56 348 VAL A O 1
ATOM 2825 N N . PRO A 1 349 ? -15.565 -30.116 4.534 1.00 77.25 349 PRO A N 1
ATOM 2826 C CA . PRO A 1 349 ? -14.492 -29.710 3.631 1.00 77.25 349 PRO A CA 1
ATOM 2827 C C . PRO A 1 349 ? -13.337 -29.001 4.346 1.00 77.25 349 PRO A C 1
ATOM 2829 O O . PRO A 1 349 ? -13.529 -28.330 5.365 1.00 77.25 349 PRO A O 1
ATOM 2832 N N . LYS A 1 350 ? -12.131 -29.095 3.764 1.00 74.50 350 LYS A N 1
ATOM 2833 C CA . LYS A 1 350 ? -10.936 -28.407 4.274 1.00 74.50 350 LYS A CA 1
ATOM 2834 C C . LYS A 1 350 ? -11.204 -26.913 4.441 1.00 74.50 350 LYS A C 1
ATOM 2836 O O . LYS A 1 350 ? -11.615 -26.237 3.501 1.00 74.50 350 LYS A O 1
ATOM 2841 N N . VAL A 1 351 ? -10.878 -26.400 5.623 1.00 76.44 351 VAL A N 1
ATOM 2842 C CA . VAL A 1 351 ? -10.982 -24.978 5.956 1.00 76.44 351 VAL A CA 1
ATOM 2843 C C . VAL A 1 351 ? -9.838 -24.237 5.274 1.00 76.44 351 VAL A C 1
ATOM 2845 O O . VAL A 1 351 ? -8.726 -24.154 5.790 1.00 76.44 351 VAL A O 1
ATOM 2848 N N . ARG A 1 352 ? -10.089 -23.749 4.062 1.00 72.19 352 ARG A N 1
ATOM 2849 C CA . ARG A 1 352 ? -9.232 -22.778 3.381 1.00 72.19 352 ARG A CA 1
ATOM 2850 C C . ARG A 1 352 ? -10.060 -21.539 3.107 1.00 72.19 352 ARG A C 1
ATOM 2852 O O . ARG A 1 352 ? -11.222 -21.652 2.730 1.00 72.19 352 ARG A O 1
ATOM 2859 N N . GLN A 1 353 ? -9.452 -20.373 3.281 1.00 73.31 353 GLN A N 1
ATOM 2860 C CA . GLN A 1 353 ? -10.077 -19.132 2.852 1.00 73.31 353 GLN A CA 1
ATOM 2861 C C . GLN A 1 353 ? -10.270 -19.180 1.338 1.00 73.31 353 GLN A C 1
ATOM 2863 O O . GLN A 1 353 ? -9.306 -19.359 0.587 1.00 73.31 353 GLN A O 1
ATOM 2868 N N . ALA A 1 354 ? -11.524 -19.070 0.911 1.00 73.31 354 ALA A N 1
ATOM 2869 C CA . ALA A 1 354 ? -11.848 -18.938 -0.495 1.00 73.31 354 ALA A CA 1
ATOM 2870 C C . ALA A 1 354 ? -11.360 -17.574 -0.992 1.00 73.31 354 ALA A C 1
ATOM 2872 O O . ALA A 1 354 ? -11.460 -16.573 -0.281 1.00 73.31 354 ALA A O 1
ATOM 2873 N N . ILE A 1 355 ? -10.832 -17.550 -2.213 1.00 83.69 355 ILE A N 1
ATOM 2874 C CA . ILE A 1 355 ? -10.624 -16.297 -2.929 1.00 83.69 355 ILE A CA 1
ATOM 2875 C C . ILE A 1 355 ? -12.003 -15.863 -3.424 1.00 83.69 355 ILE A C 1
ATOM 2877 O O . ILE A 1 355 ? -12.655 -16.602 -4.163 1.00 83.69 355 ILE A O 1
ATOM 2881 N N . GLN A 1 356 ? -12.457 -14.703 -2.969 1.00 86.19 356 GLN A N 1
ATOM 2882 C CA . GLN A 1 356 ? -13.727 -14.119 -3.385 1.00 86.19 356 GLN A CA 1
ATOM 2883 C C . GLN A 1 356 ? -13.523 -13.446 -4.740 1.00 86.19 356 GLN A C 1
ATOM 2885 O O . GLN A 1 356 ? -12.458 -12.891 -4.980 1.00 86.19 356 GLN A O 1
ATOM 2890 N N . THR A 1 357 ? -14.497 -13.531 -5.641 1.00 87.94 357 THR A N 1
ATOM 2891 C CA . THR A 1 357 ? -14.450 -12.844 -6.942 1.00 87.94 357 THR A CA 1
ATOM 2892 C C . THR A 1 357 ? -15.503 -11.752 -6.925 1.00 87.94 357 THR A C 1
ATOM 2894 O O . THR A 1 357 ? -16.624 -12.018 -6.495 1.00 87.94 357 THR A O 1
ATOM 2897 N N . ALA A 1 358 ? -15.134 -10.548 -7.344 1.00 86.75 358 ALA A N 1
ATOM 2898 C CA . ALA A 1 358 ? -16.070 -9.452 -7.522 1.00 86.75 358 ALA A CA 1
ATOM 2899 C C . ALA A 1 358 ? -16.623 -9.456 -8.953 1.00 86.75 358 ALA A C 1
ATOM 2901 O O . ALA A 1 358 ? -15.947 -9.896 -9.888 1.00 86.75 358 ALA A O 1
ATOM 2902 N N . ASP A 1 359 ? -17.848 -8.958 -9.113 1.00 82.31 359 ASP A N 1
ATOM 2903 C CA . ASP A 1 359 ? -18.506 -8.864 -10.421 1.00 82.31 359 ASP A CA 1
ATOM 2904 C C . ASP A 1 359 ? -17.834 -7.818 -11.324 1.00 82.31 359 ASP A C 1
ATOM 2906 O O . ASP A 1 359 ? -17.761 -7.991 -12.540 1.00 82.31 359 ASP A O 1
ATOM 2910 N N . GLU A 1 360 ? -17.290 -6.759 -10.720 1.00 83.44 360 GLU A N 1
ATOM 2911 C CA . GLU A 1 360 ? -16.611 -5.654 -11.393 1.00 83.44 360 GLU A CA 1
ATOM 2912 C C . GLU A 1 360 ? -15.313 -5.296 -10.660 1.00 83.44 360 GLU A C 1
ATOM 2914 O O . GLU A 1 360 ? -15.159 -5.549 -9.462 1.00 83.44 360 GLU A O 1
ATOM 2919 N N . THR A 1 361 ? -14.368 -4.706 -11.392 1.00 85.81 361 THR A N 1
ATOM 2920 C CA . THR A 1 361 ? -13.162 -4.094 -10.824 1.00 85.81 361 THR A CA 1
ATOM 2921 C C . THR A 1 361 ? -13.501 -2.738 -10.229 1.00 85.81 361 THR A C 1
ATOM 2923 O O . THR A 1 361 ? -13.931 -1.831 -10.944 1.00 85.81 361 THR A O 1
ATOM 2926 N N . HIS A 1 362 ? -13.272 -2.583 -8.931 1.00 87.81 362 HIS A N 1
ATOM 2927 C CA . HIS A 1 362 ? -13.584 -1.358 -8.215 1.00 87.81 362 HIS A CA 1
ATOM 2928 C C . HIS A 1 362 ? -12.417 -0.379 -8.269 1.00 87.81 362 HIS A C 1
ATOM 2930 O O . HIS A 1 362 ? -11.252 -0.737 -8.086 1.00 87.81 362 HIS A O 1
ATOM 2936 N N . LYS A 1 363 ? -12.754 0.896 -8.464 1.00 89.94 363 LYS A N 1
ATOM 2937 C CA . LYS A 1 363 ? -11.812 1.995 -8.291 1.00 89.94 363 LYS A CA 1
ATOM 2938 C C . LYS A 1 363 ? -11.438 2.116 -6.813 1.00 89.94 363 LYS A C 1
ATOM 2940 O O . LYS A 1 363 ? -12.308 2.093 -5.943 1.00 89.94 363 LYS A O 1
ATOM 2945 N N . ILE A 1 364 ? -10.149 2.276 -6.535 1.00 91.25 364 ILE A N 1
ATOM 2946 C CA . ILE A 1 364 ? -9.653 2.519 -5.181 1.00 91.25 364 ILE A CA 1
ATOM 2947 C C . ILE A 1 364 ? -9.512 4.023 -5.008 1.00 91.25 364 ILE A C 1
ATOM 2949 O O . ILE A 1 364 ? -8.627 4.626 -5.609 1.00 91.25 364 ILE A O 1
ATOM 2953 N N . ASN A 1 365 ? -10.359 4.629 -4.184 1.00 92.88 365 ASN A N 1
ATOM 2954 C CA . ASN A 1 365 ? -10.232 6.053 -3.915 1.00 92.88 365 ASN A CA 1
ATOM 2955 C C . ASN A 1 365 ? -8.967 6.333 -3.086 1.00 92.88 365 ASN A C 1
ATOM 2957 O O . ASN A 1 365 ? -8.660 5.611 -2.135 1.00 92.88 365 ASN A O 1
ATOM 2961 N N . THR A 1 366 ? -8.218 7.358 -3.480 1.00 92.75 366 THR A N 1
ATOM 2962 C CA . THR A 1 366 ? -6.934 7.742 -2.881 1.00 92.75 366 THR A CA 1
ATOM 2963 C C . THR A 1 366 ? -6.875 9.205 -2.479 1.00 92.75 366 THR A C 1
ATOM 2965 O O . THR A 1 366 ? -5.917 9.598 -1.819 1.00 92.75 366 THR A O 1
ATOM 2968 N N . SER A 1 367 ? -7.870 10.020 -2.832 1.00 94.88 367 SER A N 1
ATOM 2969 C CA . SER A 1 367 ? -7.923 11.436 -2.457 1.00 94.88 367 SER A CA 1
ATOM 2970 C C . SER A 1 367 ? -9.354 11.893 -2.178 1.00 94.88 367 SER A C 1
ATOM 2972 O O . SER A 1 367 ? -10.317 11.171 -2.441 1.00 94.88 367 SER A O 1
ATOM 2974 N N . SER A 1 368 ? -9.519 13.080 -1.594 1.00 97.06 368 SER A N 1
ATOM 2975 C CA . SER A 1 368 ? -10.852 13.616 -1.315 1.00 97.06 368 SER A CA 1
ATOM 2976 C C . SER A 1 368 ? -10.929 15.131 -1.331 1.00 97.06 368 SER A C 1
ATOM 2978 O O . SER A 1 368 ? -9.984 15.816 -0.942 1.00 97.06 368 SER A O 1
ATOM 2980 N N . TRP A 1 369 ? -12.118 15.629 -1.659 1.00 98.00 369 TRP A N 1
ATOM 2981 C CA . TRP A 1 369 ? -12.565 16.976 -1.311 1.00 98.00 369 TRP A CA 1
ATOM 2982 C C . TRP A 1 369 ? -13.658 16.876 -0.251 1.00 98.00 369 TRP A C 1
ATOM 2984 O O . TRP A 1 369 ? -14.564 16.053 -0.381 1.00 98.00 369 TRP A O 1
ATOM 2994 N N . GLN A 1 370 ? -13.590 17.709 0.783 1.00 97.50 370 GLN A N 1
ATOM 2995 C CA . GLN A 1 370 ? -14.586 17.777 1.846 1.00 97.50 370 GLN A CA 1
ATOM 2996 C C . GLN A 1 370 ? -15.022 19.220 2.079 1.00 97.50 370 GLN A C 1
ATOM 2998 O O . GLN A 1 370 ? -14.202 20.133 2.130 1.00 97.50 370 GLN A O 1
ATOM 3003 N N . LEU A 1 371 ? -16.327 19.408 2.237 1.00 97.31 371 LEU A N 1
ATOM 3004 C CA . LEU A 1 371 ? -16.940 20.654 2.663 1.00 97.31 371 LEU A CA 1
ATOM 3005 C C . LEU A 1 371 ? -17.644 20.424 3.998 1.00 97.31 371 LEU A C 1
ATOM 3007 O O . LEU A 1 371 ? -18.542 19.584 4.072 1.00 97.31 371 LEU A O 1
ATOM 3011 N N . ASP A 1 372 ? -17.269 21.193 5.016 1.00 95.31 372 ASP A N 1
ATOM 3012 C CA . ASP A 1 372 ? -17.966 21.233 6.297 1.00 95.31 372 ASP A CA 1
ATOM 3013 C C . ASP A 1 372 ? -18.687 22.561 6.485 1.00 95.31 372 ASP A C 1
ATOM 3015 O O . ASP A 1 372 ? -18.142 23.632 6.204 1.00 95.31 372 ASP A O 1
ATOM 3019 N N . TRP A 1 373 ? -19.891 22.479 7.034 1.00 94.06 373 TRP A N 1
ATOM 3020 C CA . TRP A 1 373 ? -20.686 23.620 7.446 1.00 94.06 373 TRP A CA 1
ATOM 3021 C C . TRP A 1 373 ? -21.089 23.483 8.911 1.00 94.06 373 TRP A C 1
ATOM 3023 O O . TRP A 1 373 ? -21.624 22.449 9.319 1.00 94.06 373 TRP A O 1
ATOM 3033 N N . TYR A 1 374 ? -20.831 24.534 9.687 1.00 90.31 374 TYR A N 1
ATOM 3034 C CA . TYR A 1 374 ? -21.155 24.611 11.108 1.00 90.31 374 TYR A CA 1
ATOM 3035 C C . TYR A 1 374 ? -22.313 25.590 11.340 1.00 90.31 374 TYR A C 1
ATOM 3037 O O . TYR A 1 374 ? -22.443 26.596 10.637 1.00 90.31 374 TYR A O 1
ATOM 3045 N N . ASN A 1 375 ? -23.143 25.322 12.350 1.00 83.50 375 ASN A N 1
ATOM 3046 C CA . ASN A 1 375 ? -24.260 26.191 12.748 1.00 83.50 375 ASN A CA 1
ATOM 3047 C C . ASN A 1 375 ? -23.835 27.648 13.031 1.00 83.50 375 ASN A C 1
ATOM 3049 O O . ASN A 1 375 ? -24.569 28.566 12.662 1.00 83.50 375 ASN A O 1
ATOM 3053 N N . ASP A 1 376 ? -22.623 27.867 13.544 1.00 71.88 376 ASP A N 1
ATOM 3054 C CA . ASP A 1 376 ? -22.049 29.195 13.825 1.00 71.88 376 ASP A CA 1
ATOM 3055 C C . ASP A 1 376 ? -21.451 29.906 12.585 1.00 71.88 376 ASP A C 1
ATOM 3057 O O . ASP A 1 376 ? -20.610 30.792 12.702 1.00 71.88 376 ASP A O 1
ATOM 3061 N N . HIS A 1 377 ? -21.890 29.525 11.378 1.00 70.62 377 HIS A N 1
ATOM 3062 C CA . HIS A 1 377 ? -21.543 30.137 10.081 1.00 70.62 377 HIS A CA 1
ATOM 3063 C C . HIS A 1 377 ? -20.090 29.939 9.609 1.00 70.62 377 HIS A C 1
ATOM 3065 O O . HIS A 1 377 ? -19.656 30.597 8.662 1.00 70.62 377 HIS A O 1
ATOM 3071 N N . TYR A 1 378 ? -19.351 28.987 10.186 1.00 84.00 378 TYR A N 1
ATOM 3072 C CA . TYR A 1 378 ? -18.063 28.563 9.634 1.00 84.00 378 TYR A CA 1
ATOM 3073 C C . TYR A 1 378 ? -18.249 27.608 8.455 1.00 84.00 378 TYR A C 1
ATOM 3075 O O . TYR A 1 378 ? -19.044 26.664 8.501 1.00 84.00 378 TYR A O 1
ATOM 3083 N N . LEU A 1 379 ? -17.452 27.835 7.417 1.00 93.06 379 LEU A N 1
ATOM 3084 C CA . LEU A 1 379 ? -17.283 26.943 6.283 1.00 93.06 379 LEU A CA 1
ATOM 3085 C C . LEU A 1 379 ? -15.833 26.465 6.248 1.00 93.06 379 LEU A C 1
ATOM 3087 O O . LEU A 1 379 ? -14.918 27.285 6.310 1.00 93.06 379 LEU A O 1
ATOM 3091 N N . ASN A 1 380 ? -15.626 25.153 6.156 1.00 94.38 380 ASN A N 1
ATOM 3092 C CA . ASN A 1 380 ? -14.306 24.548 5.989 1.00 94.38 380 ASN A CA 1
ATOM 3093 C C . ASN A 1 380 ? -14.267 23.781 4.667 1.00 94.38 380 ASN A C 1
ATOM 3095 O O . ASN A 1 380 ? -15.065 22.870 4.458 1.00 94.38 380 ASN A O 1
ATOM 3099 N N . LEU A 1 381 ? -13.348 24.154 3.782 1.00 97.00 381 LEU A N 1
ATOM 3100 C CA . LEU A 1 381 ? -13.054 23.426 2.553 1.00 97.00 381 LEU A CA 1
ATOM 3101 C C . LEU A 1 381 ? -11.719 22.711 2.720 1.00 97.00 381 LEU A C 1
ATOM 3103 O O . LEU A 1 381 ? -10.703 23.360 2.954 1.00 97.00 381 LEU A O 1
ATOM 3107 N N . GLU A 1 382 ? -11.714 21.396 2.558 1.00 97.25 382 GLU A N 1
ATOM 3108 C CA . GLU A 1 382 ? -10.530 20.564 2.721 1.00 97.25 382 GLU A CA 1
ATOM 3109 C C . GLU A 1 382 ? -10.253 19.740 1.462 1.00 97.25 382 GLU A C 1
ATOM 3111 O O . GLU A 1 382 ? -11.155 19.141 0.874 1.00 97.25 382 GLU A O 1
ATOM 3116 N N . TYR A 1 383 ? -8.984 19.684 1.070 1.00 97.69 383 TYR A N 1
ATOM 3117 C CA . TYR A 1 383 ? -8.466 18.760 0.073 1.00 97.69 383 TYR A CA 1
ATOM 3118 C C . TYR A 1 383 ? -7.428 17.844 0.708 1.00 97.69 383 TYR A C 1
ATOM 3120 O O . TYR A 1 383 ? -6.450 18.312 1.290 1.00 97.69 383 TYR A O 1
ATOM 3128 N N . ALA A 1 384 ? -7.604 16.538 0.546 1.00 96.06 384 ALA A N 1
ATOM 3129 C CA . ALA A 1 384 ? -6.643 15.537 0.975 1.00 96.06 384 ALA A CA 1
ATOM 3130 C C . ALA A 1 384 ? -6.096 14.800 -0.256 1.00 96.06 384 ALA A C 1
ATOM 3132 O O . ALA A 1 384 ? -6.837 14.019 -0.857 1.00 96.06 384 ALA A O 1
ATOM 3133 N N . PRO A 1 385 ? -4.821 15.006 -0.638 1.00 93.81 385 PRO A N 1
ATOM 3134 C CA . PRO A 1 385 ? -4.212 14.300 -1.765 1.00 93.81 385 PRO A CA 1
ATOM 3135 C C . PRO A 1 385 ? -4.011 12.806 -1.482 1.00 93.81 385 PRO A C 1
ATOM 3137 O O . PRO A 1 385 ? -3.945 12.015 -2.412 1.00 93.81 385 PRO A O 1
ATOM 3140 N N . ILE A 1 386 ? -3.908 12.425 -0.207 1.00 92.75 386 ILE A N 1
ATOM 3141 C CA . ILE A 1 386 ? -3.850 11.034 0.234 1.00 92.75 386 ILE A CA 1
ATOM 3142 C C . ILE A 1 386 ? -4.953 10.844 1.276 1.00 92.75 386 ILE A C 1
ATOM 3144 O O . ILE A 1 386 ? -4.826 11.303 2.415 1.00 92.75 386 ILE A O 1
ATOM 3148 N N . ARG A 1 387 ? -6.037 10.183 0.872 1.00 93.06 387 ARG A N 1
ATOM 3149 C CA . ARG A 1 387 ? -7.218 9.880 1.677 1.00 93.06 387 ARG A CA 1
ATOM 3150 C C . ARG A 1 387 ? -7.610 8.422 1.520 1.00 93.06 387 ARG A C 1
ATOM 3152 O O . ARG A 1 387 ? -7.698 7.898 0.420 1.00 93.06 387 ARG A O 1
ATOM 3159 N N . PHE A 1 388 ? -7.912 7.817 2.654 1.00 90.94 388 PHE A N 1
ATOM 3160 C CA . PHE A 1 388 ? -8.415 6.465 2.776 1.00 90.94 388 PHE A CA 1
ATOM 3161 C C . PHE A 1 388 ? -9.449 6.471 3.891 1.00 90.94 388 PHE A C 1
ATOM 3163 O O . PHE A 1 388 ? -9.077 6.518 5.065 1.00 90.94 388 PHE A O 1
ATOM 3170 N N . SER A 1 389 ? -10.734 6.509 3.549 1.00 88.81 389 SER A N 1
ATOM 3171 C CA . SER A 1 389 ? -11.762 6.747 4.562 1.00 88.81 389 SER A CA 1
ATOM 3172 C C . SER A 1 389 ? -12.227 5.460 5.240 1.00 88.81 389 SER A C 1
ATOM 3174 O O . SER A 1 389 ? -12.572 4.481 4.580 1.00 88.81 389 SER A O 1
ATOM 3176 N N . GLY A 1 390 ? -12.388 5.510 6.565 1.00 83.06 390 GLY A N 1
ATOM 3177 C CA . GLY A 1 390 ? -13.032 4.445 7.347 1.00 83.06 390 GLY A CA 1
ATOM 3178 C C . GLY A 1 390 ? -14.535 4.283 7.067 1.00 83.06 390 GLY A C 1
ATOM 3179 O O . GLY A 1 390 ? -15.193 3.406 7.631 1.00 83.06 390 GLY A O 1
ATOM 3180 N N . ALA A 1 391 ? -15.097 5.133 6.205 1.00 82.12 391 ALA A N 1
ATOM 3181 C CA . ALA A 1 391 ? -16.450 5.025 5.673 1.00 82.12 391 ALA A CA 1
ATOM 3182 C C . ALA A 1 391 ? -16.477 4.491 4.226 1.00 82.12 391 ALA A C 1
ATOM 3184 O O . ALA A 1 391 ? -17.518 4.525 3.584 1.00 82.12 391 ALA A O 1
ATOM 3185 N N . GLU A 1 392 ? -15.378 3.959 3.684 1.00 80.38 392 GLU A N 1
ATOM 3186 C CA . GLU A 1 392 ? -15.409 3.270 2.384 1.00 80.38 392 GLU A CA 1
ATOM 3187 C C . GLU A 1 392 ? -16.102 1.907 2.469 1.00 80.38 392 GLU A C 1
ATOM 3189 O O . GLU A 1 392 ? -16.862 1.555 1.568 1.00 80.38 392 GLU A O 1
ATOM 3194 N N . ASN A 1 393 ? -15.902 1.160 3.556 1.00 78.19 393 ASN A N 1
ATOM 3195 C CA . ASN A 1 393 ? -16.515 -0.149 3.749 1.00 78.19 393 ASN A CA 1
ATOM 3196 C C . ASN A 1 393 ? -17.242 -0.223 5.095 1.00 78.19 393 ASN A C 1
ATOM 3198 O O . ASN A 1 393 ? -16.629 -0.299 6.155 1.00 78.19 393 ASN A O 1
ATOM 3202 N N . PHE A 1 394 ? -18.573 -0.209 5.053 1.00 79.38 394 PHE A N 1
ATOM 3203 C CA . PHE A 1 394 ? -19.403 -0.293 6.255 1.00 79.38 394 PHE A CA 1
ATOM 3204 C C . PHE A 1 394 ? -19.535 -1.729 6.765 1.00 79.38 394 PHE A C 1
ATOM 3206 O O . PHE A 1 394 ? -19.915 -1.912 7.912 1.00 79.38 394 PHE A O 1
ATOM 3213 N N . ALA A 1 395 ? -19.219 -2.751 5.964 1.00 73.19 395 ALA A N 1
ATOM 3214 C CA . ALA A 1 395 ? -19.261 -4.135 6.436 1.00 73.19 395 ALA A CA 1
ATOM 3215 C C . ALA A 1 395 ? -18.154 -4.433 7.462 1.00 73.19 395 ALA A C 1
ATOM 3217 O O . ALA A 1 395 ? -18.295 -5.347 8.277 1.00 73.19 395 ALA A O 1
ATOM 3218 N N . ASP A 1 396 ? -17.074 -3.650 7.448 1.00 75.38 396 ASP A N 1
ATOM 3219 C CA . ASP A 1 396 ? -15.938 -3.855 8.332 1.00 75.38 396 ASP A CA 1
ATOM 3220 C C . ASP A 1 396 ? -16.245 -3.362 9.748 1.00 75.38 396 ASP A C 1
ATOM 3222 O O . ASP A 1 396 ? -16.592 -2.203 9.980 1.00 75.38 396 ASP A O 1
ATOM 3226 N N . LEU A 1 397 ? -16.053 -4.248 10.729 1.00 80.19 397 LEU A N 1
ATOM 3227 C CA . LEU A 1 397 ? -16.100 -3.901 12.149 1.00 80.19 397 LEU A CA 1
ATOM 3228 C C . LEU A 1 397 ? -14.756 -3.323 12.623 1.00 80.19 397 LEU A C 1
ATOM 3230 O O . LEU A 1 397 ? -14.133 -3.798 13.574 1.00 80.19 397 LEU A O 1
ATOM 3234 N N . ALA A 1 398 ? -14.291 -2.310 11.906 1.00 84.75 398 ALA A N 1
ATOM 3235 C CA . ALA A 1 398 ? -13.066 -1.578 12.170 1.00 84.75 398 ALA A CA 1
ATOM 3236 C C . ALA A 1 398 ? -13.233 -0.132 11.689 1.00 84.75 398 ALA A C 1
ATOM 3238 O O . ALA A 1 398 ? -14.066 0.158 10.832 1.00 84.75 398 ALA A O 1
ATOM 3239 N N . LEU A 1 399 ? -12.449 0.782 12.251 1.00 84.75 399 LEU A N 1
ATOM 3240 C CA . LEU A 1 399 ? -12.293 2.135 11.728 1.00 84.75 399 LEU A CA 1
ATOM 3241 C C . LEU A 1 399 ? -10.835 2.311 11.319 1.00 84.75 399 LEU A C 1
ATOM 3243 O O . LEU A 1 399 ? -9.966 2.469 12.174 1.00 84.75 399 LEU A O 1
ATOM 3247 N N . THR A 1 400 ? -10.582 2.284 10.017 1.00 88.38 400 THR A N 1
ATOM 3248 C CA . THR A 1 400 ? -9.275 2.612 9.449 1.00 88.38 400 THR A CA 1
ATOM 3249 C C . THR A 1 400 ? -9.432 3.851 8.592 1.00 88.38 400 THR A C 1
ATOM 3251 O O . THR A 1 400 ? -10.020 3.789 7.517 1.00 88.38 400 THR A O 1
ATOM 3254 N N . ASP A 1 401 ? -8.935 4.974 9.085 1.00 90.88 401 ASP A N 1
ATOM 3255 C CA . ASP A 1 401 ? -9.080 6.277 8.451 1.00 90.88 401 ASP A CA 1
ATOM 3256 C C . ASP A 1 401 ? -7.695 6.915 8.341 1.00 90.88 401 ASP A C 1
ATOM 3258 O O . ASP A 1 401 ? -6.949 6.918 9.316 1.00 90.88 401 ASP A O 1
ATOM 3262 N N . VAL A 1 402 ? -7.310 7.382 7.153 1.00 91.94 402 VAL A N 1
ATOM 3263 C CA . VAL A 1 402 ? -6.005 8.017 6.915 1.00 91.94 402 VAL A CA 1
ATOM 3264 C C . VAL A 1 402 ? -6.187 9.241 6.031 1.00 91.94 402 VAL A C 1
ATOM 3266 O O . VAL A 1 402 ? -6.855 9.190 4.994 1.00 91.94 402 VAL A O 1
ATOM 3269 N N . ARG A 1 403 ? -5.579 10.348 6.440 1.00 93.94 403 ARG A N 1
ATOM 3270 C CA . ARG A 1 403 ? -5.435 11.595 5.692 1.00 93.94 403 ARG A CA 1
ATOM 3271 C C . ARG A 1 403 ? -4.000 12.084 5.841 1.00 93.94 403 ARG A C 1
ATOM 3273 O O . ARG A 1 403 ? -3.484 12.163 6.951 1.00 93.94 403 ARG A O 1
ATOM 3280 N N . ILE A 1 404 ? -3.340 12.387 4.729 1.00 92.81 404 ILE A N 1
ATOM 3281 C CA . ILE A 1 404 ? -1.949 12.859 4.714 1.00 92.81 404 ILE A CA 1
ATOM 3282 C C . ILE A 1 404 ? -1.835 14.051 3.773 1.00 92.81 404 ILE A C 1
ATOM 3284 O O . ILE A 1 404 ? -2.415 14.049 2.685 1.00 92.81 404 ILE A O 1
ATOM 3288 N N . PHE A 1 405 ? -1.075 15.058 4.208 1.00 94.44 405 PHE A N 1
ATOM 3289 C CA . PHE A 1 405 ? -0.906 16.341 3.518 1.00 94.44 405 PHE A CA 1
ATOM 3290 C C . PHE A 1 405 ? -2.237 17.045 3.211 1.00 94.44 405 PHE A C 1
ATOM 3292 O O . PHE A 1 405 ? -2.404 17.628 2.140 1.00 94.44 405 PHE A O 1
ATOM 3299 N N . GLY A 1 406 ? -3.190 16.969 4.144 1.00 96.75 406 GLY A N 1
ATOM 3300 C CA . GLY A 1 406 ? -4.481 17.642 4.026 1.00 96.75 406 GLY A CA 1
ATOM 3301 C C . GLY A 1 406 ? -4.311 19.160 4.034 1.00 96.75 406 GLY A C 1
ATOM 3302 O O . GLY A 1 406 ? -3.548 19.697 4.834 1.00 96.75 406 GLY A O 1
ATOM 3303 N N . LEU A 1 407 ? -5.010 19.854 3.143 1.00 97.88 407 LEU A N 1
ATOM 3304 C CA . LEU A 1 407 ? -5.033 21.310 3.041 1.00 97.88 407 LEU A CA 1
ATOM 3305 C C . LEU A 1 407 ? -6.446 21.792 3.336 1.00 97.88 407 LEU A C 1
ATOM 3307 O O . LEU A 1 407 ? -7.373 21.411 2.628 1.00 97.88 407 LEU A O 1
ATOM 3311 N N . GLY A 1 408 ? -6.603 22.630 4.355 1.00 97.06 408 GLY A N 1
ATOM 3312 C CA . GLY A 1 408 ? -7.892 23.177 4.769 1.00 97.06 408 GLY A CA 1
ATOM 3313 C C . GLY A 1 408 ? -7.937 24.697 4.671 1.00 97.06 408 GLY A C 1
ATOM 3314 O O . GLY A 1 408 ? -6.952 25.381 4.951 1.00 97.06 408 GLY A O 1
ATOM 3315 N N . LEU A 1 409 ? -9.099 25.230 4.312 1.00 96.50 409 LEU A N 1
ATOM 3316 C CA . LEU A 1 409 ? -9.430 26.646 4.381 1.00 96.50 409 LEU A CA 1
ATOM 3317 C C . LEU A 1 409 ? -10.726 26.800 5.169 1.00 96.50 409 LEU A C 1
ATOM 3319 O O . LEU A 1 409 ? -11.790 26.401 4.700 1.00 96.50 409 LEU A O 1
ATOM 3323 N N . GLN A 1 410 ? -10.633 27.425 6.335 1.00 94.50 410 GLN A N 1
ATOM 3324 C CA . GLN A 1 410 ? -11.769 27.725 7.190 1.00 94.50 410 GLN A CA 1
ATOM 3325 C C . GLN A 1 410 ? -12.062 29.226 7.183 1.00 94.50 410 GLN A C 1
ATOM 3327 O O . GLN A 1 410 ? -11.158 30.045 7.337 1.00 94.50 410 GLN A O 1
ATOM 3332 N N . SER A 1 411 ? -13.331 29.602 7.042 1.00 93.00 411 SER A N 1
ATOM 3333 C CA . SER A 1 411 ? -13.761 31.000 7.092 1.00 93.00 411 SER A CA 1
ATOM 3334 C C . SER A 1 411 ? -15.149 31.145 7.713 1.00 93.00 411 SER A C 1
ATOM 3336 O O . SER A 1 411 ? -16.038 30.344 7.436 1.00 93.00 411 SER A O 1
ATOM 3338 N N . ASN A 1 412 ? -15.328 32.189 8.523 1.00 89.75 412 ASN A N 1
ATOM 3339 C CA . ASN A 1 412 ? -16.627 32.719 8.964 1.00 89.75 412 ASN A CA 1
ATOM 3340 C C . ASN A 1 412 ? -17.065 33.948 8.144 1.00 89.75 412 ASN A C 1
ATOM 3342 O O . ASN A 1 412 ? -18.059 34.588 8.471 1.00 89.75 412 ASN A O 1
ATOM 3346 N N . PHE A 1 413 ? -16.310 34.306 7.097 1.00 87.75 413 PHE A N 1
ATOM 3347 C CA . PHE A 1 413 ? -16.511 35.483 6.242 1.00 87.75 413 PHE A CA 1
ATOM 3348 C C . PHE A 1 413 ? -16.425 36.855 6.938 1.00 87.75 413 PHE A C 1
ATOM 3350 O O . PHE A 1 413 ? -16.563 37.876 6.264 1.00 87.75 413 PHE A O 1
ATOM 3357 N N . THR A 1 414 ? -16.170 36.905 8.247 1.00 87.94 414 THR A N 1
ATOM 3358 C CA . THR A 1 414 ? -16.017 38.149 9.019 1.00 87.94 414 THR A CA 1
ATOM 3359 C C . THR A 1 414 ? -14.569 38.433 9.400 1.00 87.94 414 THR A C 1
ATOM 3361 O O . THR A 1 414 ? -14.175 39.594 9.479 1.00 87.94 414 THR A O 1
ATOM 3364 N N . GLU A 1 415 ? -13.772 37.389 9.615 1.00 88.44 415 GLU A N 1
ATOM 3365 C CA . GLU A 1 415 ? -12.361 37.468 9.999 1.00 88.44 415 GLU A CA 1
ATOM 3366 C C . GLU A 1 415 ? -11.443 36.961 8.879 1.00 88.44 415 GLU A C 1
ATOM 3368 O O . GLU A 1 415 ? -11.893 36.415 7.864 1.00 88.44 415 GLU A O 1
ATOM 3373 N N . HIS A 1 416 ? -10.127 37.121 9.063 1.00 93.12 416 HIS A N 1
ATOM 3374 C CA . HIS A 1 416 ? -9.153 36.472 8.193 1.00 93.12 416 HIS A CA 1
ATOM 3375 C C . HIS A 1 416 ? -9.379 34.953 8.190 1.00 93.12 416 HIS A C 1
ATOM 3377 O O . HIS A 1 416 ? -9.631 34.371 9.248 1.00 93.12 416 HIS A O 1
ATOM 3383 N N . PRO A 1 417 ? -9.320 34.295 7.018 1.00 94.62 417 PRO A N 1
ATOM 3384 C CA . PRO A 1 417 ? -9.515 32.860 6.946 1.00 94.62 417 PRO A CA 1
ATOM 3385 C C . PRO A 1 417 ? -8.347 32.129 7.606 1.00 94.62 417 PRO A C 1
ATOM 3387 O O . PRO A 1 417 ? -7.197 32.569 7.550 1.00 94.62 417 PRO A O 1
ATOM 3390 N N . ARG A 1 418 ? -8.647 30.971 8.186 1.00 95.19 418 ARG A N 1
ATOM 3391 C CA . ARG A 1 418 ? -7.657 30.063 8.746 1.00 95.19 418 ARG A CA 1
ATOM 3392 C C . ARG A 1 418 ? -7.239 29.036 7.704 1.00 95.19 418 ARG A C 1
ATOM 3394 O O . ARG A 1 418 ? -8.067 28.294 7.182 1.00 95.19 418 ARG A O 1
ATOM 3401 N N . TYR A 1 419 ? -5.943 28.949 7.457 1.00 97.25 419 TYR A N 1
ATOM 3402 C CA . TYR A 1 419 ? -5.324 27.930 6.619 1.00 97.25 419 TYR A CA 1
ATOM 3403 C C . TYR A 1 419 ? -4.873 26.775 7.507 1.00 97.25 419 TYR A C 1
ATOM 3405 O O . TYR A 1 419 ? -4.186 27.006 8.499 1.00 97.25 419 TYR A O 1
ATOM 3413 N N . LYS A 1 420 ? -5.255 25.545 7.172 1.00 97.00 420 LYS A N 1
ATOM 3414 C CA . LYS A 1 420 ? -4.898 24.323 7.901 1.00 97.00 420 LYS A CA 1
ATOM 3415 C C . LYS A 1 420 ? -4.014 23.443 7.015 1.00 97.00 420 LYS A C 1
ATOM 3417 O O . LYS A 1 420 ? -4.246 23.335 5.812 1.00 97.00 420 LYS A O 1
ATOM 3422 N N . PHE A 1 421 ? -3.009 22.820 7.612 1.00 97.75 421 PHE A N 1
ATOM 3423 C CA . PHE A 1 421 ? -2.168 21.810 6.989 1.00 97.75 421 PHE A CA 1
ATOM 3424 C C . PHE A 1 421 ? -2.043 20.609 7.921 1.00 97.75 421 PHE A C 1
ATOM 3426 O O . PHE A 1 421 ? -1.425 20.695 8.985 1.00 97.75 421 PHE A O 1
ATOM 3433 N N . ASP A 1 422 ? -2.607 19.487 7.496 1.00 95.50 422 ASP A N 1
ATOM 3434 C CA . ASP A 1 422 ? -2.481 18.210 8.179 1.00 95.50 422 ASP A CA 1
ATOM 3435 C C . ASP A 1 422 ? -1.302 17.451 7.594 1.00 95.50 422 ASP A C 1
ATOM 3437 O O . ASP A 1 422 ? -1.355 16.969 6.461 1.00 95.50 422 ASP A O 1
ATOM 3441 N N . LEU A 1 423 ? -0.242 17.293 8.380 1.00 94.69 423 LEU A N 1
ATOM 3442 C CA . LEU A 1 423 ? 0.847 16.399 8.014 1.00 94.69 423 LEU A CA 1
ATOM 3443 C C . LEU A 1 423 ? 0.339 14.950 7.976 1.00 94.69 423 LEU A C 1
ATOM 3445 O O . LEU A 1 423 ? 0.575 14.237 7.002 1.00 94.69 423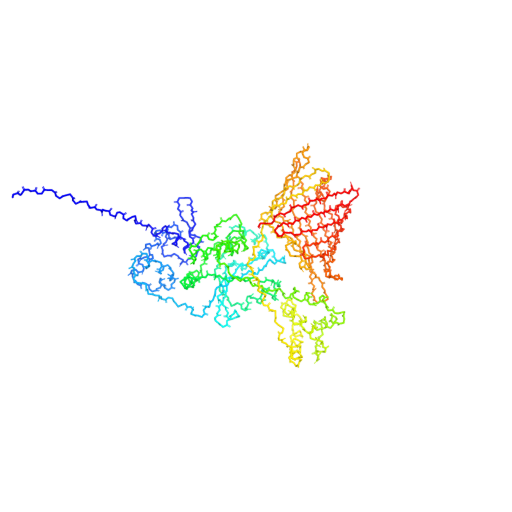 LEU A O 1
ATOM 3449 N N . ILE A 1 424 ? -0.384 14.536 9.018 1.00 94.06 424 ILE A N 1
ATOM 3450 C CA . ILE A 1 424 ? -1.044 13.232 9.119 1.00 94.06 424 ILE A CA 1
ATOM 3451 C C . ILE A 1 424 ? -2.246 13.329 10.063 1.00 94.06 424 ILE A C 1
ATOM 3453 O O . ILE A 1 424 ? -2.157 13.950 11.116 1.00 94.06 424 ILE A O 1
ATOM 3457 N N . ASP A 1 425 ? -3.345 12.681 9.711 1.00 95.25 425 ASP A N 1
ATOM 3458 C CA . ASP A 1 425 ? -4.476 12.379 10.586 1.00 95.25 425 ASP A CA 1
ATOM 3459 C C . ASP A 1 425 ? -4.889 10.938 10.287 1.00 95.25 425 ASP A C 1
ATOM 3461 O O . ASP A 1 425 ? -5.324 10.621 9.177 1.00 95.25 425 ASP A O 1
ATOM 3465 N N . ALA A 1 426 ? -4.611 10.030 11.218 1.00 93.62 426 ALA A N 1
ATOM 3466 C CA . ALA A 1 426 ? -4.781 8.605 10.996 1.00 93.62 426 ALA A CA 1
ATOM 3467 C C . ALA A 1 426 ? -5.295 7.891 12.243 1.00 93.62 426 ALA A C 1
ATOM 3469 O O . ALA A 1 426 ? -4.814 8.111 13.354 1.00 93.62 426 ALA A O 1
ATOM 3470 N N . ALA A 1 427 ? -6.227 6.967 12.045 1.00 93.25 427 ALA A N 1
ATOM 3471 C CA . ALA A 1 427 ? -6.759 6.103 13.081 1.00 93.25 427 ALA A CA 1
ATOM 3472 C C . ALA A 1 427 ? -6.861 4.665 12.577 1.00 93.25 427 ALA A C 1
ATOM 3474 O O . ALA A 1 427 ? -7.287 4.409 11.451 1.00 93.25 427 ALA A O 1
ATOM 3475 N N . ASN A 1 428 ? -6.502 3.722 13.442 1.00 92.06 428 ASN A N 1
ATOM 3476 C CA . ASN A 1 428 ? -6.703 2.301 13.227 1.00 92.06 428 ASN A CA 1
ATOM 3477 C C . ASN A 1 428 ? -7.330 1.692 14.483 1.00 92.06 428 ASN A C 1
ATOM 3479 O O . ASN A 1 428 ? -6.640 1.371 15.453 1.00 92.06 428 ASN A O 1
ATOM 3483 N N . ILE A 1 429 ? -8.653 1.558 14.466 1.00 92.25 429 ILE A N 1
ATOM 3484 C CA . ILE A 1 429 ? -9.458 1.011 15.555 1.00 92.25 429 ILE A CA 1
ATOM 3485 C C . ILE A 1 429 ? -9.979 -0.354 15.119 1.00 92.25 429 ILE A C 1
ATOM 3487 O O . ILE A 1 429 ? -10.885 -0.460 14.295 1.00 92.25 429 ILE A O 1
ATOM 3491 N N . THR A 1 430 ? -9.401 -1.409 15.680 1.00 89.44 430 THR A N 1
ATOM 3492 C CA . THR A 1 430 ? -9.660 -2.798 15.283 1.00 89.44 430 THR A CA 1
ATOM 3493 C C . THR A 1 430 ? -10.041 -3.638 16.490 1.00 89.44 430 THR A C 1
ATOM 3495 O O . THR A 1 430 ? -9.453 -3.492 17.563 1.00 89.44 430 THR A O 1
ATOM 3498 N N . GLN A 1 431 ? -10.993 -4.554 16.309 1.00 91.56 431 GLN A N 1
ATOM 3499 C CA . GLN A 1 431 ? -11.477 -5.429 17.373 1.00 91.56 431 GLN A CA 1
ATOM 3500 C C . GLN A 1 431 ? -10.357 -6.273 18.014 1.00 91.56 431 GLN A C 1
ATOM 3502 O O . GLN A 1 431 ? -9.632 -7.000 17.339 1.00 91.56 431 GLN A O 1
ATOM 3507 N N . THR A 1 432 ? -10.321 -6.262 19.345 1.00 93.19 432 THR A N 1
ATOM 3508 C CA . THR A 1 432 ? -9.594 -7.183 20.219 1.00 93.19 432 THR A CA 1
ATOM 3509 C C . THR A 1 432 ? -10.560 -8.207 20.830 1.00 93.19 432 THR A C 1
ATOM 3511 O O . THR A 1 432 ? -11.741 -7.925 21.060 1.00 93.19 432 THR A O 1
ATOM 3514 N N . ASN A 1 433 ? -10.087 -9.427 21.082 1.00 92.75 433 ASN A N 1
ATOM 3515 C CA . ASN A 1 433 ? -10.851 -10.500 21.720 1.00 92.75 433 ASN A CA 1
ATOM 3516 C C . ASN A 1 433 ? -9.934 -11.483 22.481 1.00 92.75 433 ASN A C 1
ATOM 3518 O O . ASN A 1 433 ? -8.726 -11.296 22.587 1.00 92.75 433 ASN A O 1
ATOM 3522 N N . ALA A 1 434 ? -10.509 -12.551 23.044 1.00 91.31 434 ALA A N 1
ATOM 3523 C CA . ALA A 1 434 ? -9.777 -13.512 23.877 1.00 91.31 434 ALA A CA 1
ATOM 3524 C C . ALA A 1 434 ? -8.661 -14.290 23.142 1.00 91.31 434 ALA A C 1
ATOM 3526 O O . ALA A 1 434 ? -7.806 -14.894 23.798 1.00 91.31 434 ALA A O 1
ATOM 3527 N N . VAL A 1 435 ? -8.685 -14.305 21.808 1.00 92.62 435 VAL A N 1
ATOM 3528 C CA . VAL A 1 435 ? -7.734 -15.016 20.942 1.00 92.62 435 VAL A CA 1
ATOM 3529 C C . VAL A 1 435 ? -6.779 -14.025 20.271 1.00 92.62 435 VAL A C 1
ATOM 3531 O O . VAL A 1 435 ? -5.555 -14.187 20.338 1.00 92.62 435 VAL A O 1
ATOM 3534 N N . LEU A 1 436 ? -7.338 -12.979 19.661 1.00 90.69 436 LEU A N 1
ATOM 3535 C CA . LEU A 1 436 ? -6.613 -11.925 18.964 1.00 90.69 436 LEU A CA 1
ATOM 3536 C C . LEU A 1 436 ? -6.509 -10.677 19.830 1.00 90.69 436 LEU A C 1
ATOM 3538 O O . LEU A 1 436 ? -7.512 -10.029 20.111 1.00 90.69 436 LEU A O 1
ATOM 3542 N N . SER A 1 437 ? -5.280 -10.328 20.208 1.00 87.56 437 SER A N 1
ATOM 3543 C CA . SER A 1 437 ? -4.996 -9.050 20.857 1.00 87.56 437 SER A CA 1
ATOM 3544 C C . SER A 1 437 ? -4.612 -8.037 19.788 1.00 87.56 437 SER A C 1
ATOM 3546 O O . SER A 1 437 ? -3.594 -8.230 19.122 1.00 87.56 437 SER A O 1
ATOM 3548 N N . ALA A 1 438 ? -5.414 -6.989 19.626 1.00 88.00 438 ALA A N 1
ATOM 3549 C CA . ALA A 1 438 ? -5.146 -5.893 18.704 1.00 88.00 438 ALA A CA 1
ATOM 3550 C C . ALA A 1 438 ? -5.122 -4.566 19.468 1.00 88.00 438 ALA A C 1
ATOM 3552 O O . ALA A 1 438 ? -6.044 -4.268 20.231 1.00 88.00 438 ALA A O 1
ATOM 3553 N N . ILE A 1 439 ? -4.066 -3.779 19.264 1.00 90.69 439 ILE A N 1
ATOM 3554 C CA . ILE A 1 439 ? -3.952 -2.426 19.814 1.00 90.69 439 ILE A CA 1
ATOM 3555 C C . ILE A 1 439 ? -4.595 -1.468 18.816 1.00 90.69 439 ILE A C 1
ATOM 3557 O O . ILE A 1 439 ? -4.209 -1.429 17.649 1.00 90.69 439 ILE A O 1
ATOM 3561 N N . SER A 1 440 ? -5.567 -0.698 19.292 1.00 94.50 440 SER A N 1
ATOM 3562 C CA . SER A 1 440 ? -6.152 0.412 18.544 1.00 94.50 440 SER A CA 1
ATOM 3563 C C . SER A 1 440 ? -5.367 1.691 18.812 1.00 94.50 440 SER A C 1
ATOM 3565 O O . SER A 1 440 ? -4.901 1.901 19.932 1.00 94.50 440 SER A O 1
ATOM 3567 N N . TRP A 1 441 ? -5.222 2.550 17.809 1.00 94.88 441 TRP A N 1
ATOM 3568 C CA . TRP A 1 441 ? -4.479 3.802 17.944 1.00 94.88 441 TRP A CA 1
ATOM 3569 C C . TRP A 1 441 ? -5.026 4.901 17.032 1.00 94.88 441 TRP A C 1
ATOM 3571 O O . TRP A 1 441 ? -5.684 4.621 16.030 1.00 94.88 441 TRP A O 1
ATOM 3581 N N . SER A 1 442 ? -4.732 6.153 17.379 1.00 95.38 442 SER A N 1
ATOM 3582 C CA . SER A 1 442 ? -4.967 7.316 16.519 1.00 95.38 442 SER A CA 1
ATOM 3583 C C . SER A 1 442 ? -3.877 8.367 16.707 1.00 95.38 442 SER A C 1
ATOM 3585 O O . SER A 1 442 ? -3.430 8.593 17.833 1.00 95.38 442 SER A O 1
ATOM 3587 N N . VAL A 1 443 ? -3.474 9.030 15.628 1.00 95.62 443 VAL A N 1
ATOM 3588 C CA . VAL A 1 443 ? -2.460 10.088 15.613 1.00 95.62 443 VAL A CA 1
ATOM 3589 C C . VAL A 1 443 ? -2.928 11.248 14.742 1.00 95.62 443 VAL A C 1
ATOM 3591 O O . VAL A 1 443 ? -3.496 11.026 13.675 1.00 95.62 443 VAL A O 1
ATOM 3594 N N . LYS A 1 444 ? -2.650 12.478 15.171 1.00 96.44 444 LYS A N 1
ATOM 3595 C CA . LYS A 1 444 ? -2.876 13.690 14.380 1.00 96.44 444 LYS A CA 1
ATOM 3596 C C . LYS A 1 444 ? -1.675 14.613 14.490 1.00 96.44 444 LYS A C 1
ATOM 3598 O O . LYS A 1 444 ? -1.093 14.757 15.562 1.00 96.44 444 LYS A O 1
ATOM 3603 N N . SER A 1 445 ? -1.326 15.250 13.385 1.00 97.31 445 SER A N 1
ATOM 3604 C CA . SER A 1 445 ? -0.348 16.320 13.312 1.00 97.31 445 SER A CA 1
ATOM 3605 C C . SER A 1 445 ? -0.870 17.397 12.377 1.00 97.31 445 SER A C 1
ATOM 3607 O O . SER A 1 445 ? -0.819 17.249 11.155 1.00 97.31 445 SER A O 1
ATOM 3609 N N . GLN A 1 446 ? -1.385 18.471 12.966 1.00 97.38 446 GLN A N 1
ATOM 3610 C CA . GLN A 1 446 ? -1.973 19.598 12.256 1.00 97.38 446 GLN A CA 1
ATOM 3611 C C . GLN A 1 446 ? -1.265 20.895 12.628 1.00 97.38 446 GLN A C 1
ATOM 3613 O O . GLN A 1 446 ? -0.991 21.157 13.800 1.00 97.38 446 GLN A O 1
ATOM 3618 N N . PHE A 1 447 ? -1.057 21.740 11.626 1.00 97.25 447 PHE A N 1
ATOM 3619 C CA . PHE A 1 447 ? -0.654 23.131 11.770 1.00 97.25 447 PHE A CA 1
ATOM 3620 C C . PHE A 1 447 ? -1.736 24.020 11.168 1.00 97.25 447 PHE A C 1
ATOM 3622 O O . PHE A 1 447 ? -2.362 23.658 10.174 1.00 97.25 447 PHE A O 1
ATOM 3629 N N . SER A 1 448 ? -1.962 25.195 11.738 1.00 96.75 448 SER A N 1
ATOM 3630 C CA . SER A 1 448 ? -2.871 26.172 11.156 1.00 96.75 448 SER A CA 1
ATOM 3631 C C . SER A 1 448 ? -2.403 27.602 11.378 1.00 96.75 448 SER A C 1
ATOM 3633 O O . SER A 1 448 ? -1.636 27.886 12.294 1.00 96.75 448 SER A O 1
ATOM 3635 N N . TYR A 1 449 ? -2.834 28.501 10.503 1.00 96.06 449 TYR A N 1
ATOM 3636 C CA . TYR A 1 449 ? -2.503 29.918 10.556 1.00 96.06 449 TYR A CA 1
ATOM 3637 C C . TYR A 1 449 ? -3.739 30.750 10.227 1.00 96.06 449 TYR A C 1
ATOM 3639 O O . TYR A 1 449 ? -4.393 30.496 9.218 1.00 96.06 449 TYR A O 1
ATOM 3647 N N . GLN A 1 450 ? -4.046 31.735 11.066 1.00 93.25 450 GLN A N 1
ATOM 3648 C CA . GLN A 1 450 ? -5.081 32.745 10.817 1.00 93.25 450 GLN A CA 1
ATOM 3649 C C . GLN A 1 450 ? -4.443 34.131 10.961 1.00 93.25 450 GLN A C 1
ATOM 3651 O O . GLN A 1 450 ? -4.090 34.748 9.964 1.00 93.25 450 GLN A O 1
ATOM 3656 N N . ASP A 1 451 ? -4.163 34.527 12.204 1.00 92.81 451 ASP A N 1
ATOM 3657 C CA . ASP A 1 451 ? -3.349 35.703 12.552 1.00 92.81 451 ASP A CA 1
ATOM 3658 C C . ASP A 1 451 ? -2.042 35.301 13.255 1.00 92.81 451 ASP A C 1
ATOM 3660 O O . ASP A 1 451 ? -1.031 36.005 13.219 1.00 92.81 451 ASP A O 1
ATOM 3664 N N . SER A 1 452 ? -2.049 34.124 13.879 1.00 93.75 452 SER A N 1
ATOM 3665 C CA . SER A 1 452 ? -0.918 33.500 14.554 1.00 93.75 452 SER A CA 1
ATOM 3666 C C . SER A 1 452 ? -0.847 32.014 14.201 1.00 93.75 452 SER A C 1
ATOM 3668 O O . SER A 1 452 ? -1.819 31.420 13.725 1.00 93.75 452 SER A O 1
ATOM 3670 N N . LEU A 1 453 ? 0.336 31.422 14.390 1.00 95.50 453 LEU A N 1
ATOM 3671 C CA . LEU A 1 453 ? 0.541 29.993 14.185 1.00 95.50 453 LEU A CA 1
ATOM 3672 C C . LEU A 1 453 ? -0.082 29.203 15.339 1.00 95.50 453 LEU A C 1
ATOM 3674 O O . LEU A 1 453 ? 0.182 29.469 16.516 1.00 95.50 453 LEU A O 1
ATOM 3678 N N . SER A 1 454 ? -0.820 28.165 14.984 1.00 96.69 454 SER A N 1
ATOM 3679 C CA . SER A 1 454 ? -1.328 27.172 15.913 1.00 96.69 454 SER A CA 1
ATOM 3680 C C . SER A 1 454 ? -1.093 25.749 15.431 1.00 96.69 454 SER A C 1
ATOM 3682 O O . SER A 1 454 ? -0.782 25.498 14.268 1.00 96.69 454 SER A O 1
ATOM 3684 N N . THR A 1 455 ? -1.201 24.806 16.353 1.00 96.75 455 THR A N 1
ATOM 3685 C CA . THR A 1 455 ? -0.937 23.393 16.134 1.00 96.75 455 THR A CA 1
ATOM 3686 C C . THR A 1 455 ? -1.878 22.556 16.982 1.00 96.75 455 THR A C 1
ATOM 3688 O O . THR A 1 455 ? -2.168 22.930 18.116 1.00 96.75 455 THR A O 1
ATOM 3691 N N . ASN A 1 456 ? -2.283 21.405 16.450 1.00 96.38 456 ASN A N 1
ATOM 3692 C CA . ASN A 1 456 ? -2.923 20.332 17.200 1.00 96.38 456 ASN A CA 1
ATOM 3693 C C . ASN A 1 456 ? -2.187 19.020 16.896 1.00 96.38 456 ASN A C 1
ATOM 3695 O O . ASN A 1 456 ? -2.189 18.536 15.762 1.00 96.38 456 ASN A O 1
ATOM 3699 N N . GLN A 1 457 ? -1.498 18.483 17.900 1.00 97.00 457 GLN A N 1
ATOM 3700 C CA . GLN A 1 457 ? -0.774 17.219 17.813 1.00 97.00 457 GLN A CA 1
ATOM 3701 C C . GLN A 1 457 ? -1.425 16.230 18.772 1.00 97.00 457 GLN A C 1
ATOM 3703 O O . GLN A 1 457 ? -1.525 16.520 19.959 1.00 97.00 457 GLN A O 1
ATOM 3708 N N . GLU A 1 458 ? -1.832 15.064 18.290 1.00 96.81 458 GLU A N 1
ATOM 3709 C CA . GLU A 1 458 ? -2.537 14.050 19.073 1.00 96.81 458 GLU A CA 1
ATOM 3710 C C . GLU A 1 458 ? -1.867 12.688 18.923 1.00 96.81 458 GLU A C 1
ATOM 3712 O O . GLU A 1 458 ? -1.469 12.302 17.825 1.00 96.81 458 GLU A O 1
ATOM 3717 N N . ALA A 1 459 ? -1.806 11.923 20.012 1.00 97.19 459 ALA A N 1
ATOM 3718 C CA . ALA A 1 459 ? -1.432 10.515 19.976 1.00 97.19 459 ALA A CA 1
ATOM 3719 C C . ALA A 1 459 ? -2.209 9.742 21.044 1.00 97.19 459 ALA A C 1
ATOM 3721 O O . ALA A 1 459 ? -2.121 10.051 22.233 1.00 97.19 459 ALA A O 1
ATOM 3722 N N . TYR A 1 460 ? -2.946 8.719 20.617 1.00 97.12 460 TYR A N 1
ATOM 3723 C CA . TYR A 1 460 ? -3.764 7.875 21.480 1.00 97.12 460 TYR A CA 1
ATOM 3724 C C . TYR A 1 460 ? -3.552 6.397 21.169 1.00 97.12 460 TYR A C 1
ATOM 3726 O O . TYR A 1 460 ? -3.355 6.007 20.017 1.00 97.12 460 TYR A O 1
ATOM 3734 N N . GLY A 1 461 ? -3.647 5.568 22.205 1.00 97.44 461 GLY A N 1
ATOM 3735 C CA . GLY A 1 461 ? -3.602 4.115 22.111 1.00 97.44 461 GLY A CA 1
ATOM 3736 C C . GLY A 1 461 ? -4.612 3.469 23.052 1.00 97.44 461 GLY A C 1
ATOM 3737 O O . GLY A 1 461 ? -4.980 4.031 24.083 1.00 97.44 461 GLY A O 1
ATOM 3738 N N . GLY A 1 462 ? -5.077 2.277 22.704 1.00 96.94 462 GLY A N 1
ATOM 3739 C CA . GLY A 1 462 ? -6.032 1.543 23.518 1.00 96.94 462 GLY A CA 1
ATOM 3740 C C . GLY A 1 462 ? -6.573 0.308 22.821 1.00 96.94 462 GLY A C 1
ATOM 3741 O O . GLY A 1 462 ? -5.851 -0.384 22.102 1.00 96.94 462 GLY A O 1
ATOM 3742 N N . TYR A 1 463 ? -7.846 0.012 23.059 1.00 96.25 463 TYR A N 1
ATOM 3743 C CA . TYR A 1 463 ? -8.474 -1.234 22.632 1.00 96.25 463 TYR A CA 1
ATOM 3744 C C . TYR A 1 463 ? -9.896 -0.998 22.144 1.00 96.25 463 TYR A C 1
ATOM 3746 O O . TYR A 1 463 ? -10.583 -0.090 22.610 1.00 96.25 463 TYR A O 1
ATOM 3754 N N . ALA A 1 464 ? -10.347 -1.862 21.239 1.00 95.56 464 ALA A N 1
ATOM 3755 C CA . ALA A 1 464 ? -11.713 -1.870 20.750 1.00 95.56 464 ALA A CA 1
ATOM 3756 C C . ALA A 1 464 ? -12.317 -3.264 20.861 1.00 95.56 464 ALA A C 1
ATOM 3758 O O . ALA A 1 464 ? -11.650 -4.252 20.594 1.00 95.56 464 ALA A O 1
ATOM 3759 N N . PHE A 1 465 ? -13.581 -3.363 21.238 1.00 93.50 465 PHE A N 1
ATOM 3760 C CA . PHE A 1 465 ? -14.271 -4.608 21.534 1.00 93.50 465 PHE A CA 1
ATOM 3761 C C . PHE A 1 465 ? -15.543 -4.681 20.704 1.00 93.50 465 PHE A C 1
ATOM 3763 O O . PHE A 1 465 ? -16.275 -3.698 20.592 1.00 93.50 465 PHE A O 1
ATOM 3770 N N . ASN A 1 466 ? -15.829 -5.855 20.148 1.00 91.62 466 ASN A N 1
ATOM 3771 C CA . ASN A 1 466 ? -17.135 -6.098 19.553 1.00 91.62 466 ASN A CA 1
ATOM 3772 C C . ASN A 1 466 ? -18.172 -6.331 20.658 1.00 91.62 466 ASN A C 1
ATOM 3774 O O . ASN A 1 466 ? -17.952 -7.153 21.552 1.00 91.62 466 ASN A O 1
ATOM 3778 N N . LEU A 1 467 ? -19.296 -5.630 20.575 1.00 87.69 467 LEU A N 1
ATOM 3779 C CA . LEU A 1 467 ? -20.469 -5.815 21.418 1.00 87.69 467 LEU A CA 1
ATOM 3780 C C . LEU A 1 467 ? -21.549 -6.616 20.661 1.00 87.69 467 LEU A C 1
ATOM 3782 O O . LEU A 1 467 ? -21.293 -7.267 19.646 1.00 87.69 467 LEU A O 1
ATOM 3786 N N . PHE A 1 468 ? -22.779 -6.616 21.174 1.00 78.81 468 PHE A N 1
ATOM 3787 C CA . PHE A 1 468 ? -23.911 -7.252 20.502 1.00 78.81 468 PHE A CA 1
ATOM 3788 C C . PHE A 1 468 ? -24.199 -6.587 19.141 1.00 78.81 468 PHE A C 1
ATOM 3790 O O . PHE A 1 468 ? -23.942 -5.399 18.951 1.00 78.81 468 PHE A O 1
ATOM 3797 N N . ASN A 1 469 ? -24.746 -7.363 18.199 1.00 77.88 469 ASN A N 1
ATOM 3798 C CA . ASN A 1 469 ? -25.160 -6.908 16.862 1.00 77.88 469 ASN A CA 1
ATOM 3799 C C . ASN A 1 469 ? -24.044 -6.299 15.995 1.00 77.88 469 ASN A C 1
ATOM 3801 O O . ASN A 1 469 ? -24.307 -5.394 15.202 1.00 77.88 469 ASN A O 1
ATOM 3805 N N . LYS A 1 470 ? -22.811 -6.816 16.123 1.00 80.50 470 LYS A N 1
ATOM 3806 C CA . LYS A 1 470 ? -21.648 -6.365 15.339 1.00 80.50 470 LYS A CA 1
ATOM 3807 C C . LYS A 1 470 ? -21.457 -4.844 15.479 1.00 80.50 470 LYS A C 1
ATOM 3809 O O . LYS A 1 470 ? -21.400 -4.126 14.484 1.00 80.50 470 LYS A O 1
ATOM 3814 N N . SER A 1 471 ? -21.398 -4.361 16.724 1.00 90.06 471 SER A N 1
ATOM 3815 C CA . SER A 1 471 ? -21.011 -2.980 17.055 1.00 90.06 471 SER A CA 1
ATOM 3816 C C . SER A 1 471 ? -19.642 -2.939 17.709 1.00 90.06 471 SER A C 1
ATOM 3818 O O . SER A 1 471 ? -19.250 -3.881 18.388 1.00 90.06 471 SER A O 1
ATOM 3820 N N . LEU A 1 472 ? -18.905 -1.847 17.522 1.00 92.88 472 LEU A N 1
ATOM 3821 C CA . LEU A 1 472 ? -17.554 -1.709 18.062 1.00 92.88 472 LEU A CA 1
ATOM 3822 C C . LEU A 1 472 ? -17.526 -0.614 19.127 1.00 92.88 472 LEU A C 1
ATOM 3824 O O . LEU A 1 472 ? -17.833 0.537 18.834 1.00 92.88 472 LEU A O 1
ATOM 3828 N N . LEU A 1 473 ? -17.130 -0.975 20.345 1.00 95.62 473 LEU A N 1
ATOM 3829 C CA . LEU A 1 473 ? -16.836 -0.048 21.435 1.00 95.62 473 LEU A CA 1
ATOM 3830 C C . LEU A 1 473 ? -15.324 0.083 21.579 1.00 95.62 473 LEU A C 1
ATOM 3832 O O . LEU A 1 473 ? -14.655 -0.917 21.817 1.00 95.62 473 LEU A O 1
ATOM 3836 N N . TYR A 1 474 ? -14.783 1.289 21.493 1.00 96.69 474 TYR A N 1
ATOM 3837 C CA . TYR A 1 474 ? -13.366 1.556 21.696 1.00 96.69 474 TYR A CA 1
ATOM 3838 C C . TYR A 1 474 ? -13.120 2.489 22.871 1.00 96.69 474 TYR A C 1
ATOM 3840 O O . TYR A 1 474 ? -13.922 3.369 23.174 1.00 96.69 474 TYR A O 1
ATOM 3848 N N . VAL A 1 475 ? -11.979 2.279 23.520 1.00 97.69 475 VAL A N 1
ATOM 3849 C CA . VAL A 1 475 ? -11.455 3.121 24.592 1.00 97.69 475 VAL A CA 1
ATOM 3850 C C . VAL A 1 475 ? -9.990 3.387 24.287 1.00 97.69 475 VAL A C 1
ATOM 3852 O O . VAL A 1 475 ? -9.197 2.449 24.187 1.00 97.69 475 VAL A O 1
ATOM 3855 N N . LEU A 1 476 ? -9.640 4.660 24.138 1.00 98.06 476 LEU A N 1
ATOM 3856 C CA . LEU A 1 476 ? -8.290 5.135 23.873 1.00 98.06 476 LEU A CA 1
ATOM 3857 C C . LEU A 1 476 ? -7.874 6.122 24.963 1.00 98.06 476 LEU A C 1
ATOM 3859 O O . LEU A 1 476 ? -8.678 6.928 25.427 1.00 98.06 476 LEU A O 1
ATOM 3863 N N . ALA A 1 477 ? -6.604 6.082 25.340 1.00 98.00 477 ALA A N 1
ATOM 3864 C CA . ALA A 1 477 ? -5.978 7.049 26.229 1.00 98.00 477 ALA A CA 1
ATOM 3865 C C . ALA A 1 477 ? -4.697 7.566 25.577 1.00 98.00 477 ALA A C 1
ATOM 3867 O O . ALA A 1 477 ? -4.050 6.866 24.794 1.00 98.00 477 ALA A O 1
ATOM 3868 N N . GLY A 1 478 ? -4.342 8.809 25.867 1.00 97.12 478 GLY A N 1
ATOM 3869 C CA . GLY A 1 478 ? -3.231 9.446 25.186 1.00 97.12 478 GLY A CA 1
ATOM 3870 C C . GLY A 1 478 ? -3.010 10.869 25.638 1.00 97.12 478 GLY A C 1
ATOM 3871 O O . GLY A 1 478 ? -3.273 11.220 26.790 1.00 97.12 478 GLY A O 1
ATOM 3872 N N . GLY A 1 479 ? -2.531 11.688 24.714 1.00 95.56 479 GLY A N 1
ATOM 3873 C CA . GLY A 1 479 ? -2.319 13.099 24.965 1.00 95.56 479 GLY A CA 1
ATOM 3874 C C . GLY A 1 479 ? -2.373 13.941 23.706 1.00 95.56 479 GLY A C 1
ATOM 3875 O O . GLY A 1 479 ? -2.303 13.442 22.580 1.00 95.56 479 GLY A O 1
ATOM 3876 N N . ASN A 1 480 ? -2.501 15.238 23.940 1.00 95.00 480 ASN A N 1
ATOM 3877 C CA . ASN A 1 480 ? -2.500 16.278 22.932 1.00 95.00 480 ASN A CA 1
ATOM 3878 C C . ASN A 1 480 ? -1.470 17.351 23.303 1.00 95.00 480 ASN A C 1
ATOM 3880 O O . ASN A 1 480 ? -1.318 17.697 24.473 1.00 95.00 480 ASN A O 1
ATOM 3884 N N . PHE A 1 481 ? -0.750 17.854 22.306 1.00 96.44 481 PHE A N 1
ATOM 3885 C CA . PHE A 1 481 ? 0.101 19.033 22.404 1.00 96.44 481 PHE A CA 1
ATOM 3886 C C . PHE A 1 481 ? -0.467 20.091 21.467 1.00 96.44 481 PHE A C 1
ATOM 3888 O O . PHE A 1 481 ? -0.317 19.996 20.245 1.00 96.44 481 PHE A O 1
ATOM 3895 N N . THR A 1 482 ? -1.201 21.044 22.036 1.00 96.06 482 THR A N 1
ATOM 3896 C CA . THR A 1 482 ? -2.066 21.916 21.245 1.00 96.06 482 THR A CA 1
ATOM 3897 C C . THR A 1 482 ? -2.211 23.320 21.825 1.00 96.06 482 THR A C 1
ATOM 3899 O O . THR A 1 482 ? -2.193 23.520 23.040 1.00 96.06 482 THR A O 1
ATOM 3902 N N . ASN A 1 483 ? -2.337 24.301 20.932 1.00 95.50 483 ASN A N 1
ATOM 3903 C CA . ASN A 1 483 ? -2.861 25.638 21.221 1.00 95.50 483 ASN A CA 1
ATOM 3904 C C . ASN A 1 483 ? -4.101 25.960 20.361 1.00 95.50 483 ASN A C 1
ATOM 3906 O O . ASN A 1 483 ? -4.468 27.127 20.213 1.00 95.50 483 ASN A O 1
ATOM 3910 N N . TYR A 1 484 ? -4.728 24.938 19.779 1.00 93.44 484 TYR A N 1
ATOM 3911 C CA . TYR A 1 484 ? -5.940 25.051 18.980 1.00 93.44 484 TYR A CA 1
ATOM 3912 C C . TYR A 1 484 ? -6.853 23.837 19.165 1.00 93.44 484 TYR A C 1
ATOM 3914 O O . TYR A 1 484 ? -6.437 22.687 19.039 1.00 93.44 484 TYR A O 1
ATOM 3922 N N . ASP A 1 485 ? -8.112 24.106 19.469 1.00 91.19 485 ASP A N 1
ATOM 3923 C CA . ASP A 1 485 ? -9.142 23.099 19.663 1.00 91.19 485 ASP A CA 1
ATOM 3924 C C . ASP A 1 485 ? -9.970 22.997 18.382 1.00 91.19 485 ASP A C 1
ATOM 3926 O O . ASP A 1 485 ? -10.644 23.949 17.989 1.00 91.19 485 ASP A O 1
ATOM 3930 N N . ASP A 1 486 ? -9.866 21.863 17.696 1.00 88.06 486 ASP A N 1
ATOM 3931 C CA . ASP A 1 486 ? -10.489 21.627 16.395 1.00 88.06 486 ASP A CA 1
ATOM 3932 C C . ASP A 1 486 ? -11.951 21.172 16.491 1.00 88.06 486 ASP A C 1
ATOM 3934 O O . ASP A 1 486 ? -12.693 21.323 15.524 1.00 88.06 486 ASP A O 1
ATOM 3938 N N . LEU A 1 487 ? -12.393 20.667 17.648 1.00 89.12 487 LEU A N 1
ATOM 3939 C CA . LEU A 1 487 ? -13.791 20.299 17.884 1.00 89.12 487 LEU A CA 1
ATOM 3940 C C . LEU A 1 487 ? -14.659 21.534 18.135 1.00 89.12 487 LEU A C 1
ATOM 3942 O O . LEU A 1 487 ? -15.784 21.609 17.639 1.00 89.12 487 LEU A O 1
ATOM 3946 N N . SER A 1 488 ? -14.136 22.505 18.890 1.00 87.50 488 SER A N 1
ATOM 3947 C CA . SER A 1 488 ? -14.795 23.801 19.123 1.00 87.50 488 SER A CA 1
ATOM 3948 C C . SER A 1 488 ? -14.301 24.925 18.205 1.00 87.50 488 SER A C 1
ATOM 3950 O O . SER A 1 488 ? -14.804 26.042 18.293 1.00 87.50 488 SER A O 1
ATOM 3952 N N . GLU A 1 489 ? -13.357 24.628 17.307 1.00 87.06 489 GLU A N 1
ATOM 3953 C CA . GLU A 1 489 ? -12.819 25.532 16.280 1.00 87.06 489 GLU A CA 1
ATOM 3954 C C . GLU A 1 489 ? -12.263 26.855 16.851 1.00 87.06 489 GLU A C 1
ATOM 3956 O O . GLU A 1 489 ? -12.463 27.931 16.285 1.00 87.06 489 GLU A O 1
ATOM 3961 N N . ARG A 1 490 ? -11.532 26.794 17.974 1.00 87.00 490 ARG A N 1
ATOM 3962 C CA . ARG A 1 490 ? -11.040 27.981 18.704 1.00 87.00 490 ARG A CA 1
ATOM 3963 C C . ARG A 1 490 ? -9.555 27.917 19.056 1.00 87.00 490 ARG A C 1
ATOM 3965 O O . ARG A 1 490 ? -8.992 26.855 19.319 1.00 87.00 490 ARG A O 1
ATOM 3972 N N . ASN A 1 491 ? -8.923 29.088 19.131 1.00 90.38 491 ASN A N 1
ATOM 3973 C CA . ASN A 1 491 ? -7.579 29.216 19.697 1.00 90.38 491 ASN A CA 1
ATOM 3974 C C . ASN A 1 491 ? -7.610 29.024 21.217 1.00 90.38 491 ASN A C 1
ATOM 3976 O O . ASN A 1 491 ? -8.557 29.430 21.892 1.00 90.38 491 ASN A O 1
ATOM 3980 N N . LEU A 1 492 ? -6.532 28.460 21.745 1.00 91.88 492 LEU A N 1
ATOM 3981 C CA . LEU A 1 492 ? -6.319 28.263 23.171 1.00 91.88 492 LEU A CA 1
ATOM 3982 C C . LEU A 1 492 ? -5.301 29.283 23.690 1.00 91.88 492 LEU A C 1
ATOM 3984 O O . LEU A 1 492 ? -4.449 29.756 22.939 1.00 91.88 492 LEU A O 1
ATOM 3988 N N . GLU A 1 493 ? -5.369 29.623 24.979 1.00 90.12 493 GLU A N 1
ATOM 3989 C CA . GLU A 1 493 ? -4.557 30.709 25.559 1.00 90.12 493 GLU A CA 1
ATOM 3990 C C . GLU A 1 493 ? -3.046 30.471 25.439 1.00 90.12 493 GLU A C 1
ATOM 3992 O O . GLU A 1 493 ? -2.257 31.414 25.358 1.00 90.12 493 GLU A O 1
ATOM 3997 N N . ARG A 1 494 ? -2.630 29.203 25.446 1.00 92.62 494 ARG A N 1
ATOM 3998 C CA . ARG A 1 494 ? -1.232 28.790 25.355 1.00 92.62 494 ARG A CA 1
ATOM 3999 C C . ARG A 1 494 ? -1.115 27.379 24.795 1.00 92.62 494 ARG A C 1
ATOM 4001 O O . ARG A 1 494 ? -2.076 26.616 24.783 1.00 92.62 494 ARG A O 1
ATOM 4008 N N . LEU A 1 495 ? 0.098 27.047 24.374 1.00 95.31 495 LEU A N 1
ATOM 4009 C CA . LEU A 1 495 ? 0.479 25.716 23.924 1.00 95.31 495 LEU A CA 1
ATOM 4010 C C . LEU A 1 495 ? 0.769 24.820 25.130 1.00 95.31 495 LEU A C 1
ATOM 4012 O O . LEU A 1 495 ? 1.752 25.043 25.835 1.00 95.31 495 LEU A O 1
ATOM 4016 N N . ASP A 1 496 ? -0.080 23.821 25.355 1.00 94.38 496 ASP A N 1
ATOM 4017 C CA . ASP A 1 496 ? 0.033 22.890 26.480 1.00 94.38 496 ASP A CA 1
ATOM 4018 C C . ASP A 1 496 ? 0.123 21.437 25.995 1.00 94.38 496 ASP A C 1
ATOM 4020 O O . ASP A 1 496 ? -0.448 21.070 24.969 1.00 94.38 496 ASP A O 1
ATOM 4024 N N . LEU A 1 497 ? 0.824 20.603 26.772 1.00 95.50 497 LEU A N 1
ATOM 4025 C CA . LEU A 1 497 ? 0.781 19.142 26.673 1.00 95.50 497 LEU A CA 1
ATOM 4026 C C . LEU A 1 497 ? -0.179 18.609 27.739 1.00 95.50 497 LEU A C 1
ATOM 4028 O O . LEU A 1 497 ? 0.068 18.793 28.933 1.00 95.50 497 LEU A O 1
ATOM 4032 N N . LEU A 1 498 ? -1.249 17.938 27.325 1.00 94.88 498 LEU A N 1
ATOM 4033 C CA . LEU A 1 498 ? -2.294 17.447 28.222 1.00 94.88 498 LEU A CA 1
ATOM 4034 C C . LEU A 1 498 ? -2.649 15.997 27.910 1.00 94.88 498 LEU A C 1
ATOM 4036 O O . LEU A 1 498 ? -2.586 15.553 26.766 1.00 94.88 498 LEU A O 1
ATOM 4040 N N . SER A 1 499 ? -3.046 15.254 28.939 1.00 95.75 499 SER A N 1
ATOM 4041 C CA . SER A 1 499 ? -3.640 13.930 28.765 1.00 95.75 499 SER A CA 1
ATOM 4042 C C . SER A 1 499 ? -5.031 14.038 28.146 1.00 95.75 499 SER A C 1
ATOM 4044 O O . SER A 1 499 ? -5.743 15.014 28.380 1.00 95.75 499 SER A O 1
ATOM 4046 N N . GLY A 1 500 ? -5.444 12.999 27.432 1.00 95.81 500 GLY A N 1
ATOM 4047 C CA . GLY A 1 500 ? -6.804 12.871 26.931 1.00 95.81 500 GLY A CA 1
ATOM 4048 C C . GLY A 1 500 ? -7.291 11.430 26.931 1.00 95.81 500 GLY A C 1
ATOM 4049 O O . GLY A 1 500 ? -6.505 10.481 27.043 1.00 95.81 500 GLY A O 1
ATOM 4050 N N . ALA A 1 501 ? -8.598 11.273 26.771 1.00 97.50 501 ALA A N 1
ATOM 4051 C CA . ALA A 1 501 ? -9.253 9.979 26.652 1.00 97.50 501 ALA A CA 1
ATOM 4052 C C . ALA A 1 501 ? -10.375 10.046 25.616 1.00 97.50 501 ALA A C 1
ATOM 4054 O O . ALA A 1 501 ? -11.059 11.059 25.510 1.00 97.50 501 ALA A O 1
ATOM 4055 N N . LYS A 1 502 ? -10.576 8.959 24.872 1.00 97.56 502 LYS A N 1
ATOM 4056 C CA . LYS A 1 502 ? -11.663 8.817 23.898 1.00 97.56 502 LYS A CA 1
ATOM 4057 C C . LYS A 1 502 ? -12.401 7.517 24.166 1.00 97.56 502 LYS A C 1
ATOM 4059 O O . LYS A 1 502 ? -11.778 6.460 24.240 1.00 97.56 502 LYS A O 1
ATOM 4064 N N . ILE A 1 503 ? -13.718 7.582 24.290 1.00 97.94 503 ILE A N 1
ATOM 4065 C CA . ILE A 1 503 ? -14.597 6.414 24.348 1.00 97.94 503 ILE A CA 1
ATOM 4066 C C . ILE A 1 503 ? -15.580 6.563 23.206 1.00 97.94 503 ILE A C 1
ATOM 4068 O O . ILE A 1 503 ? -16.303 7.550 23.165 1.00 97.94 503 ILE A O 1
ATOM 4072 N N . GLY A 1 504 ? -15.634 5.604 22.292 1.00 96.38 504 GLY A N 1
ATOM 4073 C CA . GLY A 1 504 ? -16.597 5.667 21.201 1.00 96.38 504 GLY A CA 1
ATOM 4074 C C . GLY A 1 504 ? -17.261 4.339 20.924 1.00 96.38 504 GLY A C 1
ATOM 4075 O O . GLY A 1 504 ? -16.687 3.274 21.126 1.00 96.38 504 GLY A O 1
ATOM 4076 N N . TRP A 1 505 ? -18.500 4.412 20.470 1.00 95.62 505 TRP A N 1
ATOM 4077 C CA . TRP A 1 505 ? -19.312 3.285 20.061 1.00 95.62 505 TRP A CA 1
ATOM 4078 C C . TRP A 1 505 ? -19.795 3.517 18.636 1.00 95.62 505 TRP A C 1
ATOM 4080 O O . TRP A 1 505 ? -20.344 4.573 18.334 1.00 95.62 505 TRP A O 1
ATOM 4090 N N . GLN A 1 506 ? -19.606 2.525 17.771 1.00 92.38 506 GLN A N 1
ATOM 4091 C CA . GLN A 1 506 ? -20.093 2.553 16.397 1.00 92.38 506 GLN A CA 1
ATOM 4092 C C . GLN A 1 506 ? -21.005 1.366 16.100 1.00 92.38 506 GLN A C 1
ATOM 4094 O O . GLN A 1 506 ? -20.721 0.224 16.476 1.00 92.38 506 GLN A O 1
ATOM 4099 N N . GLN A 1 507 ? -22.078 1.640 15.366 1.00 91.62 507 GLN A N 1
ATOM 4100 C CA . GLN A 1 507 ? -23.045 0.653 14.910 1.00 91.62 507 GLN A CA 1
ATOM 4101 C C . GLN A 1 507 ? -23.426 0.938 13.463 1.00 91.62 507 GLN A C 1
ATOM 4103 O O . GLN A 1 507 ? -23.892 2.026 13.121 1.00 91.62 507 GLN A O 1
ATOM 4108 N N . ASN A 1 508 ? -23.298 -0.082 12.621 1.00 89.25 508 ASN A N 1
ATOM 4109 C CA . ASN A 1 508 ? -23.904 -0.060 11.299 1.00 89.25 508 ASN A CA 1
ATOM 4110 C C . ASN A 1 508 ? -25.410 -0.265 11.454 1.00 89.25 508 ASN A C 1
ATOM 4112 O O . ASN A 1 508 ? -25.845 -1.261 12.034 1.00 89.25 508 ASN A O 1
ATOM 4116 N N . ILE A 1 509 ? -26.192 0.695 10.968 1.00 89.19 509 ILE A N 1
ATOM 4117 C CA . ILE A 1 509 ? -27.657 0.639 10.971 1.00 89.19 509 ILE A CA 1
ATOM 4118 C C . ILE A 1 509 ? -28.132 -0.163 9.757 1.00 89.19 509 ILE A C 1
ATOM 4120 O O . ILE A 1 509 ? -28.965 -1.055 9.882 1.00 89.19 509 ILE A O 1
ATOM 4124 N N . ILE A 1 510 ? -27.552 0.137 8.593 1.00 88.56 510 ILE A N 1
ATOM 4125 C CA . ILE A 1 510 ? -27.695 -0.591 7.325 1.00 88.56 510 ILE A CA 1
ATOM 4126 C C . ILE A 1 510 ? -26.355 -0.532 6.570 1.00 88.56 510 ILE A C 1
ATOM 4128 O O . ILE A 1 510 ? -25.423 0.141 7.008 1.00 88.56 510 ILE A O 1
ATOM 4132 N N . ASN A 1 511 ? -26.252 -1.198 5.417 1.00 86.50 511 ASN A N 1
ATOM 4133 C CA . ASN A 1 511 ? -24.998 -1.358 4.656 1.00 86.50 511 ASN A CA 1
ATOM 4134 C C . ASN A 1 511 ? -24.319 -0.049 4.209 1.00 86.50 511 ASN A C 1
ATOM 4136 O O . ASN A 1 511 ? -23.193 -0.083 3.727 1.00 86.50 511 ASN A O 1
ATOM 4140 N N . ASN A 1 512 ? -24.992 1.092 4.324 1.00 91.25 512 ASN A N 1
ATOM 4141 C CA . ASN A 1 512 ? -24.469 2.399 3.948 1.00 91.25 512 ASN A CA 1
ATOM 4142 C C . ASN A 1 512 ? -24.816 3.509 4.954 1.00 91.25 512 ASN A C 1
ATOM 4144 O O . ASN A 1 512 ? -24.722 4.686 4.611 1.00 91.25 512 ASN A O 1
ATOM 4148 N N . LEU A 1 513 ? -25.222 3.151 6.178 1.00 93.00 513 LEU A N 1
ATOM 4149 C CA . LEU A 1 513 ? -25.543 4.097 7.249 1.00 93.00 513 LEU A CA 1
ATOM 4150 C C . LEU A 1 513 ? -24.965 3.610 8.578 1.00 93.00 513 LEU A C 1
ATOM 4152 O O . LEU A 1 513 ? -25.215 2.478 8.996 1.00 93.00 513 LEU A O 1
ATOM 4156 N N . LYS A 1 514 ? -24.235 4.486 9.263 1.00 92.94 514 LYS A N 1
ATOM 4157 C CA . LYS A 1 514 ? -23.513 4.192 10.501 1.00 92.94 514 LYS A CA 1
ATOM 4158 C C . LYS A 1 514 ? -23.773 5.297 11.506 1.00 92.94 514 LYS A C 1
ATOM 4160 O O . LYS A 1 514 ? -23.720 6.474 11.157 1.00 92.94 514 LYS A O 1
ATOM 4165 N N . LEU A 1 515 ? -24.047 4.894 12.737 1.00 94.25 515 LEU A N 1
ATOM 4166 C CA . LEU A 1 515 ? -24.132 5.779 13.886 1.00 94.25 515 LEU A CA 1
ATOM 4167 C C . LEU A 1 515 ? -22.858 5.621 14.712 1.00 94.25 515 LEU A C 1
ATOM 4169 O O . LEU A 1 515 ? -22.485 4.497 15.052 1.00 94.25 515 LEU A O 1
ATOM 4173 N N . THR A 1 516 ? -22.244 6.745 15.057 1.00 94.50 516 THR A N 1
ATOM 4174 C CA . THR A 1 516 ? -21.096 6.820 15.956 1.00 94.50 516 THR A CA 1
ATOM 4175 C C . THR A 1 516 ? -21.444 7.743 17.115 1.00 94.50 516 THR A C 1
ATOM 4177 O O . THR A 1 516 ? -21.889 8.869 16.908 1.00 94.50 516 THR A O 1
ATOM 4180 N N . LEU A 1 517 ? -21.246 7.267 18.339 1.00 97.06 517 LEU A N 1
ATOM 4181 C CA . LEU A 1 517 ? -21.353 8.062 19.556 1.00 97.06 517 LEU A CA 1
ATOM 4182 C C . LEU A 1 517 ? -19.982 8.096 20.215 1.00 97.06 517 LEU A C 1
ATOM 4184 O O . LEU A 1 517 ? -19.444 7.036 20.528 1.00 97.06 517 LEU A O 1
ATOM 4188 N N . THR A 1 518 ? -19.440 9.283 20.451 1.00 97.12 518 THR A N 1
ATOM 4189 C CA . THR A 1 518 ? -18.104 9.453 21.021 1.00 97.12 518 THR A CA 1
ATOM 4190 C C . THR A 1 518 ? -18.144 10.413 22.197 1.00 97.12 518 THR A C 1
ATOM 4192 O O . THR A 1 518 ? -18.803 11.447 22.158 1.00 97.12 518 THR A O 1
ATOM 4195 N N . TYR A 1 519 ? -17.418 10.070 23.248 1.00 98.00 519 TYR A N 1
ATOM 4196 C CA . TYR A 1 519 ? -17.030 10.968 24.317 1.00 98.00 519 TYR A CA 1
ATOM 4197 C C . TYR A 1 519 ? -15.519 11.187 24.242 1.00 98.00 519 TYR A C 1
ATOM 4199 O O . TYR A 1 519 ? -14.756 10.216 24.236 1.00 98.00 519 TYR A O 1
ATOM 4207 N N . GLU A 1 520 ? -15.086 12.443 24.182 1.00 96.25 520 GLU A N 1
ATOM 4208 C CA . GLU A 1 520 ? -13.670 12.813 24.131 1.00 96.25 520 GLU A CA 1
ATOM 4209 C C . GLU A 1 520 ? -13.351 13.811 25.244 1.00 96.25 520 GLU A C 1
ATOM 4211 O O . GLU A 1 520 ? -13.958 14.872 25.327 1.00 96.25 520 GLU A O 1
ATOM 4216 N N . HIS A 1 521 ? -12.382 13.477 26.095 1.00 95.88 521 HIS A N 1
ATOM 4217 C CA . HIS A 1 521 ? -11.765 14.422 27.017 1.00 95.88 521 HIS A CA 1
ATOM 4218 C C . HIS A 1 521 ? -10.456 14.910 26.398 1.00 95.88 521 HIS A C 1
ATOM 4220 O O . HIS A 1 521 ? -9.482 14.151 26.330 1.00 95.88 521 HIS A O 1
ATOM 4226 N N . ILE A 1 522 ? -10.437 16.156 25.925 1.00 91.31 522 ILE A N 1
ATOM 4227 C CA . ILE A 1 522 ? -9.302 16.781 25.232 1.00 91.31 522 ILE A CA 1
ATOM 4228 C C . ILE A 1 522 ? -9.160 18.211 25.740 1.00 91.31 522 ILE A C 1
ATOM 4230 O O . ILE A 1 522 ? -10.150 18.899 25.944 1.00 91.31 522 ILE A O 1
ATOM 4234 N N . TYR A 1 523 ? -7.924 18.660 25.964 1.00 87.12 523 TYR A N 1
ATOM 4235 C CA . TYR A 1 523 ? -7.629 20.020 26.418 1.00 87.12 523 TYR A CA 1
ATOM 4236 C C . TYR A 1 523 ? -8.473 20.486 27.632 1.00 87.12 523 TYR A C 1
ATOM 4238 O O . TYR A 1 523 ? -9.010 21.583 27.662 1.00 87.12 523 TYR A O 1
ATOM 4246 N N . LYS A 1 524 ? -8.602 19.647 28.673 1.00 88.62 524 LYS A N 1
ATOM 4247 C CA . LYS A 1 524 ? -9.442 19.917 29.868 1.00 88.62 524 LYS A CA 1
ATOM 4248 C C . LYS A 1 524 ? -10.935 20.124 29.574 1.00 88.62 524 LYS A C 1
ATOM 4250 O O . LYS A 1 524 ? -11.657 20.565 30.461 1.00 88.62 524 LYS A O 1
ATOM 4255 N N . THR A 1 525 ? -11.391 19.778 28.380 1.00 92.19 525 THR A N 1
ATOM 4256 C CA . THR A 1 525 ? -12.774 19.933 27.953 1.00 92.19 525 THR A CA 1
ATOM 4257 C C . THR A 1 525 ? -13.362 18.575 27.616 1.00 92.19 525 THR A C 1
ATOM 4259 O O . THR A 1 525 ? -12.715 17.717 27.013 1.00 92.19 525 THR A O 1
ATOM 4262 N N . ASP A 1 526 ? -14.610 18.396 28.027 1.00 96.31 526 ASP A N 1
ATOM 4263 C CA . ASP A 1 526 ? -15.403 17.215 27.738 1.00 96.31 526 ASP A CA 1
ATOM 4264 C C . ASP A 1 526 ? -16.288 17.455 26.517 1.00 96.31 526 ASP A C 1
ATOM 4266 O O . ASP A 1 526 ? -17.080 18.399 26.483 1.00 96.31 526 ASP A O 1
ATOM 4270 N N . TYR A 1 527 ? -16.173 16.563 25.540 1.00 96.94 527 TYR A N 1
ATOM 4271 C CA . TYR A 1 527 ? -16.953 16.563 24.314 1.00 96.94 527 TYR A CA 1
ATOM 4272 C C . TYR A 1 527 ? -17.853 15.338 24.249 1.00 96.94 527 TYR A C 1
ATOM 4274 O O . TYR A 1 527 ? -17.410 14.211 24.463 1.00 96.94 527 TYR A O 1
ATOM 4282 N N . GLN A 1 528 ? -19.118 15.556 23.905 1.00 97.62 528 GLN A N 1
ATOM 4283 C CA . GLN A 1 528 ? -20.077 14.513 23.558 1.00 97.62 528 GLN A CA 1
ATOM 4284 C C . GLN A 1 528 ? -20.463 14.692 22.094 1.00 97.62 528 GLN A C 1
ATOM 4286 O O . GLN A 1 528 ? -20.998 15.731 21.712 1.00 97.62 528 GLN A O 1
ATOM 4291 N N . ILE A 1 529 ? -20.177 13.685 21.277 1.00 97.25 529 ILE A N 1
ATOM 4292 C CA . ILE A 1 529 ? -20.336 13.727 19.828 1.00 97.25 529 ILE A CA 1
ATOM 4293 C C . ILE A 1 529 ? -21.301 12.621 19.413 1.00 97.25 529 ILE A C 1
ATOM 4295 O O . ILE A 1 529 ? -21.084 11.449 19.718 1.00 97.25 529 ILE A O 1
ATOM 4299 N N . ALA A 1 530 ? -22.355 12.984 18.693 1.00 97.56 530 ALA A N 1
ATOM 4300 C CA . ALA A 1 530 ? -23.223 12.036 18.006 1.00 97.56 530 ALA A CA 1
ATOM 4301 C C . ALA A 1 530 ? -23.142 12.291 16.502 1.00 97.56 530 ALA A C 1
ATOM 4303 O O . ALA A 1 530 ? -23.544 13.356 16.043 1.00 97.56 530 ALA A O 1
ATOM 4304 N N . GLU A 1 531 ? -22.625 11.328 15.743 1.00 96.62 531 GLU A N 1
ATOM 4305 C CA . GLU A 1 531 ? -22.408 11.428 14.301 1.00 96.62 531 GLU A CA 1
ATOM 4306 C C . GLU A 1 531 ? -23.198 10.352 13.549 1.00 96.62 531 GLU A C 1
ATOM 4308 O O . GLU A 1 531 ? -23.089 9.158 13.829 1.00 96.62 531 GLU A O 1
ATOM 4313 N N . LEU A 1 532 ? -23.957 10.773 12.541 1.00 97.00 532 LEU A N 1
ATOM 4314 C CA . LEU A 1 532 ? -24.576 9.895 11.559 1.00 97.00 532 LEU A CA 1
ATOM 4315 C C . LEU A 1 532 ? -23.818 10.017 10.234 1.00 97.00 532 LEU A C 1
ATOM 4317 O O . LEU A 1 532 ? -23.789 11.093 9.641 1.00 97.00 532 LEU A O 1
ATOM 4321 N N . THR A 1 533 ? -23.236 8.915 9.759 1.00 95.62 533 THR A N 1
ATOM 4322 C CA . THR A 1 533 ? -22.511 8.848 8.482 1.00 95.62 533 THR A CA 1
ATOM 4323 C C . THR A 1 533 ? -23.293 8.014 7.471 1.00 95.62 533 THR A C 1
ATOM 4325 O O . THR A 1 533 ? -23.622 6.858 7.739 1.00 95.62 533 THR A O 1
ATOM 4328 N N . TYR A 1 534 ? -23.543 8.577 6.290 1.00 95.69 534 TYR A N 1
ATOM 4329 C CA . TYR A 1 534 ? -24.213 7.933 5.162 1.00 95.69 534 TYR A CA 1
ATOM 4330 C C . TYR A 1 534 ? -23.300 7.891 3.932 1.00 95.69 534 TYR A C 1
ATOM 4332 O O . TYR A 1 534 ? -22.646 8.883 3.615 1.00 95.69 534 TYR A O 1
ATOM 4340 N N . LYS A 1 535 ? -23.280 6.761 3.218 1.00 94.31 535 LYS A N 1
ATOM 4341 C CA . LYS A 1 535 ? -22.528 6.590 1.968 1.00 94.31 535 LYS A CA 1
ATOM 4342 C C . LYS A 1 535 ? -23.464 6.381 0.781 1.00 94.31 535 LYS A C 1
ATOM 4344 O O . LYS A 1 535 ? -24.350 5.525 0.799 1.00 94.31 535 LYS A O 1
ATOM 4349 N N . TYR A 1 536 ? -23.195 7.097 -0.302 1.00 93.56 536 TYR A N 1
ATOM 4350 C CA . TYR A 1 536 ? -23.789 6.844 -1.607 1.00 93.56 536 TYR A CA 1
ATOM 4351 C C . TYR A 1 536 ? -22.713 6.915 -2.690 1.00 93.56 536 TYR A C 1
ATOM 4353 O O . TYR A 1 536 ? -22.253 7.997 -3.046 1.00 93.56 536 TYR A O 1
ATOM 4361 N N . ARG A 1 537 ? -22.318 5.749 -3.223 1.00 90.62 537 ARG A N 1
ATOM 4362 C CA . ARG A 1 537 ? -21.157 5.616 -4.126 1.00 90.62 537 ARG A CA 1
ATOM 4363 C C . ARG A 1 537 ? -19.911 6.237 -3.478 1.00 90.62 537 ARG A C 1
ATOM 4365 O O . ARG A 1 537 ? -19.604 5.876 -2.347 1.00 90.62 537 ARG A O 1
ATOM 4372 N N . ASP A 1 538 ? -19.245 7.173 -4.142 1.00 93.38 538 ASP A N 1
ATOM 4373 C CA . ASP A 1 538 ? -18.045 7.854 -3.642 1.00 93.38 538 ASP A CA 1
ATOM 4374 C C . ASP A 1 538 ? -18.350 9.100 -2.792 1.00 93.38 538 ASP A C 1
ATOM 4376 O O . ASP A 1 538 ? -17.438 9.789 -2.339 1.00 93.38 538 ASP A O 1
ATOM 4380 N N . LEU A 1 539 ? -19.634 9.392 -2.549 1.00 95.81 539 LEU A N 1
ATOM 4381 C CA . LEU A 1 539 ? -20.073 10.484 -1.687 1.00 95.81 539 LEU A CA 1
ATOM 4382 C C . LEU A 1 539 ? -20.321 9.977 -0.261 1.00 95.81 539 LEU A C 1
ATOM 4384 O O . LEU A 1 539 ? -21.119 9.060 -0.043 1.00 95.81 539 LEU A O 1
ATOM 4388 N N . ILE A 1 540 ? -19.690 10.624 0.714 1.00 96.31 540 ILE A N 1
ATOM 4389 C CA . ILE A 1 540 ? -19.910 10.411 2.143 1.00 96.31 540 ILE A CA 1
ATOM 4390 C C . ILE A 1 540 ? -20.516 11.684 2.728 1.00 96.31 540 ILE A C 1
ATOM 4392 O O . ILE A 1 540 ? -19.947 12.769 2.622 1.00 96.31 540 ILE A O 1
ATOM 4396 N N . SER A 1 541 ? -21.668 11.554 3.372 1.00 96.88 541 SER A N 1
ATOM 4397 C CA . SER A 1 541 ? -22.327 12.641 4.093 1.00 96.88 541 SER A CA 1
ATOM 4398 C C . SER A 1 541 ? -22.318 12.349 5.584 1.00 96.88 541 SER A C 1
ATOM 4400 O O . SER A 1 541 ? -22.612 11.226 5.994 1.00 96.88 541 SER A O 1
ATOM 4402 N N . LYS A 1 542 ? -22.001 13.356 6.395 1.00 96.69 542 LYS A N 1
ATOM 4403 C CA . LYS A 1 542 ? -22.008 13.248 7.854 1.00 96.69 542 LYS A CA 1
ATOM 4404 C C . LYS A 1 542 ? -22.824 14.365 8.474 1.00 96.69 542 LYS A C 1
ATOM 4406 O O . LYS A 1 542 ? -22.767 15.503 8.016 1.00 96.69 542 LYS A O 1
ATOM 4411 N N . ILE A 1 543 ? -23.554 14.033 9.528 1.00 96.94 543 ILE A N 1
ATOM 4412 C CA . ILE A 1 543 ? -24.213 15.002 10.401 1.00 96.94 543 ILE A CA 1
ATOM 4413 C C . ILE A 1 543 ? -23.740 14.701 11.814 1.00 96.94 543 ILE A C 1
ATOM 4415 O O . ILE A 1 543 ? -23.984 13.602 12.309 1.00 96.94 543 ILE A O 1
ATOM 4419 N N . ALA A 1 544 ? -23.071 15.660 12.442 1.00 96.12 544 ALA A N 1
ATOM 4420 C CA . ALA A 1 544 ? -22.560 15.545 13.796 1.00 96.12 544 ALA A CA 1
ATOM 4421 C C . ALA A 1 544 ? -23.162 16.621 14.705 1.00 96.12 544 ALA A C 1
ATOM 4423 O O . ALA A 1 544 ? -23.271 17.788 14.331 1.00 96.12 544 ALA A O 1
ATOM 4424 N N . LEU A 1 545 ? -23.538 16.216 15.914 1.00 96.25 545 LEU A N 1
ATOM 4425 C CA . LEU A 1 545 ? -23.856 17.099 17.030 1.00 96.25 545 LEU A CA 1
ATOM 4426 C C . LEU A 1 545 ? -22.713 16.998 18.033 1.00 96.25 545 LEU A C 1
ATOM 4428 O O . LEU A 1 545 ? -22.440 15.908 18.530 1.00 96.25 545 LEU A O 1
ATOM 4432 N N . ILE A 1 546 ? -22.051 18.118 18.303 1.00 94.69 546 ILE A N 1
ATOM 4433 C CA . ILE A 1 546 ? -20.879 18.225 19.172 1.00 94.69 546 ILE A CA 1
ATOM 4434 C C . ILE A 1 546 ? -21.279 19.095 20.359 1.00 94.69 546 ILE A C 1
ATOM 4436 O O . ILE A 1 546 ? -21.613 20.260 20.179 1.00 94.69 546 ILE A O 1
ATOM 4440 N N . ASN A 1 547 ? -21.271 18.545 21.566 1.00 95.00 547 ASN A N 1
ATOM 4441 C CA . ASN A 1 547 ? -21.656 19.257 22.780 1.00 95.00 547 ASN A CA 1
ATOM 4442 C C . ASN A 1 547 ? -20.484 19.343 23.760 1.00 95.00 547 ASN A C 1
ATOM 4444 O O . ASN A 1 547 ? -19.818 18.334 23.997 1.00 95.00 547 ASN A O 1
ATOM 4448 N N . SER A 1 548 ? -20.263 20.518 24.345 1.00 93.19 548 SER A N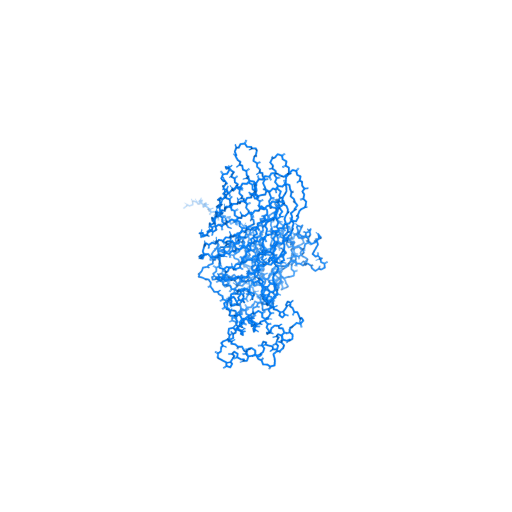 1
ATOM 4449 C CA . SER A 1 548 ? -19.234 20.768 25.357 1.00 93.19 548 SER A CA 1
ATOM 4450 C C . SER A 1 548 ? -19.670 21.847 26.354 1.00 93.19 548 SER A C 1
ATOM 4452 O O . SER A 1 548 ? -20.758 22.414 26.252 1.00 93.19 548 SER A O 1
ATOM 4454 N N . GLU A 1 549 ? -18.803 22.168 27.317 1.00 90.00 549 GLU A N 1
ATOM 4455 C CA . GLU A 1 549 ? -19.014 23.283 28.255 1.00 90.00 549 GLU A CA 1
ATOM 4456 C C . GLU A 1 549 ? -19.114 24.660 27.567 1.00 90.00 549 GLU A C 1
ATOM 4458 O O . GLU A 1 549 ? -19.641 25.601 28.159 1.00 90.00 549 GLU A O 1
ATOM 4463 N N . TYR A 1 550 ? -18.651 24.779 26.316 1.00 86.06 550 TYR A N 1
ATOM 4464 C CA . TYR A 1 550 ? -18.696 26.022 25.537 1.00 86.06 550 TYR A CA 1
ATOM 4465 C C . TYR A 1 550 ? -19.952 26.159 24.672 1.00 86.06 550 TYR A C 1
ATOM 4467 O O . TYR A 1 550 ? -20.183 27.233 24.121 1.00 86.06 550 TYR A O 1
ATOM 4475 N N . GLY A 1 551 ? -20.766 25.106 24.553 1.00 87.56 551 GLY A N 1
ATOM 4476 C CA . GLY A 1 551 ? -21.991 25.115 23.758 1.00 87.56 551 GLY A CA 1
ATOM 4477 C C . GLY A 1 551 ? -22.195 23.848 22.930 1.00 87.56 551 GLY A C 1
ATOM 4478 O O . GLY A 1 551 ? -21.439 22.880 23.025 1.00 87.56 551 GLY A O 1
ATOM 4479 N N . SER A 1 552 ? -23.250 23.863 22.115 1.00 89.50 552 SER A N 1
ATOM 4480 C CA . SER A 1 552 ? -23.591 22.768 21.205 1.00 89.50 552 SER A CA 1
ATOM 4481 C C . SER A 1 552 ? -23.490 23.223 19.752 1.00 89.50 552 SER A C 1
ATOM 4483 O O . SER A 1 552 ? -24.203 24.135 19.332 1.00 89.50 552 SER A O 1
ATOM 4485 N N . ASN A 1 553 ? -22.669 22.521 18.976 1.00 89.88 553 ASN A N 1
ATOM 4486 C CA . ASN A 1 553 ? -22.415 22.803 17.572 1.00 89.88 553 ASN A CA 1
ATOM 4487 C C . ASN A 1 553 ? -22.944 21.679 16.686 1.00 89.88 553 ASN A C 1
ATOM 4489 O O . ASN A 1 553 ? -22.690 20.495 16.913 1.00 89.88 553 ASN A O 1
ATOM 4493 N N . GLY A 1 554 ? -23.694 22.063 15.658 1.00 92.88 554 GLY A N 1
ATOM 4494 C CA . GLY A 1 554 ? -24.087 21.171 14.575 1.00 92.88 554 GLY A CA 1
ATOM 4495 C C . GLY A 1 554 ? -23.091 21.291 13.431 1.00 92.88 554 GLY A C 1
ATOM 4496 O O . GLY A 1 554 ? -22.838 22.400 12.967 1.00 92.88 554 GLY A O 1
ATOM 4497 N N . LYS A 1 555 ? -22.560 20.161 12.963 1.00 94.19 555 LYS A N 1
ATOM 4498 C CA . LYS A 1 555 ? -21.659 20.070 11.812 1.00 94.19 555 LYS A CA 1
ATOM 4499 C C . LYS A 1 555 ? -22.281 19.183 10.739 1.00 94.19 555 LYS A C 1
ATOM 4501 O O . LYS A 1 555 ? -22.660 18.045 11.010 1.00 94.19 555 LYS A O 1
ATOM 4506 N N . VAL A 1 556 ? -22.352 19.686 9.514 1.00 96.25 556 VAL A N 1
ATOM 4507 C CA . VAL A 1 556 ? -22.715 18.904 8.328 1.00 96.25 556 VAL A CA 1
ATOM 4508 C C . VAL A 1 556 ? -21.499 18.823 7.420 1.00 96.25 556 VAL A C 1
ATOM 4510 O O . VAL A 1 556 ? -20.945 19.853 7.050 1.00 96.25 556 VAL A O 1
ATOM 4513 N N . SER A 1 557 ? -21.107 17.610 7.044 1.00 96.06 557 SER A N 1
ATOM 4514 C CA . SER A 1 557 ? -19.973 17.359 6.155 1.00 96.06 557 SER A CA 1
ATOM 4515 C C . SER A 1 557 ? -20.417 16.637 4.898 1.00 96.06 557 SER A C 1
ATOM 4517 O O . SER A 1 557 ? -21.184 15.673 4.956 1.00 96.06 557 SER A O 1
ATOM 4519 N N . VAL A 1 558 ? -19.870 17.052 3.762 1.00 97.31 558 VAL A N 1
ATOM 4520 C CA . VAL A 1 558 ? -19.984 16.340 2.491 1.00 97.31 558 VAL A CA 1
ATOM 4521 C C . VAL A 1 558 ? -18.580 16.107 1.958 1.00 97.31 558 VAL A C 1
ATOM 4523 O O . VAL A 1 558 ? -17.859 17.056 1.671 1.00 97.31 558 VAL A O 1
ATOM 4526 N N . MET A 1 559 ? -18.197 14.841 1.831 1.00 97.44 559 MET A N 1
ATOM 4527 C CA . MET A 1 559 ? -16.910 14.406 1.302 1.00 97.44 559 MET A CA 1
ATOM 4528 C C . MET A 1 559 ? -17.133 13.628 0.011 1.00 97.44 559 MET A C 1
ATOM 4530 O O . MET A 1 559 ? -17.936 12.698 -0.022 1.00 97.44 559 MET A O 1
ATOM 4534 N N . TYR A 1 560 ? -16.401 13.987 -1.035 1.00 97.12 560 TYR A N 1
ATOM 4535 C CA . TYR A 1 560 ? -16.322 13.218 -2.267 1.00 97.12 560 TYR A CA 1
ATOM 4536 C C . TYR A 1 560 ? -14.944 12.570 -2.367 1.00 97.12 560 TYR A C 1
ATOM 4538 O O . TYR A 1 560 ? -13.923 13.256 -2.248 1.00 97.12 560 TYR A O 1
ATOM 4546 N N . LEU A 1 561 ? -14.931 11.256 -2.565 1.00 95.56 561 LEU A N 1
ATOM 4547 C CA . LEU A 1 561 ? -13.731 10.451 -2.739 1.00 95.56 561 LEU A CA 1
ATOM 4548 C C . LEU A 1 561 ? -13.379 10.326 -4.231 1.00 95.56 561 LEU A C 1
ATOM 4550 O O . LEU A 1 561 ? -14.265 10.171 -5.071 1.00 95.56 561 LEU A O 1
ATOM 4554 N N . PHE A 1 562 ? -12.090 10.402 -4.558 1.00 91.62 562 PHE A N 1
ATOM 4555 C CA . PHE A 1 562 ? -11.565 10.295 -5.924 1.00 91.62 562 PHE A CA 1
ATOM 4556 C C . PHE A 1 562 ? -10.539 9.194 -6.052 1.00 91.62 562 PHE A C 1
ATOM 4558 O O . PHE A 1 562 ? -9.815 8.924 -5.068 1.00 91.62 562 PHE A O 1
#

Secondary structure (DSSP, 8-state):
-------------------GGGSHHHHHHTTEEEETTEEEES--STTS-SSTTTTT-HHHHHHHHHHHHHTT-HHHHHHSHHHHHHHHHHTT------SPPPTTEEEEEEEEE---TT-GGGTT---EEEEEETTEEEEEEEEEEEEE-TT--TTHHHHHHHHHTBEEEEEEEEEHHHHHHHHHHTS---EEEEEE---HHHHHHHHHHHHHTBT-EEEE-SSSSSHHHHHHHHHHHHH-S------SS--HHHHHHHHHHTT-EEEEEEE--HHHHHHHHHHHS-HHHHHHHHHHTTS--SS----HHHHHHHHHHHHHHHHH-GGGHHHHHHHHHHHHHHHHHTTPPP--PPPEE-SSPPP----EEEEEEETTS-EEEEEESEEE-TTS-TT-SEEEEEEEEEEEEEE-SSSPPEEEEEEEEEEEEEEE-SS----EEEEEEEEEESSSEEEEEEEEEEEEEE-TTSEEEEEEEEEEEEEEETTTTEEEEEEEEEEEEEEEEEEEEETTEEEEEEEEEETTEEEEEEEEEEEETTEEEEEEEEEETTEEEEEEEEEEE-

Foldseek 3Di:
DDDDDDDDPPPPPPPPPPLLLPDPLLCLLQQWDDDDPFIAHQWDDPPLAQAPCVRTGSNSRLVSLLVCLVVVPLVSCQQQVLSSVSNCVSVVHDRDRNYDDDPFQPFKKKKWFAAQPVDPLQRQTAIKIWSAGPVGRQQTKIKFKDWDCPPPDPDPVVVVLQAVLVTWIAIDMDGRNVVVCCSQQASQTKMKMWTFDADPQLVVSLRSSSSNRHPITGRHHSFWRHRLQVVQSSVCNSVVDCLDDTDRGDGNLSSLQSCVVVVGTDWMKMQHHLVQVLCVLLVPDDPVLVVLLLCLQPDADPARPHDLSSLLSNLSRLSSCCNHPVVSNVRNVNSNVRSVVVCVVVVHDDNDGDTGIDPDDDRQFAWKWKWKAKPLQKIKTKTFNGWDFLLPFPVDLKGWTKGAQMWMWIDSPPAFIKIKTWRIWTWTAHADDSRRHDKTWTWTWMWMDGPDIWIKTWIWIWHWHQDPPSKIKTKIKTWIQTQADPLVGDGHPDGDIDIKMKIKMKDDPDRFKIWMWMWICYPNKIKTKIKIWGDDPQKIWIWMWIQIPVGIMIMIMIMGTD

Mean predicted aligned error: 7.51 Å

Sequence (562 aa):
MIKKVLGVLLLLSIGFAQDYWFSAEWLRVLYYEKTGSGYKSLASGTGFFVSPQGQSDPAAEYEAELALVHQDNTEFKNKFPLRYKYIARQNNLAYKPTAAISNDIANVVLAYPNRYMSNPASMFGHLFFVLETKQGMLDSRLLHFAADTRGTPMNLEYAYKGLTGNFSGYFAKETYYRKIKDYNYTEDREVLYYDITLTPEQLTDLQLHYIEVQNISFPYYFMDGNCAYFLGKFLNVVTGEDIIRRKIYLLPADVINELGAHELLVKERARVSATKAFNELYNDLSWAQKSKVSRLFREPGETVNADAETLRAFLLVSEYIINTKSDYAGMIRQNRILAYQNLSEAGVPKVRQAIQTADETHKINTSSWQLDWYNDHYLNLEYAPIRFSGAENFADLALTDVRIFGLGLQSNFTEHPRYKFDLIDAANITQTNAVLSAISWSVKSQFSYQDSLSTNQEAYGGYAFNLFNKSLLYVLAGGNFTNYDDLSERNLERLDLLSGAKIGWQQNIINNLKLTLTYEHIYKTDYQIAELTYKYRDLISKIALINSEYGSNGKVSVMYLF

pLDDT: mean 89.17, std 11.47, range [30.88, 98.06]

Nearest PDB structures (foldseek):
  1uyo-assembly1_X  TM=4.281E-01  e=5.576E-03  Neisseria meningitidis
  6z37-assembly1_A  TM=4.033E-01  e=1.940E-01  Pseudomonas putida
  3fip-assembly1_A  TM=3.334E-01  e=4.270E-01  Escherichia coli
  3pgr-assembly1_A  TM=2.093E-01  e=1.758E-01  Escherichia coli K-12
  7omm-assembly1_A  TM=2.093E-01  e=1.465E+00  Neisseria gonorrhoeae

Radius of gyration: 29.01 Å; Cα contacts (8 Å, |Δi|>4): 1189; chains: 1; bounding box: 58×76×117 Å

InterPro domains:
  IPR025178 Lnb, N-terminal periplasmic domain [PF13387] (102-241)
  IPR057162 Domain of unknown function DUF7840 [PF25222] (420-525)
  IPR057165 Domain of unknown function DUF7843 [PF25225] (24-90)

Solvent-accessible surface area (backbone atoms only — not comparable to full-atom values): 29555 Å² total; per-residue (Å²): 134,89,81,89,86,86,81,81,81,77,79,74,77,76,68,76,76,72,62,64,45,72,32,70,67,52,32,40,71,58,43,45,41,84,45,98,95,49,43,36,32,55,61,72,40,91,79,79,51,85,25,97,53,22,56,57,29,52,53,56,24,46,56,46,49,50,53,39,60,76,66,65,40,63,67,56,32,54,48,33,37,40,60,45,51,50,53,21,60,78,69,76,44,90,77,72,90,72,57,89,74,77,90,51,58,69,47,45,28,45,33,33,41,46,60,33,80,95,38,79,95,38,37,70,33,47,48,33,40,33,42,24,27,77,93,31,62,67,84,11,41,29,42,36,46,47,66,59,58,82,95,58,62,100,46,73,64,41,54,49,29,30,73,70,27,72,26,48,17,34,56,47,77,48,52,32,54,62,55,51,41,46,40,29,29,62,66,52,28,34,31,40,34,29,36,47,72,67,53,78,66,33,53,48,42,45,53,31,45,53,57,46,45,51,88,37,32,26,60,19,19,67,45,30,46,29,36,32,42,56,53,27,42,52,44,26,50,38,71,72,46,84,67,54,75,92,52,90,54,54,51,37,48,54,49,55,41,38,36,49,75,69,67,33,54,43,64,26,32,37,36,72,16,30,59,57,61,22,48,62,53,50,70,76,47,50,74,71,41,49,51,51,35,37,42,51,70,76,47,74,54,95,66,74,96,67,57,71,66,39,44,45,39,43,59,52,32,45,60,31,44,36,67,72,42,64,90,48,27,69,48,39,51,54,37,48,54,48,43,52,51,54,35,53,75,69,71,45,76,83,88,64,88,68,71,45,74,47,98,60,73,77,78,60,56,40,22,33,43,36,43,37,41,35,74,88,55,36,38,34,44,35,42,21,75,36,27,40,60,40,74,76,52,58,87,52,76,45,40,50,31,40,36,32,59,26,40,33,44,32,36,60,84,80,60,77,51,33,43,36,40,26,64,33,40,37,35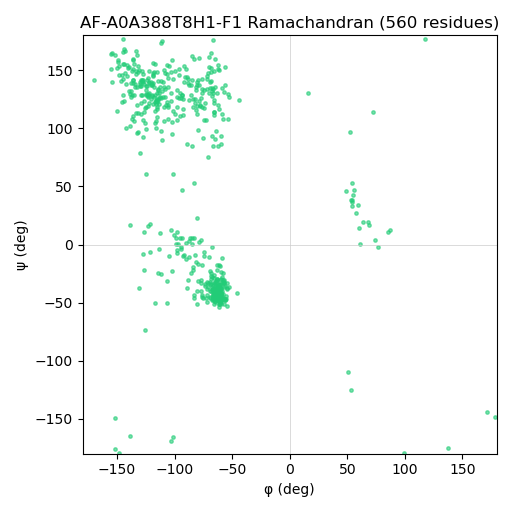,42,41,35,58,30,56,93,78,50,84,39,78,12,38,37,41,34,35,35,39,32,39,55,94,56,85,36,32,36,32,38,45,35,40,37,40,18,34,68,53,80,89,73,18,41,41,34,44,33,42,38,36,36,44,30,24,40,43,77,91,81,70,41,81,46,100,55,78,44,78,37,67,30,39,39,40,35,40,38,38,61,78,48,84,45,35,35,43,37,41,36,40,37,37,47,84,94,37,56,37,44,35,45,33,44,40,38,49,57,89,57,36,39,38,37,44,32,42,41,35,42,96,91,48,76,46,45,38,40,35,43,33,42,51,72

Organism: NCBI:txid2218522